Protein AF-A0A7S3JI12-F1 (afdb_monomer)

Radius of gyration: 84.42 Å; Cα contacts (8 Å, |Δi|>4): 48; chains: 1; bounding box: 158×146×235 Å

Solvent-accessible surface area (backbone atoms only — not comparable to full-atom values): 28414 Å² total; per-residue (Å²): 133,82,86,81,91,67,96,84,76,87,87,77,54,72,68,55,47,50,50,50,52,36,70,75,34,99,54,45,67,57,56,54,55,49,55,50,53,50,53,49,54,50,48,52,54,48,52,61,52,56,77,74,41,69,84,38,75,66,43,47,48,52,48,55,51,50,65,44,49,51,50,55,52,52,52,49,55,49,48,55,47,52,52,52,52,50,50,49,52,51,50,50,52,51,48,53,52,50,51,52,49,52,49,51,54,52,57,66,35,65,72,47,42,56,51,50,54,27,52,54,49,27,52,53,56,47,52,48,52,51,51,55,52,49,51,58,53,48,52,56,49,50,62,48,52,51,52,52,49,54,53,50,49,52,51,52,50,55,52,50,53,50,51,51,52,54,48,52,52,50,51,51,52,50,53,57,48,54,52,51,53,51,53,47,53,53,52,55,47,53,54,50,52,55,49,50,55,53,49,53,53,53,49,59,59,50,50,56,57,51,58,68,53,52,72,72,55,60,86,70,62,83,85,71,78,88,82,79,92,85,87,91,85,88,88,89,84,85,86,88,85,88,86,81,88,82,81,78,82,78,86,79,79,78,87,76,71,77,87,76,71,76,73,70,64,81,69,67,69,81,62,67,80,81,65,59,93,76,55,67,72,75,64,66,76,79,74,73,79,90,80,80,80,69,94,80,70,74,79,83,77,79,81,79,89,89,82,90,90,88,91,88,89,89,84,91,83,93,94,86,92,89,86,91,90,86,82,80,92,53,69,84,57,50,62,74,36,48,60,56,44,52,55,49,45,53,53,45,49,52,46,50,44,54,52,46,54,47,48,58,42,52,52,44,55,50,48,52,49,50,49,52,54,50,49,52,46,51,52,51,54,51,48,55,57,44,51,53,51,48,54,52,46,53,52,50,51,50,54,46,51,52,51,54,47,54,50,50,51,53,52,51,48,53,54,50,50,53,51,48,52,52,50,51,49,55,50,49,60,46,51,50,51,52,49,52,54,52,51,50,51,52,48,52,53,42,48,74,74,67,44,62,55,61,57,46,58,54,47,56,57,45,47,74,65,71,56,77,84,114

Secondary structure (DSSP, 8-state):
------TT-----HHHHHHHHHHHSTTHHHHHHHHHHHHHHHHHHHHHHHHT-TTSHHHHHHHHHHHHHHHHHH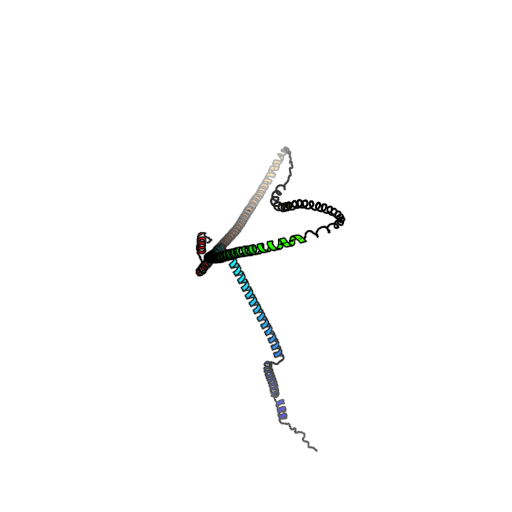HHHHHHHHHHHHHHHHHHHHHHHHHHHHHHHHHHSHHHHHHHHHHHHHHHHHHHHHHHHHHHHHHHHHHHHHHHHHHHHHHHHHHHHHHHHHHHHHHHHHHHHHHHHHHHHHHHHHHHHHHHHHHHHHHHHHHHHHHHHHTTTGGGTGGG-SS-----------------SSSSTTTTSSSSSGGGSSTTSTTSTTTGGGSSTTTSGGGTGGGSSTTSSSTTSSGGG---------------------------TTGGGHHHHHHHHHHHHHHHHHHHHHHHHHHHHHHHHHHHHHHHHHHHHHHHHHHHHHHHHHHHHHHHHHHHHHHHHHHHHHHHHHHHHHHHHHHHHHHHHHHHHHHHHHHHHHHHHHHHTT---HHHHHHHHHHHHHTTT-

pLDDT: mean 75.61, std 19.48, range [30.42, 97.19]

InterPro domains:
  IPR039986 Cilia- and flagella- associated protein 210 [PTHR28663] (5-462)
  IPR043597 Trichohyalin-plectin-homology domain [PF13868] (105-450)

Sequence (470 aa):
KADHNNKNTAVITLDELQRIKDSCSMNATKSNVNKAKEREALYQKSQQRVKNWPNTIHALRKKKDEDRIRRLEEEEIHRRKVEAEEEALQMELRNKTIEAANKAIYETQDRVKAFKSKIQMCDMLEERQQQEKLRKKKSKMEEQIEKQWEELERQQMAERDEKTRIALEKEYKKKMINAKDVTKQLDDFKMNYVKKLQEEMLEGELLKKQVEEDIEKERQKELNRILRNKQLQEEQKQANQRLLEIAEEQKRKEEEEEKRIEEFAKKKERLDKLRKDKEEQKRREKQAERQKLIDRQIEYLNNKVSNEDRILNKQVTEAEEKAARLYEEQERRKEAMKEAIERSRQQQIARRRAEKDAENQEERDFKDYWKVRNEELQEAEAFEREEERQRNRELTDFLKQQKELKAKEAEEEFRREQRAATKTQALLDQQEKHFYSYAEKAIEDLKKEGKNVTPLILELKAQARTGQHL

Mean predicted aligned error: 21.78 Å

Foldseek 3Di:
DDDDDDPPDDDADPVRVVVVCCVVDPCVVVVVVVVVVVVVVVVVVVVVVVVPDCPDPVNVVVVVVVVVVVVVVVVVVVVVVVVVVVVVVVVVVVVVVVVVVVVVVLCPPVLNVLLVVVLVVLVVVVVVVVVVVVVVVVVVVVVVVVVVVVVVVVVVVVVVVVVVVVVVVVVVVVVVVVVVVVVVVVVVVVVVVVVVVVVVVVVVVVVVVVVVPVVVVVVPDPPPDDDDDDDDDDDDDDDDDDPPDDPDPPPPPDPPPPPPPPDPPPPPPPPPVVPDPPVPVVPPVPPDPPPDPPPPPPPPPPDDDDDDDDDDDDDDDDDDDDDDDDDDPPDVVVPVCVVVVVVVVVVVVVVVVVVVVVVVVCVVVVVVVVVVVVVVVVVVVVVVVVVVVVVVVVVVVVVVVVVVVVVVVVVVVVVVVVVVVVVVLVVLVVSVVVVVVVLVVSLVVCVVVVTDCVSSVVSVVVCVVVCVSD

Organism: NCBI:txid151035

Structure (mmCIF, N/CA/C/O backbone):
data_AF-A0A7S3JI12-F1
#
_entry.id   AF-A0A7S3JI12-F1
#
loop_
_atom_site.group_PDB
_atom_site.id
_atom_site.type_symbol
_atom_site.label_atom_id
_atom_site.label_alt_id
_atom_site.label_comp_id
_atom_site.label_asym_id
_atom_site.label_entity_id
_atom_site.label_seq_id
_atom_site.pdbx_PDB_ins_code
_atom_site.Cartn_x
_atom_site.Cartn_y
_atom_site.Cartn_z
_atom_site.occupancy
_atom_site.B_iso_or_equiv
_atom_site.auth_seq_id
_atom_site.auth_comp_id
_atom_site.auth_asym_id
_atom_site.auth_atom_id
_atom_site.pdbx_PDB_model_num
ATOM 1 N N . LYS A 1 1 ? -29.742 -117.659 -70.467 1.00 36.91 1 LYS A N 1
ATOM 2 C CA . LYS A 1 1 ? -30.563 -118.229 -71.570 1.00 36.91 1 LYS A CA 1
ATOM 3 C C . LYS A 1 1 ? -29.981 -117.734 -72.894 1.00 36.91 1 LYS A C 1
ATOM 5 O O . LYS A 1 1 ? -29.190 -116.802 -72.841 1.00 36.91 1 LYS A O 1
ATOM 10 N N . ALA A 1 2 ? -30.272 -118.412 -74.002 1.00 36.47 2 ALA A N 1
ATOM 11 C CA . ALA A 1 2 ? -29.528 -118.278 -75.256 1.00 36.47 2 ALA A CA 1
ATOM 12 C C . ALA A 1 2 ? -29.736 -116.943 -76.000 1.00 36.47 2 ALA A C 1
ATOM 14 O O . ALA A 1 2 ? -30.781 -116.313 -75.860 1.00 36.47 2 ALA A O 1
ATOM 15 N N . ASP A 1 3 ? -28.706 -116.579 -76.768 1.00 41.59 3 ASP A N 1
ATOM 16 C CA . ASP A 1 3 ? -28.697 -115.980 -78.112 1.00 41.59 3 ASP A CA 1
ATOM 17 C C . ASP A 1 3 ? -29.848 -115.066 -78.570 1.00 41.59 3 ASP A C 1
ATOM 19 O O . ASP A 1 3 ? -30.998 -115.488 -78.675 1.00 41.59 3 ASP A O 1
ATOM 23 N N . HIS A 1 4 ? -29.480 -113.909 -79.137 1.00 44.50 4 HIS A N 1
ATOM 24 C CA . HIS A 1 4 ? -29.247 -113.869 -80.593 1.00 44.50 4 HIS A CA 1
ATOM 25 C C . HIS A 1 4 ? -28.242 -112.785 -81.015 1.00 44.50 4 HIS A C 1
ATOM 27 O O . HIS A 1 4 ? -28.138 -111.725 -80.399 1.00 44.50 4 HIS A O 1
ATOM 33 N N . ASN A 1 5 ? -27.490 -113.058 -82.088 1.00 48.66 5 ASN A N 1
ATOM 34 C CA . ASN A 1 5 ? -26.642 -112.061 -82.742 1.00 48.66 5 ASN A CA 1
ATOM 35 C C . ASN A 1 5 ? -27.511 -110.978 -83.394 1.00 48.66 5 ASN A C 1
ATOM 37 O O . ASN A 1 5 ? -28.358 -111.299 -84.223 1.00 48.66 5 ASN A O 1
ATOM 41 N N . ASN A 1 6 ? -27.180 -109.707 -83.164 1.00 49.00 6 ASN A N 1
ATOM 42 C CA . ASN A 1 6 ? -27.334 -108.694 -84.206 1.00 49.00 6 ASN A CA 1
ATOM 43 C C . ASN A 1 6 ? -26.165 -107.696 -84.154 1.00 49.00 6 ASN A C 1
ATOM 45 O O . ASN A 1 6 ? -26.262 -106.578 -83.646 1.00 49.00 6 ASN A O 1
ATOM 49 N N . LYS A 1 7 ? -24.998 -108.158 -84.620 1.00 52.72 7 LYS A N 1
ATOM 50 C CA . LYS A 1 7 ? -23.755 -107.377 -84.677 1.00 52.72 7 LYS A CA 1
ATOM 51 C C . LYS A 1 7 ? -23.861 -106.295 -85.758 1.00 52.72 7 LYS A C 1
ATOM 53 O O . LYS A 1 7 ? -23.379 -106.522 -86.860 1.00 52.72 7 LYS A O 1
ATOM 58 N N . ASN A 1 8 ? -24.533 -105.181 -85.439 1.00 52.53 8 ASN A N 1
ATOM 59 C CA . ASN A 1 8 ? -24.324 -103.823 -85.990 1.00 52.53 8 ASN A CA 1
ATOM 60 C C . ASN A 1 8 ? -25.333 -102.759 -85.481 1.00 52.53 8 ASN A C 1
ATOM 62 O O . ASN A 1 8 ? -25.293 -101.624 -85.948 1.00 52.53 8 ASN A O 1
ATOM 66 N N . THR A 1 9 ? -26.219 -103.061 -84.520 1.00 58.50 9 THR A N 1
ATOM 67 C CA . THR A 1 9 ? -27.186 -102.079 -83.977 1.00 58.50 9 THR A CA 1
ATOM 68 C C . THR A 1 9 ? -26.893 -101.711 -82.521 1.00 58.50 9 THR A C 1
ATOM 70 O O . THR A 1 9 ? -27.093 -102.531 -81.626 1.00 58.50 9 THR A O 1
ATOM 73 N N . ALA A 1 10 ? -26.471 -100.467 -82.274 1.00 61.62 10 ALA A N 1
ATOM 74 C CA . ALA A 1 10 ? -26.342 -99.895 -80.932 1.00 61.62 10 ALA A CA 1
ATOM 75 C C . ALA A 1 10 ? -27.589 -99.071 -80.563 1.00 61.62 10 ALA A C 1
ATOM 77 O O . ALA A 1 10 ? -28.101 -98.316 -81.388 1.00 61.62 10 ALA A O 1
ATOM 78 N N . VAL A 1 11 ? -28.055 -99.194 -79.318 1.00 66.88 11 VAL A N 1
ATOM 79 C CA . VAL A 1 11 ? -29.164 -98.403 -78.757 1.00 66.88 11 VAL A CA 1
ATOM 80 C C . VAL A 1 11 ? -28.582 -97.423 -77.740 1.00 66.88 11 VAL A C 1
ATOM 82 O O . VAL A 1 11 ? -27.821 -97.834 -76.869 1.00 66.88 11 VAL A O 1
ATOM 85 N N . ILE A 1 12 ? -28.922 -96.139 -77.860 1.00 67.94 12 ILE A N 1
ATOM 86 C CA . ILE A 1 12 ? -28.396 -95.046 -77.026 1.00 67.94 12 ILE A CA 1
ATOM 87 C C . ILE A 1 12 ? -29.572 -94.396 -76.284 1.00 67.94 12 ILE A C 1
ATOM 89 O O . ILE A 1 12 ? -30.620 -94.163 -76.889 1.00 67.94 12 ILE A O 1
ATOM 93 N N . THR A 1 13 ? -29.426 -94.115 -74.985 1.00 73.81 13 THR A N 1
ATOM 94 C CA . THR A 1 13 ? -30.485 -93.455 -74.196 1.00 73.81 13 THR A CA 1
ATOM 95 C C . THR A 1 13 ? -30.644 -91.980 -74.581 1.00 73.81 13 THR A C 1
ATOM 97 O O . THR A 1 13 ? -29.731 -91.388 -75.150 1.00 73.81 13 THR A O 1
ATOM 100 N N . LEU A 1 14 ? -31.788 -91.348 -74.276 1.00 73.75 14 LEU A N 1
ATOM 101 C CA . LEU A 1 14 ? -32.022 -89.953 -74.684 1.00 73.75 14 LEU A CA 1
ATOM 102 C C . LEU A 1 14 ? -30.975 -88.993 -74.093 1.00 73.75 14 LEU A C 1
ATOM 104 O O . LEU A 1 14 ? -30.463 -88.153 -74.822 1.00 73.75 14 LEU A O 1
ATOM 108 N N . ASP A 1 15 ? -30.613 -89.149 -72.817 1.00 71.94 15 ASP A N 1
ATOM 109 C CA . ASP A 1 15 ? -29.614 -88.302 -72.147 1.00 71.94 15 ASP A CA 1
ATOM 110 C C . ASP A 1 15 ? -28.191 -88.547 -72.668 1.00 71.94 15 ASP A C 1
ATOM 112 O O . ASP A 1 15 ? -27.414 -87.603 -72.810 1.00 71.94 15 ASP A O 1
ATOM 116 N N . GLU A 1 16 ? -27.837 -89.785 -73.022 1.00 73.00 16 GLU A N 1
ATOM 117 C CA . GLU A 1 16 ? -26.560 -90.071 -73.685 1.00 73.00 16 GLU A CA 1
ATOM 118 C C . GLU A 1 16 ? -26.539 -89.537 -75.115 1.00 73.00 16 GLU A C 1
ATOM 120 O O . GLU A 1 16 ? -25.533 -88.969 -75.528 1.00 73.00 16 GLU A O 1
ATOM 125 N N . LEU A 1 17 ? -27.649 -89.635 -75.852 1.00 70.81 17 LEU A N 1
ATOM 126 C CA . LEU A 1 17 ? -27.798 -89.029 -77.172 1.00 70.81 17 LEU A CA 1
ATOM 127 C C . LEU A 1 17 ? -27.662 -87.505 -77.070 1.00 70.81 17 LEU A C 1
ATOM 129 O O . LEU A 1 17 ? -26.932 -86.912 -77.859 1.00 70.81 17 LEU A O 1
ATOM 133 N N . GLN A 1 18 ? -28.296 -86.883 -76.072 1.00 70.31 18 GLN A N 1
ATOM 134 C CA . GLN A 1 18 ? -28.195 -85.454 -75.776 1.00 70.31 18 GLN A CA 1
ATOM 135 C C . GLN A 1 18 ? -26.748 -85.072 -75.437 1.00 70.31 18 GLN A C 1
ATOM 137 O O . GLN A 1 18 ? -26.214 -84.129 -76.010 1.00 70.31 18 GLN A O 1
ATOM 142 N N . ARG A 1 19 ? -26.072 -85.843 -74.575 1.00 70.75 19 ARG A N 1
ATOM 143 C CA . ARG A 1 19 ? -24.688 -85.603 -74.137 1.00 70.75 19 ARG A CA 1
ATOM 144 C C . ARG A 1 19 ? -23.664 -85.823 -75.251 1.00 70.75 19 ARG A C 1
ATOM 146 O O . ARG A 1 19 ? -22.722 -85.042 -75.360 1.00 70.75 19 ARG A O 1
ATOM 153 N N . ILE A 1 20 ? -23.844 -86.845 -76.088 1.00 68.12 20 ILE A N 1
ATOM 154 C CA . ILE A 1 20 ? -23.027 -87.092 -77.284 1.00 68.12 20 ILE A CA 1
ATOM 155 C C . ILE A 1 20 ? -23.240 -85.946 -78.274 1.00 68.12 20 ILE A C 1
ATOM 157 O O . ILE A 1 20 ? -22.265 -85.319 -78.689 1.00 68.12 20 ILE A O 1
ATOM 161 N N . LYS A 1 21 ? -24.498 -85.604 -78.577 1.00 65.88 21 LYS A N 1
ATOM 162 C CA . LYS A 1 21 ? -24.877 -84.498 -79.466 1.00 65.88 21 LYS A CA 1
ATOM 163 C C . LYS A 1 21 ? -24.337 -83.156 -78.977 1.00 65.88 21 LYS A C 1
ATOM 165 O O . LYS A 1 21 ? -23.815 -82.407 -79.792 1.00 65.88 21 LYS A O 1
ATOM 170 N N . ASP A 1 22 ? -24.374 -82.884 -77.675 1.00 65.62 22 ASP A N 1
ATOM 171 C CA . ASP A 1 22 ? -23.774 -81.690 -77.076 1.00 65.62 22 ASP A CA 1
ATOM 172 C C . ASP A 1 22 ? -22.243 -81.731 -77.129 1.00 65.62 22 ASP A C 1
ATOM 174 O O . ASP A 1 22 ? -21.637 -80.717 -77.454 1.00 65.62 22 ASP A O 1
ATOM 178 N N . SER A 1 23 ? -21.601 -82.881 -76.891 1.00 66.06 23 SER A N 1
ATOM 179 C CA . SER A 1 23 ? -20.134 -83.017 -76.977 1.00 66.06 23 SER A CA 1
ATOM 180 C C . SER A 1 23 ? -19.582 -82.895 -78.405 1.00 66.06 23 SER A C 1
ATOM 182 O O . SER A 1 23 ? -18.482 -82.382 -78.592 1.00 66.06 23 SER A O 1
ATOM 184 N N . CYS A 1 24 ? -20.357 -83.318 -79.409 1.00 58.56 24 CYS A N 1
ATOM 185 C CA . CYS A 1 24 ? -20.052 -83.144 -80.832 1.00 58.56 24 CYS A CA 1
ATOM 186 C C . CYS A 1 24 ? -20.516 -81.773 -81.367 1.00 58.56 24 CYS A C 1
ATOM 188 O O . CYS A 1 24 ? -20.117 -81.353 -82.452 1.00 58.56 24 CYS A O 1
ATOM 190 N N . SER A 1 25 ? -21.361 -81.065 -80.615 1.00 57.53 25 SER A N 1
ATOM 191 C CA . SER A 1 25 ? -21.830 -79.713 -80.910 1.00 57.53 25 SER A CA 1
ATOM 192 C C . SER A 1 25 ? -20.838 -78.685 -80.375 1.00 57.53 25 SER A C 1
ATOM 194 O O . SER A 1 25 ? -20.441 -78.705 -79.211 1.00 57.53 25 SER A O 1
ATOM 196 N N . MET A 1 26 ? -20.525 -77.675 -81.188 1.00 57.03 26 MET A N 1
ATOM 197 C CA . MET A 1 26 ? -19.661 -76.542 -80.811 1.00 57.03 26 MET A CA 1
ATOM 198 C C . MET A 1 26 ? -20.270 -75.618 -79.722 1.00 57.03 26 MET A C 1
ATOM 200 O O . MET A 1 26 ? -19.835 -74.480 -79.540 1.00 57.03 26 MET A O 1
ATOM 204 N N . ASN A 1 27 ? -21.292 -76.080 -78.992 1.00 55.00 27 ASN A N 1
ATOM 205 C CA . ASN A 1 27 ? -21.960 -75.366 -77.906 1.00 55.00 27 ASN A CA 1
ATOM 206 C C . ASN A 1 27 ? -21.656 -75.919 -76.496 1.00 55.00 27 ASN A C 1
ATOM 208 O O . ASN A 1 27 ? -21.910 -75.197 -75.529 1.00 55.00 27 ASN A O 1
ATOM 212 N N . ALA A 1 28 ? -21.066 -77.116 -76.330 1.00 53.72 28 ALA A N 1
ATOM 213 C CA . ALA A 1 28 ? -20.731 -77.650 -74.995 1.00 53.72 28 ALA A CA 1
ATOM 214 C C . ALA A 1 28 ? -19.828 -76.713 -74.167 1.00 53.72 28 ALA A C 1
ATOM 216 O O . ALA A 1 28 ? -20.027 -76.541 -72.960 1.00 53.72 28 ALA A O 1
ATOM 217 N N . THR A 1 29 ? -18.876 -76.041 -74.820 1.00 59.38 29 THR A N 1
ATOM 218 C CA . THR A 1 29 ? -17.990 -75.038 -74.203 1.00 59.38 29 THR A CA 1
ATOM 219 C C . THR A 1 29 ? -18.767 -73.886 -73.558 1.00 59.38 29 THR A C 1
ATOM 221 O O . THR A 1 29 ? -18.438 -73.470 -72.446 1.00 59.38 29 THR A O 1
ATOM 224 N N . LYS A 1 30 ? -19.853 -73.421 -74.191 1.00 60.03 30 LYS A N 1
ATOM 225 C CA . LYS A 1 30 ? -20.710 -72.338 -73.678 1.00 60.03 30 LYS A CA 1
ATOM 226 C C . LYS A 1 30 ? -21.430 -72.752 -72.387 1.00 60.03 30 LYS A C 1
ATOM 228 O O . LYS A 1 30 ? -21.538 -71.948 -71.464 1.00 60.03 30 LYS A O 1
ATOM 233 N N . SER A 1 31 ? -21.861 -74.013 -72.288 1.00 61.41 31 SER A N 1
ATOM 234 C CA . SER A 1 31 ? -22.553 -74.542 -71.102 1.00 61.41 31 SER A CA 1
ATOM 235 C C . SER A 1 31 ? -21.649 -74.558 -69.859 1.00 61.41 31 SER A C 1
ATOM 237 O O . SER A 1 31 ? -22.043 -74.082 -68.791 1.00 61.41 31 SER A O 1
ATOM 239 N N . ASN A 1 32 ? -20.398 -75.010 -70.002 1.00 65.62 32 ASN A N 1
ATOM 240 C CA . ASN A 1 32 ? -19.434 -75.016 -68.894 1.00 65.62 32 ASN A CA 1
ATOM 241 C C . ASN A 1 32 ? -19.022 -73.600 -68.454 1.00 65.62 32 ASN A C 1
ATOM 243 O O . ASN A 1 32 ? -18.944 -73.339 -67.253 1.00 65.62 32 ASN A O 1
ATOM 247 N N . VAL A 1 33 ? -18.830 -72.667 -69.396 1.00 70.69 33 VAL A N 1
ATOM 248 C CA . VAL A 1 33 ? -18.548 -71.254 -69.076 1.00 70.69 33 VAL A CA 1
ATOM 249 C C . VAL A 1 33 ? -19.695 -70.619 -68.280 1.00 70.69 33 VAL A C 1
ATOM 251 O O . VAL A 1 33 ? -19.445 -69.886 -67.323 1.00 70.69 33 VAL A O 1
ATOM 254 N N . ASN A 1 34 ? -20.951 -70.929 -68.613 1.00 75.69 34 ASN A N 1
ATOM 255 C CA . ASN A 1 34 ? -22.104 -70.410 -67.875 1.00 75.69 34 ASN A CA 1
ATOM 256 C C . ASN A 1 34 ? -22.173 -70.961 -66.439 1.00 75.69 34 ASN A C 1
ATOM 258 O O . ASN A 1 34 ? -22.363 -70.182 -65.507 1.00 75.69 34 ASN A O 1
ATOM 262 N N . LYS A 1 35 ? -21.916 -72.261 -66.231 1.00 76.56 35 LYS A N 1
ATOM 263 C CA . LYS A 1 35 ? -21.854 -72.869 -64.883 1.00 76.56 35 LYS A CA 1
ATOM 264 C C . LYS A 1 35 ? -20.717 -72.304 -64.019 1.00 76.56 35 LYS A C 1
ATOM 266 O O . LYS A 1 35 ? -20.866 -72.198 -62.802 1.00 76.56 35 LYS A O 1
ATOM 271 N N . ALA A 1 36 ? -19.592 -71.919 -64.628 1.00 79.69 36 ALA A N 1
ATOM 272 C CA . ALA A 1 36 ? -18.509 -71.229 -63.925 1.00 79.69 36 ALA A CA 1
ATOM 273 C C . ALA A 1 36 ? -18.940 -69.823 -63.463 1.00 79.69 36 ALA A C 1
ATOM 275 O O . ALA A 1 36 ? -18.815 -69.506 -62.280 1.00 79.69 36 ALA A O 1
ATOM 276 N N . LYS A 1 37 ? -19.534 -69.025 -64.363 1.00 82.44 37 LYS A N 1
ATOM 277 C CA . LYS A 1 37 ? -20.079 -67.689 -64.054 1.00 82.44 37 LYS A CA 1
ATOM 278 C C . LYS A 1 37 ? -21.168 -67.727 -62.980 1.00 82.44 37 LYS A C 1
ATOM 280 O O . LYS A 1 37 ? -21.200 -66.867 -62.107 1.00 82.44 37 LYS A O 1
ATOM 285 N N . GLU A 1 38 ? -22.045 -68.727 -63.012 1.00 82.25 38 GLU A N 1
ATOM 286 C CA . GLU A 1 38 ? -23.091 -68.906 -62.000 1.00 82.25 38 GLU A CA 1
ATOM 287 C C . GLU A 1 38 ? -22.499 -69.217 -60.617 1.00 82.25 38 GLU A C 1
ATOM 289 O O . GLU A 1 38 ? -22.887 -68.597 -59.626 1.00 82.25 38 GLU A O 1
ATOM 294 N N . ARG A 1 39 ? -21.498 -70.107 -60.545 1.00 83.62 39 ARG A N 1
ATOM 295 C CA . ARG A 1 39 ? -20.762 -70.389 -59.302 1.00 83.62 39 ARG A CA 1
ATOM 296 C C . ARG A 1 39 ? -20.070 -69.139 -58.757 1.00 83.62 39 ARG A C 1
ATOM 298 O O . ARG A 1 39 ? -20.113 -68.904 -57.552 1.00 83.62 39 ARG A O 1
ATOM 305 N N . GLU A 1 40 ? -19.465 -68.334 -59.626 1.00 84.31 40 GLU A N 1
ATOM 306 C CA . GLU A 1 40 ? -18.833 -67.074 -59.238 1.00 84.31 40 GLU A CA 1
ATOM 307 C C . GLU A 1 40 ? -19.864 -66.057 -58.721 1.00 84.31 40 GLU A C 1
ATOM 309 O O . GLU A 1 40 ? -19.684 -65.493 -57.644 1.00 84.31 40 GLU A O 1
ATOM 314 N N . ALA A 1 41 ? -20.997 -65.889 -59.409 1.00 86.94 41 ALA A N 1
ATOM 315 C CA . ALA A 1 41 ? -22.085 -65.017 -58.968 1.00 86.94 41 ALA A CA 1
ATOM 316 C C . ALA A 1 41 ? -22.692 -65.464 -57.623 1.00 86.94 41 ALA A C 1
ATOM 318 O O . ALA A 1 41 ? -23.028 -64.627 -56.782 1.00 86.94 41 ALA A O 1
ATOM 319 N N . LEU A 1 42 ? -22.807 -66.775 -57.379 1.00 87.44 42 LEU A N 1
ATOM 320 C CA . LEU A 1 42 ? -23.229 -67.326 -56.086 1.00 87.44 42 LEU A CA 1
ATOM 321 C C . LEU A 1 42 ? -22.177 -67.096 -54.990 1.00 87.44 42 LEU A C 1
ATOM 323 O O . LEU A 1 42 ? -22.540 -66.727 -53.873 1.00 87.44 42 LEU A O 1
ATOM 327 N N . TYR A 1 43 ? -20.886 -67.227 -55.304 1.00 88.12 43 TYR A N 1
ATOM 328 C CA . TYR A 1 43 ? -19.795 -66.895 -54.384 1.00 88.12 43 TYR A CA 1
ATOM 329 C C . TYR A 1 43 ? -19.786 -65.400 -54.024 1.00 88.12 43 TYR A C 1
ATOM 331 O O . TYR A 1 43 ? -19.716 -65.058 -52.843 1.00 88.12 43 TYR A O 1
ATOM 339 N N . GLN A 1 44 ? -19.957 -64.507 -55.004 1.00 89.12 44 GLN A N 1
ATOM 340 C CA . GLN A 1 44 ? -20.078 -63.063 -54.781 1.00 89.12 44 GLN A CA 1
ATOM 341 C C . GLN A 1 44 ? -21.303 -62.721 -53.911 1.00 89.12 44 GLN A C 1
ATOM 343 O O . GLN A 1 44 ? -21.166 -61.984 -52.934 1.00 89.12 44 GLN A O 1
ATOM 348 N N . LYS A 1 45 ? -22.476 -63.318 -54.179 1.00 88.50 45 LYS A N 1
ATOM 349 C CA . LYS A 1 45 ? -23.677 -63.186 -53.326 1.00 88.50 45 LYS A CA 1
ATOM 350 C C . LYS A 1 45 ? -23.443 -63.710 -51.903 1.00 88.50 45 LYS A C 1
ATOM 352 O O . LYS A 1 45 ? -23.910 -63.104 -50.940 1.00 88.50 45 LYS A O 1
ATOM 357 N N . SER A 1 46 ? -22.701 -64.807 -51.743 1.00 86.12 46 SER A N 1
ATOM 358 C CA . SER A 1 46 ? -22.334 -65.340 -50.425 1.00 86.12 46 SER A CA 1
ATOM 359 C C . SER A 1 46 ? -21.412 -64.378 -49.670 1.00 86.12 46 SER A C 1
ATOM 361 O O . SER A 1 46 ? -21.693 -64.037 -48.524 1.00 86.12 46 SER A O 1
ATOM 363 N N . GLN A 1 47 ? -20.365 -63.865 -50.322 1.00 86.44 47 GLN A N 1
ATOM 364 C CA . GLN A 1 47 ? -19.459 -62.858 -49.759 1.00 86.44 47 GLN A CA 1
ATOM 365 C C . GLN A 1 47 ? -20.202 -61.573 -49.352 1.00 86.44 47 GLN A C 1
ATOM 367 O O . GLN A 1 47 ? -19.974 -61.047 -48.265 1.00 86.44 47 GLN A O 1
ATOM 372 N N . GLN A 1 48 ? -21.145 -61.095 -50.171 1.00 86.44 48 GLN A N 1
ATOM 373 C CA . GLN A 1 48 ? -22.005 -59.951 -49.834 1.00 86.44 48 GLN A CA 1
ATOM 374 C C . GLN A 1 48 ? -22.850 -60.198 -48.573 1.00 86.44 48 GLN A C 1
ATOM 376 O O . GLN A 1 48 ? -22.980 -59.296 -47.750 1.00 86.44 48 GLN A O 1
ATOM 381 N N . ARG A 1 49 ? -23.379 -61.414 -48.373 1.00 85.06 49 ARG A N 1
ATOM 382 C CA . ARG A 1 49 ? -24.113 -61.769 -47.143 1.00 85.06 49 ARG A CA 1
ATOM 383 C C . ARG A 1 49 ? -23.187 -61.850 -45.926 1.00 85.06 49 ARG A C 1
ATOM 385 O O . ARG A 1 49 ? -23.526 -61.296 -44.886 1.00 85.06 49 ARG A O 1
ATOM 392 N N . VAL A 1 50 ? -22.018 -62.482 -46.063 1.00 85.56 50 VAL A N 1
ATOM 393 C CA . VAL A 1 50 ? -21.036 -62.662 -44.974 1.00 85.56 50 VAL A CA 1
ATOM 394 C C . VAL A 1 50 ? -20.453 -61.329 -44.487 1.00 85.56 50 VAL A C 1
ATOM 396 O O . VAL A 1 50 ? -20.230 -61.178 -43.288 1.00 85.56 50 VAL A O 1
ATOM 399 N N . LYS A 1 51 ? -20.283 -60.327 -45.364 1.00 83.69 51 LYS A N 1
ATOM 400 C CA . LYS A 1 51 ? -19.885 -58.959 -44.966 1.00 83.69 51 LYS A CA 1
ATOM 401 C C . LYS A 1 51 ? -20.809 -58.336 -43.913 1.00 83.69 51 LYS A C 1
ATOM 403 O O . LYS A 1 51 ? -20.338 -57.562 -43.086 1.00 83.69 51 LYS A O 1
ATOM 408 N N . ASN A 1 52 ? -22.091 -58.699 -43.920 1.00 84.81 52 ASN A N 1
ATOM 409 C CA . ASN A 1 52 ? -23.105 -58.151 -43.018 1.00 84.81 52 ASN A CA 1
ATOM 410 C C . ASN A 1 52 ? -23.339 -59.035 -41.774 1.00 84.81 52 ASN A C 1
ATOM 412 O O . ASN A 1 52 ? -24.284 -58.798 -41.025 1.00 84.81 52 ASN A O 1
ATOM 416 N N . TRP A 1 53 ? -22.522 -60.072 -41.544 1.00 86.88 53 TRP A N 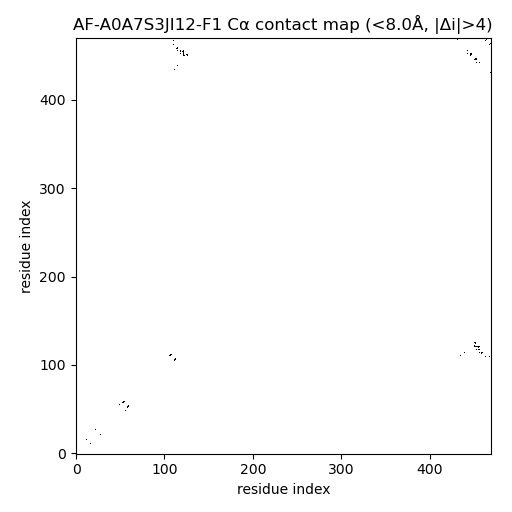1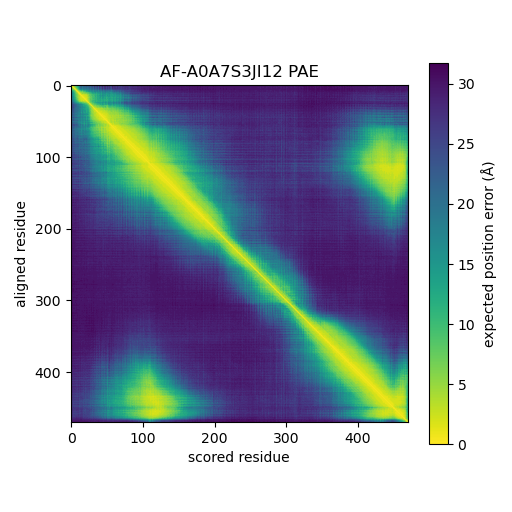
ATOM 417 C CA . TRP A 1 53 ? -22.647 -60.956 -40.380 1.00 86.88 53 TRP A CA 1
ATOM 418 C C . TRP A 1 53 ? -21.815 -60.429 -39.191 1.00 86.88 53 TRP A C 1
ATOM 420 O O . TRP A 1 53 ? -20.581 -60.516 -39.230 1.00 86.88 53 TRP A O 1
ATOM 430 N N . PRO A 1 54 ? -22.447 -59.953 -38.096 1.00 81.19 54 PRO A N 1
ATOM 431 C CA . PRO A 1 54 ? -21.735 -59.343 -36.965 1.00 81.19 54 PRO A CA 1
ATOM 432 C C . PRO A 1 54 ? -20.874 -60.341 -36.175 1.00 81.19 54 PRO A C 1
ATOM 434 O O . PRO A 1 54 ? -19.940 -59.942 -35.487 1.00 81.19 54 PRO A O 1
ATOM 437 N N . ASN A 1 55 ? -21.154 -61.641 -36.308 1.00 86.62 55 ASN A N 1
ATOM 438 C CA . ASN A 1 55 ? -20.513 -62.710 -35.540 1.00 86.62 55 ASN A CA 1
ATOM 439 C C . ASN A 1 55 ? -19.355 -63.395 -36.295 1.00 86.62 55 ASN A C 1
ATOM 441 O O . ASN A 1 55 ? -18.896 -64.459 -35.886 1.00 86.62 55 ASN A O 1
ATOM 445 N N . THR A 1 56 ? -18.871 -62.826 -37.407 1.00 87.75 56 THR A N 1
ATOM 446 C CA . THR A 1 56 ? -17.642 -63.327 -38.052 1.00 87.75 56 THR A CA 1
ATOM 447 C C . THR A 1 56 ? -16.415 -62.988 -37.205 1.00 87.75 56 THR A C 1
ATOM 449 O O . THR A 1 56 ? -16.376 -61.955 -36.541 1.00 87.75 56 THR A O 1
ATOM 452 N N . ILE A 1 57 ? -15.360 -63.810 -37.268 1.00 85.81 57 ILE A N 1
ATOM 453 C CA . ILE A 1 57 ? -14.105 -63.556 -36.529 1.00 85.81 57 ILE A CA 1
ATOM 454 C C . ILE A 1 57 ? -13.517 -62.176 -36.883 1.00 85.81 57 ILE A C 1
ATOM 456 O O . ILE A 1 57 ? -12.977 -61.496 -36.013 1.00 85.81 57 ILE A O 1
ATOM 460 N N . HIS A 1 58 ? -13.663 -61.730 -38.135 1.00 85.69 58 HIS A N 1
ATOM 461 C CA . HIS A 1 58 ? -13.236 -60.397 -38.564 1.00 85.69 58 HIS A CA 1
ATOM 462 C C . HIS A 1 58 ? -14.111 -59.277 -37.983 1.00 85.69 58 HIS A C 1
ATOM 464 O O . HIS A 1 58 ? -13.556 -58.301 -37.485 1.00 85.69 58 HIS A O 1
ATOM 470 N N . ALA A 1 59 ? -15.443 -59.417 -37.982 1.00 87.31 59 ALA A N 1
ATOM 471 C CA . ALA A 1 59 ? -16.338 -58.432 -37.370 1.00 87.31 59 ALA A CA 1
ATOM 472 C C . ALA A 1 59 ? -16.141 -58.338 -35.847 1.00 87.31 59 ALA A C 1
ATOM 474 O O . ALA A 1 59 ? -16.070 -57.237 -35.311 1.00 87.31 59 ALA A O 1
ATOM 475 N N . LEU A 1 60 ? -15.959 -59.469 -35.158 1.00 89.12 60 LEU A N 1
ATOM 476 C CA . LEU A 1 60 ? -15.704 -59.508 -33.714 1.00 89.12 60 LEU A CA 1
ATOM 477 C C . LEU A 1 60 ? -14.338 -58.912 -33.335 1.00 89.12 60 LEU A C 1
ATOM 479 O O . LEU A 1 60 ? -14.239 -58.234 -32.314 1.00 89.12 60 LEU A O 1
ATOM 483 N N . ARG A 1 61 ? -13.294 -59.114 -34.156 1.00 90.12 61 ARG A N 1
ATOM 484 C CA . ARG A 1 61 ? -12.001 -58.423 -33.987 1.00 90.12 61 ARG A CA 1
ATOM 485 C C . ARG A 1 61 ? -12.148 -56.920 -34.215 1.00 90.12 61 ARG A C 1
ATOM 487 O O . ARG A 1 61 ? -11.840 -56.161 -33.307 1.00 90.12 61 ARG A O 1
ATOM 494 N N . LYS A 1 62 ? -12.719 -56.508 -35.357 1.00 89.62 62 LYS A N 1
ATOM 495 C CA . LYS A 1 62 ? -12.966 -55.094 -35.686 1.00 89.62 62 LYS A CA 1
ATOM 496 C C . LYS A 1 62 ? -13.745 -54.391 -34.575 1.00 89.62 62 LYS A C 1
ATOM 498 O O . LYS A 1 62 ? -13.287 -53.363 -34.098 1.00 89.62 62 LYS A O 1
ATOM 503 N N . LYS A 1 63 ? -14.830 -55.000 -34.083 1.00 90.94 63 LYS A N 1
ATOM 504 C CA . LYS A 1 63 ? -15.593 -54.477 -32.946 1.00 90.94 63 LYS A CA 1
ATOM 505 C C . LYS A 1 63 ? -14.746 -54.378 -31.673 1.00 90.94 63 LYS A C 1
ATOM 507 O O . LYS A 1 63 ? -14.817 -53.366 -30.996 1.00 90.94 63 LYS A O 1
ATOM 512 N N . LYS A 1 64 ? -13.934 -55.386 -31.332 1.00 92.75 64 LYS A N 1
ATOM 513 C CA . LYS A 1 64 ? -13.060 -55.333 -30.143 1.00 92.75 64 LYS A CA 1
ATOM 514 C C . LYS A 1 64 ? -12.014 -54.215 -30.232 1.00 92.75 64 LYS A C 1
ATOM 516 O O . LYS A 1 64 ? -11.666 -53.636 -29.203 1.00 92.75 64 LYS A O 1
ATOM 521 N N . ASP A 1 65 ? -11.515 -53.932 -31.431 1.00 92.06 65 ASP A N 1
ATOM 522 C CA . ASP A 1 65 ? -10.568 -52.846 -31.673 1.00 92.06 65 ASP A CA 1
ATOM 523 C C . ASP A 1 65 ? -11.279 -51.476 -31.685 1.00 92.06 65 ASP A C 1
ATOM 525 O O . ASP A 1 65 ? -10.777 -50.539 -31.074 1.00 92.06 65 ASP A O 1
ATOM 529 N N . GLU A 1 66 ? -12.495 -51.370 -32.230 1.00 92.25 66 GLU A N 1
ATOM 530 C CA . GLU A 1 66 ? -13.370 -50.186 -32.119 1.00 92.25 66 GLU A CA 1
ATOM 531 C C . GLU A 1 66 ? -13.776 -49.894 -30.661 1.00 92.25 66 GLU A C 1
ATOM 533 O O . GLU A 1 66 ? -13.651 -48.763 -30.200 1.00 92.25 66 GLU A O 1
ATOM 538 N N . ASP A 1 67 ? -14.170 -50.915 -29.895 1.00 92.44 67 ASP A N 1
ATOM 539 C CA . ASP A 1 67 ? -14.480 -50.840 -28.458 1.00 92.44 67 ASP A CA 1
ATOM 540 C C . ASP A 1 67 ? -13.215 -50.606 -27.598 1.00 92.44 67 ASP A C 1
ATOM 542 O O . ASP A 1 67 ? -13.315 -50.378 -26.389 1.00 92.44 67 ASP A O 1
ATOM 546 N N . ARG A 1 68 ? -12.004 -50.703 -28.167 1.00 93.62 68 ARG A N 1
ATOM 547 C CA . ARG A 1 68 ? -10.745 -50.263 -27.533 1.00 93.62 68 ARG A CA 1
ATOM 548 C C . ARG A 1 68 ? -10.452 -48.808 -27.888 1.00 93.62 68 ARG A C 1
ATOM 550 O O . ARG A 1 68 ? -10.157 -48.040 -26.982 1.00 93.62 68 ARG A O 1
ATOM 557 N N . ILE A 1 69 ? -10.541 -48.449 -29.169 1.00 93.81 69 ILE A N 1
ATOM 558 C CA . ILE A 1 69 ? -10.341 -47.081 -29.661 1.00 93.81 69 ILE A CA 1
ATOM 559 C C . ILE A 1 69 ? -11.298 -46.135 -28.936 1.00 93.81 69 ILE A C 1
ATOM 561 O O . ILE A 1 69 ? -10.828 -45.194 -28.311 1.00 93.81 69 ILE A O 1
ATOM 565 N N . ARG A 1 70 ? -12.595 -46.464 -28.870 1.00 93.62 70 ARG A N 1
ATOM 566 C CA . ARG A 1 70 ? -13.593 -45.644 -28.171 1.00 93.62 70 ARG A CA 1
ATOM 567 C C . ARG A 1 70 ? -13.255 -45.407 -26.699 1.00 93.62 70 ARG A C 1
ATOM 569 O O . ARG A 1 70 ? -13.407 -44.292 -26.230 1.00 93.62 70 ARG A O 1
ATOM 576 N N . ARG A 1 71 ? -12.758 -46.416 -25.974 1.00 94.56 71 ARG A N 1
ATOM 577 C CA . ARG A 1 71 ? -12.342 -46.228 -24.571 1.00 94.56 71 ARG A CA 1
ATOM 578 C C . ARG A 1 71 ? -11.129 -45.314 -24.445 1.00 94.56 71 ARG A C 1
ATOM 580 O O . ARG A 1 71 ? -11.111 -44.472 -23.562 1.00 94.56 71 ARG A O 1
ATOM 587 N N . LEU A 1 72 ? -10.155 -45.427 -25.349 1.00 93.50 72 LEU A N 1
ATOM 588 C CA . LEU A 1 72 ? -9.008 -44.515 -25.384 1.00 93.50 72 LEU A CA 1
ATOM 589 C C . LEU A 1 72 ? -9.426 -43.084 -25.773 1.00 93.50 72 LEU A C 1
ATOM 591 O O . LEU A 1 72 ? -8.868 -42.129 -25.243 1.00 93.50 72 LEU A O 1
ATOM 595 N N . GLU A 1 73 ? -10.423 -42.928 -26.647 1.00 92.94 73 GLU A N 1
ATOM 596 C CA . GLU A 1 73 ? -11.042 -41.639 -26.987 1.00 92.94 73 GLU A CA 1
ATOM 597 C C . GLU A 1 73 ? -11.833 -41.058 -25.801 1.00 92.94 73 GLU A C 1
ATOM 599 O O . GLU A 1 73 ? -11.702 -39.875 -25.505 1.00 92.94 73 GLU A O 1
ATOM 604 N N . GLU A 1 74 ? -12.605 -41.874 -25.078 1.00 93.31 74 GLU A N 1
ATOM 605 C CA . GLU A 1 74 ? -13.342 -41.489 -23.864 1.00 93.31 74 GLU A CA 1
ATOM 606 C C . GLU A 1 74 ? -12.386 -41.088 -22.721 1.00 93.31 74 GLU A C 1
ATOM 608 O O . GLU A 1 74 ? -12.596 -40.055 -22.083 1.00 93.31 74 GLU A O 1
ATOM 613 N N . GLU A 1 75 ? -11.300 -41.840 -22.506 1.00 92.50 75 GLU A N 1
ATOM 614 C CA . GLU A 1 75 ? -10.218 -41.521 -21.559 1.00 92.50 75 GLU A CA 1
ATOM 615 C C . GLU A 1 75 ? -9.480 -40.223 -21.940 1.00 92.50 75 GLU A C 1
ATOM 617 O O . GLU A 1 75 ? -9.192 -39.395 -21.077 1.00 92.50 75 GLU A O 1
ATOM 622 N N . GLU A 1 76 ? -9.198 -40.009 -23.226 1.00 93.00 76 GLU A N 1
ATOM 623 C CA . GLU A 1 76 ? -8.550 -38.793 -23.737 1.00 93.00 76 GLU A CA 1
ATOM 624 C C . GLU A 1 76 ? -9.465 -37.561 -23.637 1.00 93.00 76 GLU A C 1
ATOM 626 O O . GLU A 1 76 ? -9.023 -36.486 -23.233 1.00 93.00 76 GLU A O 1
ATOM 631 N N . ILE A 1 77 ? -10.760 -37.712 -23.931 1.00 94.12 77 ILE A N 1
ATOM 632 C CA . ILE A 1 77 ? -11.772 -36.669 -23.711 1.00 94.12 77 ILE A CA 1
ATOM 633 C C . ILE A 1 77 ? -11.895 -36.352 -22.215 1.00 94.12 77 ILE A C 1
ATOM 635 O O . ILE A 1 77 ? -12.085 -35.190 -21.857 1.00 94.12 77 ILE A O 1
ATOM 639 N N . HIS A 1 78 ? -11.767 -37.347 -21.330 1.00 92.62 78 HIS A N 1
ATOM 640 C CA . HIS A 1 78 ? -11.742 -37.111 -19.887 1.00 92.62 78 HIS A CA 1
ATOM 641 C C . HIS A 1 78 ? -10.474 -36.365 -19.446 1.00 92.62 78 HIS A C 1
ATOM 643 O O . HIS A 1 78 ? -10.588 -35.426 -18.659 1.00 92.62 78 HIS A O 1
ATOM 649 N N . ARG A 1 79 ? -9.284 -36.721 -19.956 1.00 94.06 79 ARG A N 1
ATOM 650 C CA . ARG A 1 79 ? -8.042 -35.974 -19.670 1.00 94.06 79 ARG A CA 1
ATOM 651 C C . ARG A 1 79 ? -8.173 -34.505 -20.060 1.00 94.06 79 ARG A C 1
ATOM 653 O O . ARG A 1 79 ? -8.000 -33.646 -19.206 1.00 94.06 79 ARG A O 1
ATOM 660 N N . ARG A 1 80 ? -8.603 -34.220 -21.292 1.00 93.62 80 ARG A N 1
ATOM 661 C CA . ARG A 1 80 ? -8.753 -32.843 -21.799 1.00 93.62 80 ARG A CA 1
ATOM 662 C C . ARG A 1 80 ? -9.786 -32.011 -21.037 1.00 93.62 80 ARG A C 1
ATOM 664 O O . ARG A 1 80 ? -9.657 -30.793 -20.981 1.00 93.62 80 ARG A O 1
ATOM 671 N N . LYS A 1 81 ? -10.810 -32.642 -20.449 1.00 96.00 81 LYS A N 1
ATOM 672 C CA . LYS A 1 81 ? -11.745 -31.960 -19.537 1.00 96.00 81 LYS A CA 1
ATOM 673 C C . LYS A 1 81 ? -11.063 -31.569 -18.231 1.00 96.00 81 LYS A C 1
ATOM 675 O O . LYS A 1 81 ? -11.167 -30.415 -17.844 1.00 96.00 81 LYS A O 1
ATOM 680 N N . VAL A 1 82 ? -10.331 -32.494 -17.607 1.00 95.75 82 VAL A N 1
ATOM 681 C CA . VAL A 1 82 ? -9.570 -32.213 -16.377 1.00 95.75 82 VAL A CA 1
ATOM 682 C C . VAL A 1 82 ? -8.513 -31.137 -16.629 1.00 95.75 82 VAL A C 1
ATOM 684 O O . VAL A 1 82 ? -8.438 -30.186 -15.866 1.00 95.75 82 VAL A O 1
ATOM 687 N N . GLU A 1 83 ? -7.771 -31.215 -17.737 1.00 95.50 83 GLU A N 1
ATOM 688 C CA . GLU A 1 83 ? -6.797 -30.190 -18.142 1.00 95.50 83 GLU A CA 1
ATOM 689 C C . GLU A 1 83 ? -7.452 -28.808 -18.315 1.00 95.50 83 GLU A C 1
ATOM 691 O O . GLU A 1 83 ? -6.931 -27.820 -17.804 1.00 95.50 83 GLU A O 1
ATOM 696 N N . ALA A 1 84 ? -8.621 -28.725 -18.963 1.00 95.62 84 ALA A N 1
ATOM 697 C CA . ALA A 1 84 ? -9.354 -27.467 -19.133 1.00 95.62 84 ALA A CA 1
ATOM 698 C C . ALA A 1 84 ? -9.976 -26.937 -17.823 1.00 95.62 84 ALA A C 1
ATOM 700 O O . ALA A 1 84 ? -10.045 -25.724 -17.618 1.00 95.62 84 ALA A O 1
ATOM 701 N N . GLU A 1 85 ? -10.423 -27.820 -16.926 1.00 95.50 85 GLU A N 1
ATOM 702 C CA . GLU A 1 85 ? -10.923 -27.462 -15.592 1.00 95.50 85 GLU A CA 1
ATOM 703 C C . GLU A 1 85 ? -9.779 -26.971 -14.684 1.00 95.50 85 GLU A C 1
ATOM 705 O O . GLU A 1 85 ? -9.925 -25.955 -14.001 1.00 95.50 85 GLU A O 1
ATOM 710 N N . GLU A 1 86 ? -8.609 -27.616 -14.731 1.00 94.69 86 GLU A N 1
ATOM 711 C CA . GLU A 1 86 ? -7.396 -27.166 -14.043 1.00 94.69 86 GLU A CA 1
ATOM 712 C C . GLU A 1 86 ? -6.866 -25.843 -14.614 1.00 94.69 86 GLU A C 1
ATOM 714 O O . GLU A 1 86 ? -6.522 -24.952 -13.837 1.00 94.69 86 GLU A O 1
ATOM 719 N N . GLU A 1 87 ? -6.843 -25.660 -15.940 1.00 95.94 87 GLU A N 1
ATOM 720 C CA . GLU A 1 87 ? -6.452 -24.390 -16.567 1.00 95.94 87 GLU A CA 1
ATOM 721 C C . GLU A 1 87 ? -7.416 -23.261 -16.169 1.00 95.94 87 GLU A C 1
ATOM 723 O O . GLU A 1 87 ? -6.976 -22.169 -15.802 1.00 95.94 87 GLU A O 1
ATOM 728 N N . ALA A 1 88 ? -8.728 -23.524 -16.148 1.00 96.31 88 ALA A N 1
ATOM 729 C CA . ALA A 1 88 ? -9.730 -22.564 -15.691 1.00 96.31 88 ALA A CA 1
ATOM 730 C C . ALA A 1 88 ? -9.530 -22.171 -14.216 1.00 96.31 88 ALA A C 1
ATOM 732 O O . ALA A 1 88 ? -9.557 -20.981 -13.895 1.00 96.31 88 ALA A O 1
ATOM 733 N N . LEU A 1 89 ? -9.266 -23.135 -13.326 1.00 96.44 89 LEU A N 1
ATOM 734 C CA . LEU A 1 89 ? -8.973 -22.876 -11.910 1.00 96.44 89 LEU A CA 1
ATOM 735 C C . LEU A 1 89 ? -7.648 -22.119 -11.716 1.00 96.44 89 LEU A C 1
ATOM 737 O O . LEU A 1 89 ? -7.574 -21.209 -10.888 1.00 96.44 89 LEU A O 1
ATOM 741 N N . GLN A 1 90 ? -6.611 -22.435 -12.498 1.00 95.31 90 GLN A N 1
ATOM 742 C CA . GLN A 1 90 ? -5.336 -21.710 -12.479 1.00 95.31 90 GLN A CA 1
ATOM 743 C C . GLN A 1 90 ? -5.490 -20.273 -12.997 1.00 95.31 90 GLN A C 1
ATOM 745 O O . GLN A 1 90 ? -4.947 -19.344 -12.393 1.00 95.31 90 GLN A O 1
ATOM 750 N N . MET A 1 91 ? -6.267 -20.059 -14.064 1.00 96.00 91 MET A N 1
ATOM 751 C CA . MET A 1 91 ? -6.616 -18.723 -14.554 1.00 96.00 91 MET A CA 1
ATOM 752 C C . MET A 1 91 ? -7.431 -17.936 -13.523 1.00 96.00 91 MET A C 1
ATOM 754 O O . MET A 1 91 ? -7.136 -16.767 -13.287 1.00 96.00 91 MET A O 1
ATOM 758 N N . GLU A 1 92 ? -8.409 -18.559 -12.864 1.00 96.69 92 GLU A N 1
ATOM 759 C CA . GLU A 1 92 ? -9.212 -17.909 -11.825 1.00 96.69 92 GLU A CA 1
ATOM 760 C C . GLU A 1 92 ? -8.354 -17.521 -10.605 1.00 96.69 92 GLU A C 1
ATOM 762 O O . GLU A 1 92 ? -8.441 -16.393 -10.119 1.00 96.69 92 GLU A O 1
ATOM 767 N N . LEU A 1 93 ? -7.456 -18.403 -10.150 1.00 96.88 93 LEU A N 1
ATOM 768 C CA . LEU A 1 93 ? -6.499 -18.117 -9.075 1.00 96.88 93 LEU A CA 1
ATOM 769 C C . LEU A 1 93 ? -5.509 -17.003 -9.460 1.00 96.88 93 LEU A C 1
ATOM 771 O O . LEU A 1 93 ? -5.217 -16.112 -8.656 1.00 96.88 93 LEU A O 1
ATOM 775 N N . ARG A 1 94 ? -5.016 -17.011 -10.703 1.00 96.62 94 ARG A N 1
ATOM 776 C CA . ARG A 1 94 ? -4.166 -15.947 -11.255 1.00 96.62 94 ARG A CA 1
ATOM 777 C C . ARG A 1 94 ? -4.906 -14.608 -11.312 1.00 96.62 94 ARG A C 1
ATOM 779 O O . ARG A 1 94 ? -4.340 -13.590 -10.927 1.00 96.62 94 ARG A O 1
ATOM 786 N N . ASN A 1 95 ? -6.173 -14.599 -11.715 1.00 96.69 95 ASN A N 1
ATOM 787 C CA . ASN A 1 95 ? -6.989 -13.386 -11.721 1.00 96.69 95 ASN A CA 1
ATOM 788 C C . ASN A 1 95 ? -7.227 -12.878 -10.291 1.00 96.69 95 ASN A C 1
ATOM 790 O O . ASN A 1 95 ? -6.941 -11.718 -10.016 1.00 96.69 95 ASN A O 1
ATOM 794 N N . LYS A 1 96 ? -7.596 -13.754 -9.345 1.00 96.38 96 LYS A N 1
ATOM 795 C CA . LYS A 1 96 ? -7.752 -13.414 -7.916 1.00 96.38 96 LYS A CA 1
ATOM 796 C C . LYS A 1 96 ? -6.476 -12.835 -7.294 1.00 96.38 96 LYS A C 1
ATOM 798 O O . LYS A 1 96 ? -6.550 -11.881 -6.522 1.00 96.38 96 LYS A O 1
ATOM 803 N N . THR A 1 97 ? -5.299 -13.373 -7.622 1.00 95.62 97 THR A N 1
ATOM 804 C CA . THR A 1 97 ? -4.019 -12.831 -7.122 1.00 95.62 97 THR A CA 1
ATOM 805 C C . THR A 1 97 ? -3.658 -11.490 -7.764 1.00 95.62 97 THR A C 1
ATOM 807 O O . THR A 1 97 ? -3.190 -10.598 -7.057 1.00 95.62 97 THR A O 1
ATOM 810 N N . ILE A 1 98 ? -3.938 -11.298 -9.058 1.00 94.94 98 ILE A N 1
ATOM 811 C CA . ILE A 1 98 ? -3.777 -10.005 -9.743 1.00 94.94 98 ILE A CA 1
ATOM 812 C C . ILE A 1 98 ? -4.750 -8.957 -9.176 1.00 94.94 98 ILE A C 1
ATOM 814 O O . ILE A 1 98 ? -4.341 -7.833 -8.900 1.00 94.94 98 ILE A O 1
ATOM 818 N N . GLU A 1 99 ? -6.011 -9.311 -8.932 1.00 94.25 99 GLU A N 1
ATOM 819 C CA . GLU A 1 99 ? -7.012 -8.436 -8.307 1.00 94.25 99 GLU A CA 1
ATOM 820 C C . GLU A 1 99 ? -6.621 -8.047 -6.877 1.00 94.25 99 GLU A C 1
ATOM 822 O O . GLU A 1 99 ? -6.684 -6.869 -6.520 1.00 94.25 99 GLU A O 1
ATOM 827 N N . ALA A 1 100 ? -6.152 -9.005 -6.070 1.00 94.75 100 ALA A N 1
ATOM 828 C CA . ALA A 1 100 ? -5.647 -8.741 -4.725 1.00 94.75 100 ALA A CA 1
ATOM 829 C C . ALA A 1 100 ? -4.416 -7.815 -4.738 1.00 94.75 100 ALA A C 1
ATOM 831 O O . ALA A 1 100 ? -4.342 -6.890 -3.927 1.00 94.75 100 ALA A O 1
ATOM 832 N N . ALA A 1 101 ? -3.485 -8.012 -5.678 1.00 94.94 101 ALA A N 1
ATOM 833 C CA . ALA A 1 101 ? -2.322 -7.144 -5.857 1.00 94.94 101 ALA A CA 1
ATOM 834 C C . ALA A 1 101 ? -2.722 -5.731 -6.319 1.00 94.94 101 ALA A C 1
ATOM 836 O O . ALA A 1 101 ? -2.289 -4.749 -5.720 1.00 94.94 101 ALA A O 1
ATOM 837 N N . ASN A 1 102 ? -3.604 -5.612 -7.315 1.00 90.50 102 ASN A N 1
ATOM 838 C CA . ASN A 1 102 ? -4.127 -4.329 -7.796 1.00 90.50 102 ASN A CA 1
ATOM 839 C C . ASN A 1 102 ? -4.868 -3.571 -6.685 1.00 90.50 102 ASN A C 1
ATOM 841 O O . ASN A 1 102 ? -4.665 -2.368 -6.517 1.00 90.50 102 ASN A O 1
ATOM 845 N N . LYS A 1 103 ? -5.671 -4.276 -5.876 1.00 90.12 103 LYS A N 1
ATOM 846 C CA . LYS A 1 103 ? -6.312 -3.709 -4.687 1.00 90.12 103 LYS A CA 1
ATOM 847 C C . LYS A 1 103 ? -5.273 -3.232 -3.671 1.00 90.12 103 LYS A C 1
ATOM 849 O O . LYS A 1 103 ? -5.386 -2.108 -3.199 1.00 90.12 103 LYS A O 1
ATOM 854 N N . ALA A 1 104 ? -4.252 -4.029 -3.356 1.00 90.44 104 ALA A N 1
ATOM 855 C CA . ALA A 1 104 ? -3.191 -3.624 -2.431 1.00 90.44 104 ALA A CA 1
ATOM 856 C C . ALA A 1 104 ? -2.412 -2.391 -2.934 1.00 90.44 104 ALA A C 1
ATOM 858 O O . ALA A 1 104 ? -2.130 -1.478 -2.159 1.00 90.44 104 ALA A O 1
ATOM 859 N N . ILE A 1 105 ? -2.124 -2.310 -4.236 1.00 89.12 105 ILE A N 1
ATOM 860 C CA . ILE A 1 105 ? -1.487 -1.141 -4.862 1.00 89.12 105 ILE A CA 1
ATOM 861 C C . ILE A 1 105 ? -2.389 0.094 -4.728 1.00 89.12 105 ILE A C 1
ATOM 863 O O . ILE A 1 105 ? -1.940 1.125 -4.235 1.00 89.12 105 ILE A O 1
ATOM 867 N N . TYR A 1 106 ? -3.675 -0.013 -5.071 1.00 88.31 106 TYR A N 1
ATOM 868 C CA . TYR A 1 106 ? -4.636 1.083 -4.910 1.00 88.31 106 TYR A CA 1
ATOM 869 C C . TYR A 1 106 ? -4.759 1.535 -3.444 1.00 88.31 106 TYR A C 1
ATOM 871 O O . TYR A 1 106 ? -4.695 2.724 -3.143 1.00 88.31 106 TYR A O 1
ATOM 879 N N . GLU A 1 107 ? -4.848 0.596 -2.502 1.00 87.38 107 GLU A N 1
ATOM 880 C CA . GLU A 1 107 ? -4.933 0.904 -1.071 1.00 87.38 107 GLU A CA 1
ATOM 881 C C . GLU A 1 107 ? -3.635 1.471 -0.474 1.00 87.38 107 GLU A C 1
ATOM 883 O O . GLU A 1 107 ? -3.687 2.149 0.555 1.00 87.38 107 GLU A O 1
ATOM 888 N N . THR A 1 108 ? -2.482 1.258 -1.117 1.00 89.56 108 THR A N 1
ATOM 889 C CA . THR A 1 108 ? -1.217 1.902 -0.731 1.00 89.56 108 THR A CA 1
ATOM 890 C C . THR A 1 108 ? -1.026 3.297 -1.335 1.00 89.56 108 THR A C 1
ATOM 892 O O . THR A 1 108 ? -0.093 3.983 -0.919 1.00 89.56 108 THR A O 1
ATOM 895 N N . GLN A 1 109 ? -1.906 3.795 -2.212 1.00 89.88 109 GLN A N 1
ATOM 896 C CA . GLN A 1 109 ? -1.854 5.193 -2.666 1.00 89.88 109 GLN A CA 1
ATOM 897 C C . GLN A 1 109 ? -2.163 6.151 -1.504 1.00 89.88 109 GLN A C 1
ATOM 899 O O . GLN A 1 109 ? -3.194 6.020 -0.847 1.00 89.88 109 GLN A O 1
ATOM 904 N N . ASP A 1 110 ? -1.306 7.143 -1.238 1.00 88.81 110 ASP A N 1
ATOM 905 C CA . ASP A 1 110 ? -1.446 8.006 -0.047 1.00 88.81 110 ASP A CA 1
ATOM 906 C C . ASP A 1 110 ? -2.761 8.797 -0.010 1.00 88.81 110 ASP A C 1
ATOM 908 O O . ASP A 1 110 ? -3.349 8.979 1.055 1.00 88.81 110 ASP A O 1
ATOM 912 N N . ARG A 1 111 ? -3.289 9.167 -1.179 1.00 87.88 111 ARG A N 1
ATOM 913 C CA . ARG A 1 111 ? -4.615 9.777 -1.347 1.00 87.88 111 ARG A CA 1
ATOM 914 C C . ARG A 1 111 ? -5.755 8.856 -0.880 1.00 87.88 111 ARG A C 1
ATOM 916 O O . ARG A 1 111 ? -6.688 9.305 -0.210 1.00 87.88 111 ARG A O 1
ATOM 923 N N . VAL A 1 112 ? -5.644 7.552 -1.162 1.00 91.25 112 VAL A N 1
ATOM 924 C CA . VAL A 1 112 ? -6.564 6.506 -0.680 1.00 91.25 112 VAL A CA 1
ATOM 925 C C . VAL A 1 112 ? -6.369 6.261 0.816 1.00 91.25 112 VAL A C 1
ATOM 927 O O . VAL A 1 112 ? -7.364 6.187 1.535 1.00 91.25 112 VAL A O 1
ATOM 930 N N . LYS A 1 113 ? -5.124 6.215 1.318 1.00 92.31 113 LYS A N 1
ATOM 931 C CA . LYS A 1 113 ? -4.838 6.117 2.764 1.00 92.31 113 LYS A CA 1
ATOM 932 C C . LYS A 1 113 ? -5.477 7.272 3.547 1.00 92.31 113 LYS A C 1
ATOM 934 O O . LYS A 1 113 ? -6.161 7.036 4.543 1.00 92.31 113 LYS A O 1
ATOM 939 N N . ALA A 1 114 ? -5.290 8.510 3.083 1.00 92.12 114 ALA A N 1
ATOM 940 C CA . ALA A 1 114 ? -5.829 9.711 3.716 1.00 92.12 114 ALA A CA 1
ATOM 941 C C . ALA A 1 114 ? -7.366 9.700 3.739 1.00 92.12 114 ALA A C 1
ATOM 943 O O . ALA A 1 114 ? -7.971 9.910 4.793 1.00 92.12 114 ALA A O 1
ATOM 944 N N . PHE A 1 115 ? -8.003 9.344 2.618 1.00 93.25 115 PHE A N 1
ATOM 945 C CA . PHE A 1 115 ? -9.457 9.194 2.545 1.00 93.25 115 PHE A CA 1
ATOM 946 C C . PHE A 1 115 ? -9.975 8.064 3.458 1.00 93.25 115 PHE A C 1
ATOM 948 O O . PHE A 1 115 ? -10.907 8.284 4.232 1.00 93.25 115 PHE A O 1
ATOM 955 N N . LYS A 1 116 ? -9.328 6.886 3.470 1.00 92.25 116 LYS A N 1
ATOM 956 C CA . LYS A 1 116 ? -9.654 5.776 4.390 1.00 92.25 116 LYS A CA 1
ATOM 957 C C . LYS A 1 116 ? -9.538 6.174 5.866 1.00 92.25 116 LYS A C 1
ATOM 959 O O . LYS A 1 116 ? -10.403 5.806 6.657 1.00 92.25 116 LYS A O 1
ATOM 964 N N . SER A 1 117 ? -8.536 6.974 6.236 1.00 93.44 117 SER A N 1
ATOM 965 C CA . SER A 1 117 ? -8.408 7.515 7.597 1.00 93.44 117 SER A CA 1
ATOM 966 C C . SER A 1 117 ? -9.606 8.396 7.986 1.00 93.44 117 SER A C 1
ATOM 968 O O . SER A 1 117 ? -10.045 8.375 9.137 1.00 93.44 117 SER A O 1
ATOM 970 N N . LYS A 1 118 ? -10.213 9.118 7.032 1.00 94.25 118 LYS A N 1
ATOM 971 C CA . LYS A 1 118 ? -11.462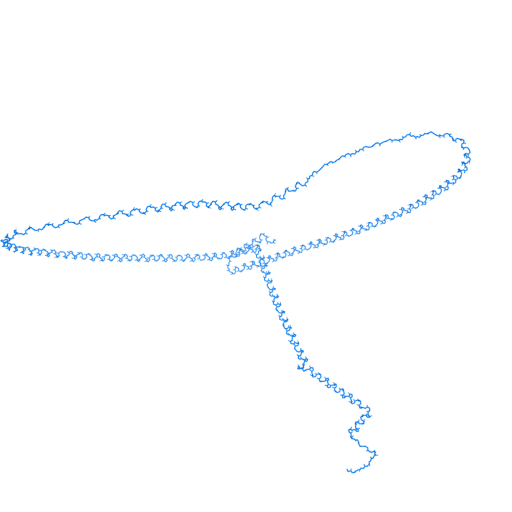 9.855 7.285 1.00 94.25 118 LYS A CA 1
ATOM 972 C C . LYS A 1 118 ? -12.702 8.969 7.336 1.00 94.25 118 LYS A C 1
ATOM 974 O O . LYS A 1 118 ? -13.628 9.339 8.049 1.00 94.25 118 LYS A O 1
ATOM 979 N N . ILE A 1 119 ? -12.733 7.824 6.646 1.00 93.06 119 ILE A N 1
ATOM 980 C CA . ILE A 1 119 ? -13.818 6.834 6.805 1.00 93.06 119 ILE A CA 1
ATOM 981 C C . ILE A 1 119 ? -13.825 6.355 8.261 1.00 93.06 119 ILE A C 1
ATOM 983 O O . ILE A 1 119 ? -14.814 6.550 8.960 1.00 93.06 119 ILE A O 1
ATOM 987 N N . GLN A 1 120 ? -12.668 5.908 8.760 1.00 93.50 120 GLN A N 1
ATOM 988 C CA . GLN A 1 120 ? -12.485 5.526 10.166 1.00 93.50 120 GLN A CA 1
ATOM 989 C C . GLN A 1 120 ? -12.843 6.666 11.136 1.00 93.50 120 GLN A C 1
ATOM 991 O O . GLN A 1 120 ? -13.408 6.428 12.200 1.00 93.50 120 GLN A O 1
ATOM 996 N N . MET A 1 121 ? -12.567 7.926 10.774 1.00 93.88 121 MET A N 1
ATOM 997 C CA . MET A 1 121 ? -13.001 9.087 11.560 1.00 93.88 121 MET A CA 1
ATOM 998 C C . MET A 1 121 ? -14.529 9.261 11.586 1.00 93.88 121 MET A C 1
ATOM 1000 O O . MET A 1 121 ? -15.059 9.698 12.606 1.00 93.88 121 MET A O 1
ATOM 1004 N N . CYS A 1 122 ? -15.248 8.922 10.512 1.00 92.81 122 CYS A N 1
ATOM 1005 C CA . CYS A 1 122 ? -16.714 8.935 10.496 1.00 92.81 122 CYS A CA 1
ATOM 1006 C C . CYS A 1 122 ? -17.286 7.852 11.423 1.00 92.81 122 CYS A C 1
ATOM 1008 O O . CYS A 1 122 ? -18.201 8.147 12.191 1.00 92.81 122 CYS A O 1
ATOM 1010 N N . ASP A 1 123 ? -16.703 6.650 11.407 1.00 92.00 123 ASP A N 1
ATOM 1011 C CA . ASP A 1 123 ? -17.096 5.541 12.286 1.00 92.00 123 ASP A CA 1
ATOM 1012 C C . ASP A 1 123 ? -16.831 5.877 13.768 1.00 92.00 123 ASP A C 1
ATOM 1014 O O . ASP A 1 123 ? -17.748 5.823 14.586 1.00 92.00 123 ASP A O 1
ATOM 1018 N N . MET A 1 124 ? -15.627 6.358 14.113 1.00 93.94 124 MET A N 1
ATOM 1019 C CA . MET A 1 124 ? -15.290 6.799 15.481 1.00 93.94 124 MET A CA 1
ATOM 1020 C C . MET A 1 124 ? -16.197 7.934 15.993 1.00 93.94 124 MET A C 1
ATOM 1022 O O . MET A 1 124 ? -16.489 8.016 17.190 1.00 93.94 124 MET A O 1
ATOM 1026 N N . LEU A 1 125 ? -16.652 8.832 15.110 1.00 92.94 125 LEU A N 1
ATOM 1027 C CA . LEU A 1 125 ? -17.617 9.875 15.472 1.00 92.94 125 LEU A CA 1
ATOM 1028 C C . LEU A 1 125 ? -19.007 9.296 15.768 1.00 92.94 125 LEU A C 1
ATOM 1030 O O . LEU A 1 125 ? -19.707 9.837 16.627 1.00 92.94 125 LEU A O 1
ATOM 1034 N N . GLU A 1 126 ? -19.408 8.213 15.101 1.00 91.75 126 GLU A N 1
ATOM 1035 C CA . GLU A 1 126 ? -20.660 7.517 15.396 1.00 91.75 126 GLU A CA 1
ATOM 1036 C C . GLU A 1 126 ? -20.563 6.718 16.704 1.00 91.75 126 GLU A C 1
ATOM 1038 O O . GLU A 1 126 ? -21.405 6.899 17.587 1.00 91.75 126 GLU A O 1
ATOM 1043 N N . GLU A 1 127 ? -19.495 5.932 16.893 1.00 93.06 127 GLU A N 1
ATOM 1044 C CA . GLU A 1 127 ? -19.214 5.216 18.146 1.00 93.06 127 GLU A CA 1
ATOM 1045 C C . GLU A 1 127 ? -19.236 6.165 19.346 1.00 93.06 127 GLU A C 1
ATOM 1047 O O . GLU A 1 127 ? -19.881 5.884 20.358 1.00 93.06 127 GLU A O 1
ATOM 1052 N N . ARG A 1 128 ? -18.613 7.343 19.224 1.00 94.62 128 ARG A N 1
ATOM 1053 C CA . ARG A 1 128 ? -18.663 8.378 20.260 1.00 94.62 128 ARG A CA 1
ATOM 1054 C C . ARG A 1 128 ? -20.096 8.836 20.556 1.00 94.62 128 ARG A C 1
ATOM 1056 O O . ARG A 1 128 ? -20.453 8.981 21.724 1.00 94.62 128 ARG A O 1
ATOM 1063 N N . GLN A 1 129 ? -20.942 9.040 19.544 1.00 93.06 129 GLN A N 1
ATOM 1064 C CA . GLN A 1 129 ? -22.356 9.361 19.781 1.00 93.06 129 GLN A CA 1
ATOM 1065 C C . GLN A 1 129 ? -23.098 8.211 20.474 1.00 93.06 129 GLN A C 1
ATOM 1067 O O . GLN A 1 129 ? -23.969 8.466 21.309 1.00 93.06 129 GLN A O 1
ATOM 1072 N N . GLN A 1 130 ? -22.776 6.952 20.161 1.00 93.62 130 GLN A N 1
ATOM 1073 C CA . GLN A 1 130 ? -23.324 5.791 20.866 1.00 93.62 130 GLN A CA 1
ATOM 1074 C C . GLN A 1 130 ? -22.863 5.759 22.336 1.00 93.62 130 GLN A C 1
ATOM 1076 O O . GLN A 1 130 ? -23.695 5.610 23.232 1.00 93.62 130 GLN A O 1
ATOM 1081 N N . GLN A 1 131 ? -21.579 6.011 22.609 1.00 95.44 131 GLN A N 1
ATOM 1082 C CA . GLN A 1 131 ? -21.024 6.126 23.964 1.00 95.44 131 GLN A CA 1
ATOM 1083 C C . GLN A 1 131 ? -21.669 7.272 24.763 1.00 95.44 131 GLN A C 1
ATOM 1085 O O . GLN A 1 131 ? -22.031 7.086 25.924 1.00 95.44 131 GLN A O 1
ATOM 1090 N N . GLU A 1 132 ? -21.897 8.442 24.155 1.00 96.00 132 GLU A N 1
ATOM 1091 C CA . GLU A 1 132 ? -22.591 9.562 24.807 1.00 96.00 132 GLU A CA 1
ATOM 1092 C C . GLU A 1 132 ? -24.070 9.234 25.107 1.00 96.00 132 GLU A C 1
ATOM 1094 O O . GLU A 1 132 ? -24.578 9.600 26.173 1.00 96.00 132 GLU A O 1
ATOM 1099 N N . LYS A 1 133 ? -24.758 8.484 24.229 1.00 96.00 133 LYS A N 1
ATOM 1100 C CA . LYS A 1 133 ? -26.109 7.940 24.491 1.00 96.00 133 LYS A CA 1
ATOM 1101 C C . LYS A 1 133 ? -26.089 6.930 25.651 1.00 96.00 133 LYS A C 1
ATOM 1103 O O . LYS A 1 133 ? -26.966 6.987 26.513 1.00 96.00 133 LYS A O 1
ATOM 1108 N N . LEU A 1 134 ? -25.093 6.041 25.712 1.00 96.94 134 LEU A N 1
ATOM 1109 C CA . LEU A 1 134 ? -24.921 5.066 26.798 1.00 96.94 134 LEU A CA 1
ATOM 1110 C C . LEU A 1 134 ? -24.606 5.741 28.139 1.00 96.94 134 LEU A C 1
ATOM 1112 O O . LEU A 1 134 ? -25.250 5.423 29.136 1.00 96.94 134 LEU A O 1
ATOM 1116 N N . ARG A 1 135 ? -23.707 6.733 28.172 1.00 97.19 135 ARG A N 1
ATOM 1117 C CA . ARG A 1 135 ? -23.389 7.507 29.385 1.00 97.19 135 ARG A CA 1
ATOM 1118 C C . ARG A 1 135 ? -24.625 8.213 29.952 1.00 97.19 135 ARG A C 1
ATOM 1120 O O . ARG A 1 135 ? -24.839 8.172 31.159 1.00 97.19 135 ARG A O 1
ATOM 1127 N N . LYS A 1 136 ? -25.470 8.797 29.092 1.00 96.44 136 LYS A N 1
ATOM 1128 C CA . LYS A 1 136 ? -26.752 9.412 29.495 1.00 96.44 136 LYS A CA 1
ATOM 1129 C C . LYS A 1 136 ? -27.771 8.391 30.018 1.00 96.44 136 LYS A C 1
ATOM 1131 O O . LYS A 1 136 ? -28.553 8.725 30.900 1.00 96.44 136 LYS A O 1
ATOM 1136 N N . LYS A 1 137 ? -27.774 7.152 29.506 1.00 95.94 137 LYS A N 1
ATOM 1137 C CA . LYS A 1 137 ? -28.574 6.055 30.085 1.00 95.94 137 LYS A CA 1
ATOM 1138 C C . LYS A 1 137 ? -28.030 5.622 31.451 1.00 95.94 137 LYS A C 1
ATOM 1140 O O . LYS A 1 137 ? -28.826 5.421 32.361 1.00 95.94 137 LYS A O 1
ATOM 1145 N N . LYS A 1 138 ? -26.702 5.518 31.600 1.00 96.06 138 LYS A N 1
ATOM 1146 C CA . LYS A 1 138 ? -26.056 5.131 32.862 1.00 96.06 138 LYS A CA 1
ATOM 1147 C C . LYS A 1 138 ? -26.339 6.144 33.973 1.00 96.06 138 LYS A C 1
ATOM 1149 O O . LYS A 1 138 ? -26.843 5.722 35.004 1.00 96.06 138 LYS A O 1
ATOM 1154 N N . SER A 1 139 ? -26.158 7.450 33.736 1.00 96.62 139 SER A N 1
ATOM 1155 C CA . SER A 1 139 ? -26.416 8.445 34.795 1.00 96.62 139 SER A CA 1
ATOM 1156 C C . SER A 1 139 ? -27.878 8.463 35.240 1.00 96.62 139 SER A C 1
ATOM 1158 O O . SER A 1 139 ? -28.138 8.547 36.430 1.00 96.62 139 SER A O 1
ATOM 1160 N N . LYS A 1 140 ? -28.839 8.257 34.328 1.00 96.06 140 LYS A N 1
ATOM 1161 C CA . LYS A 1 140 ? -30.257 8.098 34.700 1.00 96.06 140 LYS A CA 1
ATOM 1162 C C . LYS A 1 140 ? -30.546 6.847 35.532 1.00 96.06 140 LYS A C 1
ATOM 1164 O O . LYS A 1 140 ? -31.480 6.860 36.324 1.00 96.06 140 LYS A O 1
ATOM 1169 N N . MET A 1 141 ? -29.783 5.772 35.341 1.00 94.69 141 MET A N 1
ATOM 1170 C CA . MET A 1 141 ? -29.878 4.561 36.160 1.00 94.69 141 MET A CA 1
ATOM 1171 C C . MET A 1 141 ? -29.213 4.772 37.529 1.00 94.69 141 MET A C 1
ATOM 1173 O O . MET A 1 141 ? -29.752 4.338 38.539 1.00 94.69 141 MET A O 1
ATOM 1177 N N . GLU A 1 142 ? -28.097 5.499 37.578 1.00 94.88 142 GLU A N 1
ATOM 1178 C CA . GLU A 1 142 ? -27.429 5.913 38.819 1.00 94.88 142 GLU A CA 1
ATOM 1179 C C . GLU A 1 142 ? -28.353 6.826 39.655 1.00 94.88 142 GLU A C 1
ATOM 1181 O O . GLU A 1 142 ? -28.615 6.516 40.812 1.00 94.88 142 GLU A O 1
ATOM 1186 N N . GLU A 1 143 ? -28.991 7.830 39.038 1.00 95.81 143 GLU A N 1
ATOM 1187 C CA . GLU A 1 143 ? -30.040 8.683 39.635 1.00 95.81 143 GLU A CA 1
ATOM 1188 C C . GLU A 1 143 ? -31.287 7.917 40.126 1.00 95.81 143 GLU A C 1
ATOM 1190 O O . GLU A 1 143 ? -32.072 8.461 40.908 1.00 95.81 143 GLU A O 1
ATOM 1195 N N . GLN A 1 144 ? -31.552 6.715 39.602 1.00 95.12 144 GLN A N 1
ATOM 1196 C CA . GLN A 1 144 ? -32.659 5.852 40.037 1.00 95.12 144 GLN A CA 1
ATOM 1197 C C . GLN A 1 144 ? -32.243 4.970 41.215 1.00 95.12 144 GLN A C 1
ATOM 1199 O O . GLN A 1 144 ? -33.017 4.814 42.156 1.00 95.12 144 GLN A O 1
ATOM 1204 N N . ILE A 1 145 ? -31.018 4.440 41.184 1.00 94.56 145 ILE A N 1
ATOM 1205 C CA . ILE A 1 145 ? -30.425 3.662 42.276 1.00 94.56 145 ILE A CA 1
ATOM 1206 C C . ILE A 1 145 ? -30.247 4.543 43.520 1.00 94.56 145 ILE A C 1
ATOM 1208 O O . ILE A 1 145 ? -30.599 4.119 44.615 1.00 94.56 145 ILE A O 1
ATOM 1212 N N . GLU A 1 146 ? -29.771 5.779 43.363 1.00 95.38 146 GLU A N 1
ATOM 1213 C CA . GLU A 1 146 ? -29.609 6.744 44.461 1.00 95.38 146 GLU A CA 1
ATOM 1214 C C . GLU A 1 146 ? -30.938 6.994 45.196 1.00 95.38 146 GLU A C 1
ATOM 1216 O O . GLU A 1 146 ? -31.015 6.810 46.408 1.00 95.38 146 GLU A O 1
ATOM 1221 N N . LYS A 1 147 ? -32.027 7.246 44.457 1.00 95.12 147 LYS A N 1
ATOM 1222 C CA . LYS A 1 147 ? -33.380 7.412 45.025 1.00 95.12 147 LYS A CA 1
ATOM 1223 C C . LYS A 1 147 ? -33.909 6.153 45.720 1.00 95.12 147 LYS A C 1
ATOM 1225 O O . LYS A 1 147 ? -34.631 6.258 46.708 1.00 95.12 147 LYS A O 1
ATOM 1230 N N . GLN A 1 148 ? -33.550 4.962 45.235 1.00 93.75 148 GLN A N 1
ATOM 1231 C CA . GLN A 1 148 ? -33.889 3.699 45.905 1.00 93.75 148 GLN A CA 1
ATOM 1232 C C . GLN A 1 148 ? -33.134 3.533 47.234 1.00 93.75 148 GLN A C 1
ATOM 1234 O O . GLN A 1 148 ? -33.702 2.999 48.187 1.00 93.75 148 GLN A O 1
ATOM 1239 N N . TRP A 1 149 ? -31.892 4.022 47.334 1.00 93.75 149 TRP A N 1
ATOM 1240 C CA . TRP A 1 149 ? -31.156 4.070 48.602 1.00 93.75 149 TRP A CA 1
ATOM 1241 C C . TRP A 1 149 ? -31.729 5.113 49.568 1.00 93.75 149 TRP A C 1
ATOM 1243 O O . TRP A 1 149 ? -31.931 4.776 50.733 1.00 93.75 149 TRP A O 1
ATOM 1253 N N . GLU A 1 150 ? -32.065 6.320 49.098 1.00 93.69 150 GLU A N 1
ATOM 1254 C CA . GLU A 1 150 ? -32.747 7.348 49.907 1.00 93.69 150 GLU A CA 1
ATOM 1255 C C . GLU A 1 150 ? -34.068 6.822 50.495 1.00 93.69 150 GLU A C 1
ATOM 1257 O O . GLU A 1 150 ? -34.349 6.994 51.683 1.00 93.69 150 GLU A O 1
ATOM 1262 N N . GLU A 1 151 ? -34.887 6.146 49.680 1.00 92.88 151 GLU A N 1
ATOM 1263 C CA . GLU A 1 151 ? -36.158 5.576 50.129 1.00 92.88 151 GLU A CA 1
ATOM 1264 C C . GLU A 1 151 ? -35.956 4.422 51.126 1.00 92.88 151 GLU A C 1
ATOM 1266 O O . GLU A 1 151 ? -36.651 4.365 52.145 1.00 92.88 151 GLU A O 1
ATOM 1271 N N . LEU A 1 152 ? -34.967 3.548 50.901 1.00 94.31 152 LEU A N 1
ATOM 1272 C CA . LEU A 1 152 ? -34.616 2.471 51.830 1.00 94.31 152 LEU A CA 1
ATOM 1273 C C . LEU A 1 152 ? -34.091 3.006 53.174 1.00 94.31 152 LEU A C 1
ATOM 1275 O O . LEU A 1 152 ? -34.477 2.498 54.229 1.00 94.31 152 LEU A O 1
ATOM 1279 N N . GLU A 1 153 ? -33.240 4.034 53.167 1.00 89.69 153 GLU A N 1
ATOM 1280 C CA . GLU A 1 153 ? -32.758 4.676 54.394 1.00 89.69 153 GLU A CA 1
ATOM 1281 C C . GLU A 1 153 ? -33.914 5.332 55.158 1.00 89.69 153 GLU A C 1
ATOM 1283 O O . GLU A 1 153 ? -34.054 5.132 56.368 1.00 89.69 153 GLU A O 1
ATOM 1288 N N . ARG A 1 154 ? -34.814 6.025 54.451 1.00 92.69 154 ARG A N 1
ATOM 1289 C CA . ARG A 1 154 ? -36.020 6.626 55.036 1.00 92.69 154 ARG A CA 1
ATOM 1290 C C . ARG A 1 154 ? -36.933 5.585 55.690 1.00 92.69 154 ARG A C 1
ATOM 1292 O O . ARG A 1 154 ? -37.450 5.833 56.780 1.00 92.69 154 ARG A O 1
ATOM 1299 N N . GLN A 1 155 ? -37.096 4.414 55.068 1.00 92.25 155 GLN A N 1
ATOM 1300 C CA . GLN A 1 155 ? -37.826 3.284 55.653 1.00 92.25 155 GLN A CA 1
ATOM 1301 C C . GLN A 1 155 ? -37.126 2.744 56.911 1.00 92.25 155 GLN A C 1
ATOM 1303 O O . GLN A 1 155 ? -37.785 2.546 57.931 1.00 92.25 155 GLN A O 1
ATOM 1308 N N . GLN A 1 156 ? -35.798 2.569 56.892 1.00 91.69 156 GLN A N 1
ATOM 1309 C CA . GLN A 1 156 ? -35.044 2.136 58.078 1.00 91.69 156 GLN A CA 1
ATOM 1310 C C . GLN A 1 156 ? -35.115 3.144 59.232 1.00 91.69 156 GLN A C 1
ATOM 1312 O O . GLN A 1 156 ? -35.158 2.736 60.392 1.00 91.69 156 GLN A O 1
ATOM 1317 N N . MET A 1 157 ? -35.117 4.448 58.947 1.00 87.75 157 MET A N 1
ATOM 1318 C CA . MET A 1 157 ? -35.269 5.483 59.973 1.00 87.75 157 MET A CA 1
ATOM 1319 C C . MET A 1 157 ? -36.654 5.417 60.623 1.00 87.75 157 MET A C 1
ATOM 1321 O O . MET A 1 157 ? -36.735 5.297 61.842 1.00 87.75 157 MET A O 1
ATOM 1325 N N . ALA A 1 158 ? -37.727 5.342 59.828 1.00 92.00 158 ALA A N 1
ATOM 1326 C CA . ALA A 1 158 ? -39.080 5.151 60.356 1.00 92.00 158 ALA A CA 1
ATOM 1327 C C . ALA A 1 158 ? -39.219 3.852 61.182 1.00 92.00 158 ALA A C 1
ATOM 1329 O O . ALA A 1 158 ? -39.891 3.833 62.213 1.00 92.00 158 ALA A O 1
ATOM 1330 N N . GLU A 1 159 ? -38.545 2.769 60.779 1.00 92.19 159 GLU A N 1
ATOM 1331 C CA . GLU A 1 159 ? -38.533 1.513 61.536 1.00 92.19 159 GLU A CA 1
ATOM 1332 C C . GLU A 1 159 ? -37.749 1.624 62.863 1.00 92.19 159 GLU A C 1
ATOM 1334 O O . GLU A 1 159 ? -38.142 1.021 63.866 1.00 92.19 159 GLU A O 1
ATOM 1339 N N . ARG A 1 160 ?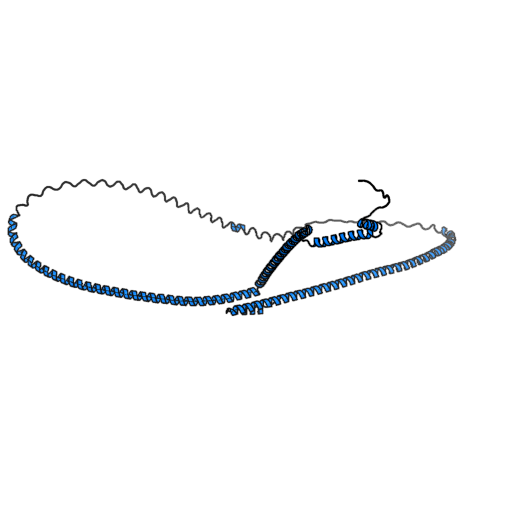 -36.662 2.412 62.914 1.00 88.19 160 ARG A N 1
ATOM 1340 C CA . ARG A 1 160 ? -35.931 2.730 64.159 1.00 88.19 160 ARG A CA 1
ATOM 1341 C C . ARG A 1 160 ? -36.772 3.594 65.101 1.00 88.19 160 ARG A C 1
ATOM 1343 O O . ARG A 1 160 ? -36.818 3.306 66.300 1.00 88.19 160 ARG A O 1
ATOM 1350 N N . ASP A 1 161 ? -37.470 4.594 64.574 1.00 90.25 161 ASP A N 1
ATOM 1351 C CA . ASP A 1 161 ? -38.359 5.461 65.353 1.00 90.25 161 ASP A CA 1
ATOM 1352 C C . ASP A 1 161 ? -39.526 4.656 65.952 1.00 90.25 161 ASP A C 1
ATOM 1354 O O . ASP A 1 161 ? -39.815 4.759 67.145 1.00 90.25 161 ASP A O 1
ATOM 1358 N N . GLU A 1 162 ? -40.129 3.742 65.185 1.00 89.25 162 GLU A N 1
ATOM 1359 C CA . GLU A 1 162 ? -41.162 2.842 65.709 1.00 89.25 162 GLU A CA 1
ATOM 1360 C C . GLU A 1 162 ? -40.605 1.865 66.763 1.00 89.25 162 GLU A C 1
ATOM 1362 O O . GLU A 1 162 ? -41.204 1.675 67.824 1.00 89.25 162 GLU A O 1
ATOM 1367 N N . LYS A 1 163 ? -39.421 1.279 66.533 1.00 91.12 163 LYS A N 1
ATOM 1368 C CA . LYS A 1 163 ? -38.764 0.387 67.509 1.00 91.12 163 LYS A CA 1
ATOM 1369 C C . LYS A 1 163 ? -38.452 1.103 68.825 1.00 91.12 163 LYS A C 1
ATOM 1371 O O . LYS A 1 163 ? -38.673 0.523 69.892 1.00 91.12 163 LYS A O 1
ATOM 1376 N N . THR A 1 164 ? -37.976 2.348 68.779 1.00 88.44 164 THR A N 1
ATOM 1377 C CA . THR A 1 164 ? -37.717 3.148 69.990 1.00 88.44 164 THR A CA 1
ATOM 1378 C C . THR A 1 164 ? -39.012 3.568 70.685 1.00 88.44 164 THR A C 1
ATOM 1380 O O . THR A 1 164 ? -39.088 3.457 71.911 1.00 88.44 164 THR A O 1
ATOM 1383 N N . ARG A 1 165 ? -40.070 3.919 69.939 1.00 88.88 165 ARG A N 1
ATOM 1384 C CA . ARG A 1 165 ? -41.420 4.168 70.480 1.00 88.88 165 ARG A CA 1
ATOM 1385 C C . ARG A 1 165 ? -41.966 2.955 71.241 1.00 88.88 165 ARG A C 1
ATOM 1387 O O . ARG A 1 165 ? -42.379 3.087 72.392 1.00 88.88 165 ARG A O 1
ATOM 1394 N N . ILE A 1 166 ? -41.901 1.763 70.642 1.00 90.50 166 ILE A N 1
ATOM 1395 C CA . ILE A 1 166 ? -42.329 0.499 71.266 1.00 90.50 166 ILE A CA 1
ATOM 1396 C C . ILE A 1 166 ? -41.475 0.165 72.500 1.00 90.50 166 ILE A C 1
ATOM 1398 O O . ILE A 1 166 ? -42.000 -0.329 73.501 1.00 90.50 166 ILE A O 1
ATOM 1402 N N . ALA A 1 167 ? -40.164 0.421 72.463 1.00 90.88 167 ALA A N 1
ATOM 1403 C CA . ALA A 1 167 ? -39.285 0.212 73.615 1.00 90.88 167 ALA A CA 1
ATOM 1404 C C . ALA A 1 167 ? -39.632 1.156 74.781 1.00 90.88 167 ALA A C 1
ATOM 1406 O O . ALA A 1 167 ? -39.753 0.701 75.919 1.00 90.88 167 ALA A O 1
ATOM 1407 N N . LEU A 1 168 ? -39.867 2.441 74.497 1.00 90.25 168 LEU A N 1
ATOM 1408 C CA . LEU A 1 168 ? -40.264 3.440 75.490 1.00 90.25 168 LEU A CA 1
ATOM 1409 C C . LEU A 1 168 ? -41.627 3.109 76.119 1.00 90.25 168 LEU A C 1
ATOM 1411 O O . LEU A 1 168 ? -41.781 3.202 77.336 1.00 90.25 168 LEU A O 1
ATOM 1415 N N . GLU A 1 169 ? -42.596 2.659 75.318 1.00 88.56 169 GLU A N 1
ATOM 1416 C CA . GLU A 1 169 ? -43.912 2.241 75.811 1.00 88.56 169 GLU A CA 1
ATOM 1417 C C . GLU A 1 169 ? -43.821 0.988 76.708 1.00 88.56 169 GLU A C 1
ATOM 1419 O O . GLU A 1 169 ? -44.466 0.917 77.758 1.00 88.56 169 GLU A O 1
ATOM 1424 N N . LYS A 1 170 ? -42.960 0.020 76.355 1.00 90.12 170 LYS A N 1
ATOM 1425 C CA . LYS A 1 170 ? -42.660 -1.151 77.199 1.00 90.12 170 LYS A CA 1
ATOM 1426 C C . LYS A 1 170 ? -41.996 -0.752 78.518 1.00 90.12 170 LYS A C 1
ATOM 1428 O O . LYS A 1 170 ? -42.396 -1.261 79.563 1.00 90.12 170 LYS A O 1
ATOM 1433 N N . GLU A 1 171 ? -41.033 0.168 78.501 1.00 88.12 171 GLU A N 1
ATOM 1434 C CA . GLU A 1 171 ? -40.406 0.694 79.722 1.00 88.12 171 GLU A CA 1
ATOM 1435 C C . GLU A 1 171 ? -41.396 1.465 80.604 1.00 88.12 171 GLU A C 1
ATOM 1437 O O . GLU A 1 171 ? -41.400 1.293 81.823 1.00 88.12 171 GLU A O 1
ATOM 1442 N N . TYR A 1 172 ? -42.293 2.257 80.012 1.00 88.75 172 TYR A N 1
ATOM 1443 C CA . TYR A 1 172 ? -43.367 2.922 80.751 1.00 88.75 172 TYR A CA 1
ATOM 1444 C C . TYR A 1 172 ? -44.307 1.906 81.422 1.00 88.75 172 TYR A C 1
ATOM 1446 O O . TYR A 1 172 ? -44.591 2.018 82.617 1.00 88.75 172 TYR A O 1
ATOM 1454 N N . LYS A 1 173 ? -44.713 0.851 80.698 1.00 90.69 173 LYS A N 1
ATOM 1455 C CA . LYS A 1 173 ? -45.527 -0.252 81.239 1.00 90.69 173 LYS A CA 1
ATOM 1456 C C . LYS A 1 173 ? -44.815 -0.997 82.378 1.00 90.69 173 LYS A C 1
ATOM 1458 O O . LYS A 1 173 ? -45.435 -1.219 83.415 1.00 90.69 173 LYS A O 1
ATOM 1463 N N . LYS A 1 174 ? -43.515 -1.307 82.252 1.00 89.75 174 LYS A N 1
ATOM 1464 C CA . LYS A 1 174 ? -42.709 -1.885 83.350 1.00 89.75 174 LYS A CA 1
ATOM 1465 C C . LYS A 1 174 ? -42.684 -0.981 84.583 1.00 89.75 174 LYS A C 1
ATOM 1467 O O . LYS A 1 174 ? -42.937 -1.455 85.685 1.00 89.75 174 LYS A O 1
ATOM 1472 N N . LYS A 1 175 ? -42.410 0.318 84.407 1.00 89.69 175 LYS A N 1
ATOM 1473 C CA . LYS A 1 175 ? -42.369 1.297 85.508 1.00 89.69 175 LYS A CA 1
ATOM 1474 C C . LYS A 1 175 ? -43.723 1.415 86.211 1.00 89.69 175 LYS A C 1
ATOM 1476 O O . LYS A 1 175 ? -43.759 1.473 87.436 1.00 89.69 175 LYS A O 1
ATOM 1481 N N . MET A 1 176 ? -44.825 1.369 85.460 1.00 90.06 176 MET A N 1
ATOM 1482 C CA . MET A 1 176 ? -46.186 1.339 86.008 1.00 90.06 176 MET A CA 1
ATOM 1483 C C . MET A 1 176 ? -46.510 0.061 86.794 1.00 90.06 176 MET A C 1
ATOM 1485 O O . MET A 1 176 ? -47.231 0.142 87.786 1.00 90.06 176 MET A O 1
ATOM 1489 N N . ILE A 1 177 ? -45.993 -1.101 86.381 1.00 90.88 177 ILE A N 1
ATOM 1490 C CA . ILE A 1 177 ? -46.134 -2.364 87.128 1.00 90.88 177 ILE A CA 1
ATOM 1491 C C . ILE A 1 177 ? -45.303 -2.299 88.415 1.00 90.88 177 ILE A C 1
ATOM 1493 O O . ILE A 1 177 ? -45.864 -2.392 89.502 1.00 90.88 177 ILE A O 1
ATOM 1497 N N . ASN A 1 178 ? -44.009 -1.985 88.308 1.00 90.56 178 ASN A N 1
ATOM 1498 C CA . ASN A 1 178 ? -43.106 -1.877 89.456 1.00 90.56 178 ASN A CA 1
ATOM 1499 C C . ASN A 1 178 ? -43.592 -0.855 90.503 1.00 90.56 178 ASN A C 1
ATOM 1501 O O . ASN A 1 178 ? -43.465 -1.093 91.698 1.00 90.56 178 ASN A O 1
ATOM 1505 N N . ALA A 1 179 ? -44.191 0.264 90.081 1.00 90.00 179 ALA A N 1
ATOM 1506 C CA . ALA A 1 179 ? -44.803 1.223 91.002 1.00 90.00 179 ALA A CA 1
ATOM 1507 C C . ALA A 1 179 ? -45.959 0.607 91.814 1.00 90.00 179 ALA A C 1
ATOM 1509 O O . ALA A 1 179 ? -46.040 0.840 93.019 1.00 90.00 179 ALA A O 1
ATOM 1510 N N . LYS A 1 180 ? -46.817 -0.211 91.183 1.00 91.00 180 LYS A N 1
ATOM 1511 C CA . LYS A 1 180 ? -47.904 -0.933 91.868 1.00 91.00 180 LYS A CA 1
ATOM 1512 C C . LYS A 1 180 ? -47.363 -1.989 92.830 1.00 91.00 180 LYS A C 1
ATOM 1514 O O . LYS A 1 180 ? -47.843 -2.078 93.960 1.00 91.00 180 LYS A O 1
ATOM 1519 N N . ASP A 1 181 ? -46.349 -2.739 92.409 1.00 89.81 181 ASP A N 1
ATOM 1520 C CA . ASP A 1 181 ? -45.722 -3.770 93.240 1.00 89.81 181 ASP A CA 1
ATOM 1521 C C . ASP A 1 181 ? -45.039 -3.157 94.473 1.00 89.81 181 ASP A C 1
ATOM 1523 O O . ASP A 1 181 ? -45.225 -3.654 95.581 1.00 89.81 181 ASP A O 1
ATOM 1527 N N . VAL A 1 182 ? -44.351 -2.018 94.320 1.00 87.94 182 VAL A N 1
ATOM 1528 C CA . VAL A 1 182 ? -43.775 -1.255 95.443 1.00 87.94 182 VAL A CA 1
ATOM 1529 C C . VAL A 1 182 ? -44.861 -0.715 96.380 1.00 87.94 182 VAL A C 1
ATOM 1531 O O . VAL A 1 182 ? -44.710 -0.829 97.596 1.00 87.94 182 VAL A O 1
ATOM 1534 N N . THR A 1 183 ? -45.982 -0.181 95.869 1.00 88.62 183 THR A N 1
ATOM 1535 C CA . THR A 1 183 ? -47.094 0.226 96.754 1.00 88.62 183 THR A CA 1
ATOM 1536 C C . THR A 1 183 ? -47.687 -0.957 97.514 1.00 88.62 183 THR A C 1
ATOM 1538 O O . THR A 1 183 ? -47.957 -0.834 98.705 1.00 88.62 183 THR A O 1
ATOM 1541 N N . LYS A 1 184 ? -47.803 -2.128 96.876 1.00 91.06 184 LYS A N 1
ATOM 1542 C CA . LYS A 1 184 ? -48.286 -3.341 97.539 1.00 91.06 184 LYS A CA 1
ATOM 1543 C C . LYS A 1 184 ? -47.315 -3.816 98.625 1.00 91.06 184 LYS A C 1
ATOM 1545 O O . LYS A 1 184 ? -47.748 -4.073 99.739 1.00 91.06 184 LYS A O 1
ATOM 1550 N N . GLN A 1 185 ? -46.011 -3.857 98.340 1.00 85.62 185 GLN A N 1
ATOM 1551 C CA . GLN A 1 185 ? -44.977 -4.197 99.327 1.00 85.62 185 GLN A CA 1
ATOM 1552 C C . GLN A 1 185 ? -44.987 -3.247 100.534 1.00 85.62 185 GLN A C 1
ATOM 1554 O O . GLN A 1 185 ? -44.785 -3.691 101.662 1.00 85.62 185 GLN A O 1
ATOM 1559 N N . LEU A 1 186 ? -45.251 -1.954 100.316 1.00 88.12 186 LEU A N 1
ATOM 1560 C CA . LEU A 1 186 ? -45.395 -0.970 101.390 1.00 88.12 186 LEU A CA 1
ATOM 1561 C C . LEU A 1 186 ? -46.604 -1.280 102.292 1.00 88.12 186 LEU A C 1
ATOM 1563 O O . LEU A 1 186 ? -46.506 -1.154 103.512 1.00 88.12 186 LEU A O 1
ATOM 1567 N N . ASP A 1 187 ? -47.733 -1.688 101.714 1.00 86.62 187 ASP A N 1
ATOM 1568 C CA . ASP A 1 187 ? -48.946 -2.031 102.466 1.00 86.62 187 ASP A CA 1
ATOM 1569 C C . ASP A 1 187 ? -48.838 -3.400 103.163 1.00 86.62 187 ASP A C 1
ATOM 1571 O O . ASP A 1 187 ? -49.209 -3.518 104.334 1.00 86.62 187 ASP A O 1
ATOM 1575 N N . ASP A 1 188 ? -48.221 -4.393 102.516 1.00 87.12 188 ASP A N 1
ATOM 1576 C CA . ASP A 1 188 ? -47.853 -5.678 103.126 1.00 87.12 188 ASP A CA 1
ATOM 1577 C C . ASP A 1 188 ? -46.881 -5.464 104.313 1.00 87.12 188 ASP A C 1
ATOM 1579 O O . ASP A 1 188 ? -47.033 -6.085 105.370 1.00 87.12 188 ASP A O 1
ATOM 1583 N N . PHE A 1 189 ? -45.922 -4.533 104.198 1.00 85.75 189 PHE A N 1
ATOM 1584 C CA . PHE A 1 189 ? -45.019 -4.153 105.293 1.00 85.75 189 PHE A CA 1
ATOM 1585 C C . PHE A 1 189 ? -45.764 -3.499 106.467 1.00 85.75 189 PHE A C 1
ATOM 1587 O O . PHE A 1 189 ? -45.552 -3.904 107.611 1.00 85.75 189 PHE A O 1
ATOM 1594 N N . LYS A 1 190 ? -46.675 -2.544 106.213 1.00 84.69 190 LYS A N 1
ATOM 1595 C CA . LYS A 1 190 ? -47.529 -1.948 107.265 1.00 84.69 190 LYS A CA 1
ATOM 1596 C C . LYS A 1 190 ? -48.333 -3.023 107.999 1.00 84.69 190 LYS A C 1
ATOM 1598 O O . LYS A 1 190 ? -48.364 -3.029 109.227 1.00 84.69 190 LYS A O 1
ATOM 1603 N N . MET A 1 191 ? -48.951 -3.944 107.256 1.00 84.31 191 MET A N 1
ATOM 1604 C CA . MET A 1 191 ? -49.751 -5.036 107.818 1.00 84.31 191 MET A CA 1
ATOM 1605 C C . MET A 1 191 ? -48.906 -5.953 108.716 1.00 84.31 191 MET A C 1
ATOM 1607 O O . MET A 1 191 ? -49.331 -6.310 109.814 1.00 84.31 191 MET A O 1
ATOM 1611 N N . ASN A 1 192 ? -47.690 -6.300 108.290 1.00 83.25 192 ASN A N 1
ATOM 1612 C CA . ASN A 1 192 ? -46.781 -7.126 109.087 1.00 83.25 192 ASN A CA 1
ATOM 1613 C C . ASN A 1 192 ? -46.211 -6.380 110.308 1.00 83.25 192 ASN A C 1
ATOM 1615 O O . ASN A 1 192 ? -46.036 -6.993 111.357 1.00 83.25 192 ASN A O 1
ATOM 1619 N N . TYR A 1 193 ? -45.989 -5.065 110.221 1.00 83.62 193 TYR A N 1
ATOM 1620 C CA . TYR A 1 193 ? -45.591 -4.249 111.374 1.00 83.62 193 TYR A CA 1
ATOM 1621 C C . TYR A 1 193 ? -46.696 -4.186 112.445 1.00 83.62 193 TYR A C 1
ATOM 1623 O O . TYR A 1 193 ? -46.409 -4.334 113.630 1.00 83.62 193 TYR A O 1
ATOM 1631 N N . VAL A 1 194 ? -47.967 -4.056 112.036 1.00 83.06 194 VAL A N 1
ATOM 1632 C CA . VAL A 1 194 ? -49.118 -4.121 112.958 1.00 83.06 194 VAL A CA 1
ATOM 1633 C C . VAL A 1 194 ? -49.218 -5.491 113.637 1.00 83.06 194 VAL A C 1
ATOM 1635 O O . VAL A 1 194 ? -49.405 -5.540 114.851 1.00 83.06 194 VAL A O 1
ATOM 1638 N N . LYS A 1 195 ? -49.033 -6.595 112.896 1.00 84.25 195 LYS A N 1
ATOM 1639 C CA . LYS A 1 195 ? -48.990 -7.948 113.485 1.00 84.25 195 LYS A CA 1
ATOM 1640 C C . LYS A 1 195 ? -47.874 -8.092 114.517 1.00 84.25 195 LYS A C 1
ATOM 1642 O O . LYS A 1 195 ? -48.143 -8.556 115.617 1.00 84.25 195 LYS A O 1
ATOM 1647 N N . LYS A 1 196 ? -46.657 -7.629 114.206 1.00 81.12 196 LYS A N 1
ATOM 1648 C CA . LYS A 1 196 ? -45.524 -7.702 115.140 1.00 81.12 196 LYS A CA 1
ATOM 1649 C C . LYS A 1 196 ? -45.807 -6.956 116.449 1.00 81.12 196 LYS A C 1
ATOM 1651 O O . LYS A 1 196 ? -45.472 -7.458 117.512 1.00 81.12 196 LYS A O 1
ATOM 1656 N N . LEU A 1 197 ? -46.490 -5.809 116.388 1.00 81.12 197 LEU A N 1
ATOM 1657 C CA . LEU A 1 197 ? -46.934 -5.085 117.586 1.00 81.12 197 LEU A CA 1
ATOM 1658 C C . LEU A 1 197 ? -47.944 -5.890 118.429 1.00 81.12 197 LEU A C 1
ATOM 1660 O O . LEU A 1 197 ? -47.918 -5.825 119.655 1.00 81.12 197 LEU A O 1
ATOM 1664 N N . GLN A 1 198 ? -48.833 -6.654 117.786 1.00 76.50 198 GLN A N 1
ATOM 1665 C CA . GLN A 1 198 ? -49.797 -7.533 118.465 1.00 76.50 198 GLN A CA 1
ATOM 1666 C C . GLN A 1 198 ? -49.112 -8.767 119.081 1.00 76.50 198 GLN A C 1
ATOM 1668 O O . GLN A 1 198 ? -49.476 -9.188 120.178 1.00 76.50 198 GLN A O 1
ATOM 1673 N N . GLU A 1 199 ? -48.101 -9.313 118.403 1.00 76.06 199 GLU A N 1
ATOM 1674 C CA . GLU A 1 199 ? -47.257 -10.407 118.896 1.00 76.06 199 GLU A CA 1
ATOM 1675 C C . GLU A 1 199 ? -46.425 -9.962 120.113 1.00 76.06 199 GLU A C 1
ATOM 1677 O O . GLU A 1 199 ? -46.445 -10.640 121.136 1.00 76.06 199 GLU A O 1
ATOM 1682 N N . GLU A 1 200 ? -45.797 -8.780 120.067 1.00 73.44 200 GLU A N 1
ATOM 1683 C CA . GLU A 1 200 ? -45.052 -8.189 121.195 1.00 73.44 200 GLU A CA 1
ATOM 1684 C C . GLU A 1 200 ? -45.939 -7.936 122.431 1.00 73.44 200 GLU A C 1
ATOM 1686 O O . GLU A 1 200 ? -45.493 -8.124 123.566 1.00 73.44 200 GLU A O 1
ATOM 1691 N N . MET A 1 201 ? -47.211 -7.560 122.240 1.00 72.75 201 MET A N 1
ATOM 1692 C CA . MET A 1 201 ? -48.174 -7.445 123.346 1.00 72.75 201 MET A CA 1
ATOM 1693 C C . MET A 1 201 ? -48.480 -8.805 123.993 1.00 72.75 201 MET A C 1
ATOM 1695 O O . MET A 1 201 ? -48.447 -8.915 125.219 1.00 72.75 201 MET A O 1
ATOM 1699 N N . LEU A 1 202 ? -48.742 -9.839 123.186 1.00 73.88 202 LEU A N 1
ATOM 1700 C CA . LEU A 1 202 ? -48.993 -11.208 123.659 1.00 73.88 202 LEU A CA 1
ATOM 1701 C C . LEU A 1 202 ? -47.772 -11.812 124.369 1.00 73.88 202 LEU A C 1
ATOM 1703 O O . LEU A 1 202 ? -47.910 -12.454 125.411 1.00 73.88 202 LEU A O 1
ATOM 1707 N N . GLU A 1 203 ? -46.573 -11.580 123.838 1.00 71.00 203 GLU A N 1
ATOM 1708 C CA . GLU A 1 203 ? -45.318 -12.042 124.433 1.00 71.00 203 GLU A CA 1
ATOM 1709 C C . GLU A 1 203 ? -45.054 -11.356 125.786 1.00 71.00 203 GLU A C 1
ATOM 1711 O O . GLU A 1 203 ? -44.642 -12.013 126.743 1.00 71.00 203 GLU A O 1
ATOM 1716 N N . GLY A 1 204 ? -45.409 -10.072 125.927 1.00 71.69 204 GLY A N 1
ATOM 1717 C CA . GLY A 1 204 ? -45.366 -9.342 127.200 1.00 71.69 204 GLY A CA 1
ATOM 1718 C C . GLY A 1 204 ? -46.338 -9.856 128.277 1.00 71.69 204 GLY A C 1
ATOM 1719 O O . GLY A 1 204 ? -46.039 -9.756 129.471 1.00 71.69 204 GLY A O 1
ATOM 1720 N N . GLU A 1 205 ? -47.479 -10.438 127.894 1.00 70.19 205 GLU A N 1
ATOM 1721 C CA . GLU A 1 205 ? -48.380 -11.136 128.827 1.00 70.19 205 GLU A CA 1
ATOM 1722 C C . GLU A 1 205 ? -47.835 -12.515 129.231 1.00 70.19 205 GLU A C 1
ATOM 1724 O O . GLU A 1 205 ? -47.940 -12.912 130.396 1.00 70.19 205 GLU A O 1
ATOM 1729 N N . LEU A 1 206 ? -47.204 -13.225 128.292 1.00 68.56 206 LEU A N 1
ATOM 1730 C CA . LEU A 1 206 ? -46.553 -14.518 128.520 1.00 68.56 206 LEU A CA 1
ATOM 1731 C C . LEU A 1 206 ? -45.339 -14.400 129.454 1.00 68.56 206 LEU A C 1
ATOM 1733 O O . LEU A 1 206 ? -45.204 -15.188 130.393 1.00 68.56 206 LEU A O 1
ATOM 1737 N N . LEU A 1 207 ? -44.498 -13.380 129.257 1.00 66.56 207 LEU A N 1
ATOM 1738 C CA . LEU A 1 207 ? -43.280 -13.169 130.043 1.00 66.56 207 LEU A CA 1
ATOM 1739 C C . LEU A 1 207 ? -43.572 -12.959 131.539 1.00 66.56 207 LEU A C 1
ATOM 1741 O O . LEU A 1 207 ? -42.796 -13.402 132.383 1.00 66.56 207 LEU A O 1
ATOM 1745 N N . LYS A 1 208 ? -44.715 -12.347 131.887 1.00 62.62 208 LYS A N 1
ATOM 1746 C CA . LYS A 1 208 ? -45.142 -12.196 133.291 1.00 62.62 208 LYS A CA 1
ATOM 1747 C C . LYS A 1 208 ? -45.346 -13.544 133.984 1.00 62.62 208 LYS A C 1
ATOM 1749 O O . LYS A 1 208 ? -44.855 -13.715 135.093 1.00 62.62 208 LYS A O 1
ATOM 1754 N N . LYS A 1 209 ? -45.992 -14.508 133.317 1.00 67.06 209 LYS A N 1
ATOM 1755 C CA . LYS A 1 209 ? -46.166 -15.874 133.848 1.00 67.06 209 LYS A CA 1
ATOM 1756 C C . LYS A 1 209 ? -44.837 -16.622 133.955 1.00 67.06 209 LYS A C 1
ATOM 1758 O O . LYS A 1 209 ? -44.621 -17.358 134.910 1.00 67.06 209 LYS A O 1
ATOM 1763 N N . GLN A 1 210 ? -43.935 -16.415 132.993 1.00 55.06 210 GLN A N 1
ATOM 1764 C CA . GLN A 1 210 ? -42.616 -17.056 132.979 1.00 55.06 210 GLN A CA 1
ATOM 1765 C C . GLN A 1 210 ? -41.786 -16.686 134.225 1.00 55.06 210 GLN A C 1
ATOM 1767 O O . GLN A 1 210 ? -41.178 -17.554 134.850 1.00 55.06 210 GLN A O 1
ATOM 1772 N N . VAL A 1 211 ? -41.819 -15.408 134.627 1.00 66.06 211 VAL A N 1
ATOM 1773 C CA . VAL A 1 211 ? -41.118 -14.900 135.822 1.00 66.06 211 VAL A CA 1
ATOM 1774 C C . VAL A 1 211 ? -41.669 -15.499 137.124 1.00 66.06 211 VAL A C 1
ATOM 1776 O O . VAL A 1 211 ? -40.899 -15.723 138.056 1.00 66.06 211 VAL A O 1
ATOM 1779 N N . GLU A 1 212 ? -42.968 -15.802 137.191 1.00 55.84 212 GLU A N 1
ATOM 1780 C CA . GLU A 1 212 ? -43.585 -16.444 138.362 1.00 55.84 212 GLU A CA 1
ATOM 1781 C C . GLU A 1 212 ? -43.142 -17.912 138.532 1.00 55.84 212 GLU A C 1
ATOM 1783 O O . GLU A 1 212 ? -43.005 -18.372 139.664 1.00 55.84 212 GLU A O 1
ATOM 1788 N N . GLU A 1 213 ? -42.851 -18.642 137.446 1.00 59.91 213 GLU A N 1
ATOM 1789 C CA . GLU A 1 213 ? -42.350 -20.024 137.539 1.00 59.91 213 GLU A CA 1
ATOM 1790 C C . GLU A 1 213 ? -40.860 -20.134 137.901 1.00 59.91 213 GLU A C 1
ATOM 1792 O O . GLU A 1 213 ? -40.461 -21.054 138.622 1.00 59.91 213 GLU A O 1
ATOM 1797 N N . ASP A 1 214 ? -40.003 -19.277 137.338 1.00 56.47 214 ASP A N 1
ATOM 1798 C CA . ASP A 1 214 ? -38.553 -19.517 137.370 1.00 56.47 214 ASP A CA 1
ATOM 1799 C C . ASP A 1 214 ? -37.914 -19.209 138.742 1.00 56.47 214 ASP A C 1
ATOM 1801 O O . ASP A 1 214 ? -36.902 -19.826 139.091 1.00 56.47 214 ASP A O 1
ATOM 1805 N N . ILE A 1 215 ? -38.574 -18.396 139.582 1.00 59.59 215 ILE A N 1
ATOM 1806 C CA . ILE A 1 215 ? -38.234 -18.189 141.008 1.00 59.59 215 ILE A CA 1
ATOM 1807 C C . ILE A 1 215 ? -38.198 -19.519 141.786 1.00 59.59 215 ILE A C 1
ATOM 1809 O O . ILE A 1 215 ? -37.389 -19.694 142.702 1.00 59.59 215 ILE A O 1
ATOM 1813 N N . GLU A 1 216 ? -39.039 -20.484 141.412 1.00 54.78 216 GLU A N 1
ATOM 1814 C CA . GLU A 1 216 ? -39.147 -21.763 142.116 1.00 54.78 216 GLU A CA 1
ATOM 1815 C C . GLU A 1 216 ? -38.068 -22.775 141.666 1.00 54.78 216 GLU A C 1
ATOM 1817 O O . GLU A 1 216 ? -37.767 -23.732 142.384 1.00 54.78 216 GLU A O 1
ATOM 1822 N N . LYS A 1 217 ? -37.431 -22.550 140.503 1.00 58.97 217 LYS A N 1
ATOM 1823 C CA . LYS A 1 217 ? -36.481 -23.487 139.868 1.00 58.97 217 LYS A CA 1
ATOM 1824 C C . LYS A 1 217 ? -35.015 -23.251 140.246 1.00 58.97 217 LYS A C 1
ATOM 1826 O O . LYS A 1 217 ? -34.230 -24.202 140.213 1.00 58.97 217 LYS A O 1
ATOM 1831 N N . GLU A 1 218 ? -34.609 -22.030 140.613 1.00 53.75 218 GLU A N 1
ATOM 1832 C CA . GLU A 1 218 ? -33.197 -21.751 140.950 1.00 53.75 218 GLU A CA 1
ATOM 1833 C C . GLU A 1 218 ? -32.704 -22.532 142.177 1.00 53.75 218 GLU A C 1
ATOM 1835 O O . GLU A 1 218 ? -31.562 -22.999 142.184 1.00 53.75 218 GLU A O 1
ATOM 1840 N N . ARG A 1 219 ? -33.583 -22.794 143.160 1.00 50.28 219 ARG A N 1
ATOM 1841 C CA . ARG A 1 219 ? -33.262 -23.502 144.420 1.00 50.28 219 ARG A CA 1
ATOM 1842 C C . ARG A 1 219 ? -32.662 -24.912 144.248 1.00 50.28 219 ARG A C 1
ATOM 1844 O O . ARG A 1 219 ? -32.240 -25.504 145.236 1.00 50.28 219 ARG A O 1
ATOM 1851 N N . GLN A 1 220 ? -32.644 -25.475 143.036 1.00 51.56 220 GLN A N 1
ATOM 1852 C CA . GLN A 1 220 ? -32.239 -26.862 142.766 1.00 51.56 220 GLN A CA 1
ATOM 1853 C C . GLN A 1 220 ? -30.922 -27.026 141.979 1.00 51.56 220 GLN A C 1
ATOM 1855 O O . GLN A 1 220 ? -30.385 -28.134 141.939 1.00 51.56 220 GLN A O 1
ATOM 1860 N N . LYS A 1 221 ? -30.383 -25.981 141.328 1.00 56.66 221 LYS A N 1
ATOM 1861 C CA . LYS A 1 221 ? -29.272 -26.148 140.357 1.00 56.66 221 LYS A CA 1
ATOM 1862 C C . LYS A 1 221 ? -27.857 -26.055 140.937 1.00 56.66 221 LYS A C 1
ATOM 1864 O O . LYS A 1 221 ? -26.940 -26.626 140.344 1.00 56.66 221 LYS A O 1
ATOM 1869 N N . GLU A 1 222 ? -27.681 -25.404 142.085 1.00 58.47 222 GLU A N 1
ATOM 1870 C CA . GLU A 1 222 ? -26.368 -25.085 142.676 1.00 58.47 222 GLU A CA 1
ATOM 1871 C C . GLU A 1 222 ? -25.473 -26.321 142.921 1.00 58.47 222 GLU A C 1
ATOM 1873 O O . GLU A 1 222 ? -24.248 -26.264 142.817 1.00 58.47 222 GLU A O 1
ATOM 1878 N N . LEU A 1 223 ? -26.087 -27.476 143.199 1.00 50.84 223 LEU A N 1
ATOM 1879 C CA . LEU A 1 223 ? -25.428 -28.652 143.780 1.00 50.84 223 LEU A CA 1
ATOM 1880 C C . LEU A 1 223 ? -24.445 -29.409 142.855 1.00 50.84 223 LEU A C 1
ATOM 1882 O O . LEU A 1 223 ? -23.619 -30.175 143.343 1.00 50.84 223 LEU A O 1
ATOM 1886 N N . ASN A 1 224 ? -24.545 -29.261 141.527 1.00 56.84 224 ASN A N 1
ATOM 1887 C CA . ASN A 1 224 ? -24.047 -30.281 140.580 1.00 56.84 224 ASN A CA 1
ATOM 1888 C C . ASN A 1 224 ? -22.729 -29.966 139.833 1.00 56.84 224 ASN A C 1
ATOM 1890 O O . ASN A 1 224 ? -22.213 -30.822 139.112 1.00 56.84 224 ASN A O 1
ATOM 1894 N N . ARG A 1 225 ? -22.178 -28.748 139.917 1.00 55.56 225 ARG A N 1
ATOM 1895 C CA . ARG A 1 225 ? -21.249 -28.238 138.876 1.00 55.56 225 ARG A CA 1
ATOM 1896 C C . ARG A 1 225 ? -19.773 -28.682 138.981 1.00 55.56 225 ARG A C 1
ATOM 1898 O O . ARG A 1 225 ? -19.025 -28.531 138.019 1.00 55.56 225 ARG A O 1
ATOM 1905 N N . ILE A 1 226 ? -19.327 -29.212 140.118 1.00 58.84 226 ILE A N 1
ATOM 1906 C CA . ILE A 1 226 ? -17.911 -29.134 140.551 1.00 58.84 226 ILE A CA 1
ATOM 1907 C C . ILE A 1 226 ? -16.939 -30.160 139.892 1.00 58.84 226 ILE A C 1
ATOM 1909 O O . ILE A 1 226 ? -15.725 -30.028 140.024 1.00 58.84 226 ILE A O 1
ATOM 1913 N N . LEU A 1 227 ? -17.412 -31.168 139.141 1.00 45.75 227 LEU A N 1
ATOM 1914 C CA . LEU A 1 227 ? -16.676 -32.448 139.014 1.00 45.75 227 LEU A CA 1
ATOM 1915 C C . LEU A 1 227 ? -15.776 -32.726 137.771 1.00 45.75 227 LEU A C 1
ATOM 1917 O O . LEU A 1 227 ? -15.053 -33.717 137.795 1.00 45.75 227 LEU A O 1
ATOM 1921 N N . ARG A 1 228 ? -15.833 -31.977 136.653 1.00 47.38 228 ARG A N 1
ATOM 1922 C CA . ARG A 1 228 ? -15.536 -32.564 135.304 1.00 47.38 228 ARG A CA 1
ATOM 1923 C C . ARG A 1 228 ? -14.201 -32.270 134.570 1.00 47.38 228 ARG A C 1
ATOM 1925 O O . ARG A 1 228 ? -13.974 -32.858 133.518 1.00 47.38 228 ARG A O 1
ATOM 1932 N N . ASN A 1 229 ? -13.331 -31.367 135.020 1.00 54.12 229 ASN A N 1
ATOM 1933 C CA . ASN A 1 229 ? -12.626 -30.479 134.065 1.00 54.12 229 ASN A CA 1
ATOM 1934 C C . ASN A 1 229 ? -11.108 -30.729 133.767 1.00 54.12 229 ASN A C 1
ATOM 1936 O O . ASN A 1 229 ? -10.354 -29.759 133.774 1.00 54.12 229 ASN A O 1
ATOM 1940 N N . LYS A 1 230 ? -10.603 -31.972 133.570 1.00 43.06 230 LYS A N 1
ATOM 1941 C CA . LYS A 1 230 ? -9.155 -32.262 133.834 1.00 43.06 230 LYS A CA 1
ATOM 1942 C C . LYS A 1 230 ? -8.293 -33.160 132.888 1.00 43.06 230 LYS A C 1
ATOM 1944 O O . LYS A 1 230 ? -7.305 -33.689 133.387 1.00 43.06 230 LYS A O 1
ATOM 1949 N N . GLN A 1 231 ? -8.601 -33.391 131.596 1.00 34.66 231 GLN A N 1
ATOM 1950 C CA . GLN A 1 231 ? -8.020 -34.553 130.850 1.00 34.66 231 GLN A CA 1
ATOM 1951 C C . GLN A 1 231 ? -7.415 -34.383 129.417 1.00 34.66 231 GLN A C 1
ATOM 1953 O O . GLN A 1 231 ? -7.103 -35.403 128.812 1.00 34.66 231 GLN A O 1
ATOM 1958 N N . LEU A 1 232 ? -7.246 -33.189 128.819 1.00 42.88 232 LEU A N 1
ATOM 1959 C CA . LEU A 1 232 ? -7.274 -33.067 127.334 1.00 42.88 232 LEU A CA 1
ATOM 1960 C C . LEU A 1 232 ? -6.135 -32.246 126.642 1.00 42.88 232 LEU A C 1
ATOM 1962 O O . LEU A 1 232 ? -6.453 -31.186 126.103 1.00 42.88 232 LEU A O 1
ATOM 1966 N N . GLN A 1 233 ? -4.843 -32.655 126.623 1.00 39.00 233 GLN A N 1
ATOM 1967 C CA . GLN A 1 233 ? -3.769 -31.741 126.120 1.00 39.00 233 GLN A CA 1
ATOM 1968 C C . GLN A 1 233 ? -2.517 -32.234 125.321 1.00 39.00 233 GLN A C 1
ATOM 1970 O O . GLN A 1 233 ? -1.750 -31.369 124.901 1.00 39.00 233 GLN A O 1
ATOM 1975 N N . GLU A 1 234 ? -2.264 -33.524 125.043 1.00 30.42 234 GLU A N 1
ATOM 1976 C CA . GLU A 1 234 ? -0.868 -33.991 124.781 1.00 30.42 234 GLU A CA 1
ATOM 1977 C C . GLU A 1 234 ? -0.323 -34.098 123.314 1.00 30.42 234 GLU A C 1
ATOM 1979 O O . GLU A 1 234 ? 0.891 -34.107 123.118 1.00 30.42 234 GLU A O 1
ATOM 1984 N N . GLU A 1 235 ? -1.138 -34.237 122.256 1.00 33.50 235 GLU A N 1
ATOM 1985 C CA . GLU A 1 235 ? -0.756 -35.098 121.093 1.00 33.50 235 GLU A CA 1
ATOM 1986 C C . GLU A 1 235 ? 0.017 -34.498 119.867 1.00 33.50 235 GLU A C 1
ATOM 1988 O O . GLU A 1 235 ? 0.345 -35.228 118.932 1.00 33.50 235 GLU A O 1
ATOM 1993 N N . GLN A 1 236 ? 0.312 -33.194 119.768 1.00 50.59 236 GLN A N 1
ATOM 1994 C CA . GLN A 1 236 ? 0.210 -32.499 118.453 1.00 50.59 236 GLN A CA 1
ATOM 1995 C C . GLN A 1 236 ? 1.472 -32.208 117.561 1.00 50.59 236 GLN A C 1
ATOM 1997 O O . GLN A 1 236 ? 1.383 -31.335 116.697 1.00 50.59 236 GLN A O 1
ATOM 2002 N N . LYS A 1 237 ? 2.665 -32.828 117.715 1.00 44.94 237 LYS A N 1
ATOM 2003 C CA . LYS A 1 237 ? 3.953 -32.110 117.410 1.00 44.94 237 LYS A CA 1
ATOM 2004 C C . LYS A 1 237 ? 4.907 -32.493 116.225 1.00 44.94 237 LYS A C 1
ATOM 2006 O O . LYS A 1 237 ? 5.943 -31.842 116.122 1.00 44.94 237 LYS A O 1
ATOM 2011 N N . GLN A 1 238 ? 4.685 -33.486 115.344 1.00 36.72 238 GLN A N 1
ATOM 2012 C CA . GLN A 1 238 ? 5.824 -34.136 114.608 1.00 36.72 238 GLN A CA 1
ATOM 2013 C C . GLN A 1 238 ? 6.064 -33.923 113.071 1.00 36.72 238 GLN A C 1
ATOM 2015 O O . GLN A 1 238 ? 7.047 -34.455 112.562 1.00 36.72 238 GLN A O 1
ATOM 2020 N N . ALA A 1 239 ? 5.257 -33.194 112.282 1.00 38.16 239 ALA A N 1
ATOM 2021 C CA . ALA A 1 239 ? 5.122 -33.509 110.832 1.00 38.16 239 ALA A CA 1
ATOM 2022 C C . ALA A 1 239 ? 6.018 -32.827 109.737 1.00 38.16 239 ALA A C 1
ATOM 2024 O O . ALA A 1 239 ? 6.011 -33.295 108.599 1.00 38.16 239 ALA A O 1
ATOM 2025 N N . ASN A 1 240 ? 6.762 -31.737 109.980 1.00 49.66 240 ASN A N 1
ATOM 2026 C CA . ASN A 1 240 ? 6.955 -30.686 108.938 1.00 49.66 240 ASN A CA 1
ATOM 2027 C C . ASN A 1 240 ? 8.238 -30.641 108.038 1.00 49.66 240 ASN A C 1
ATOM 2029 O O . ASN A 1 240 ? 8.437 -29.634 107.363 1.00 49.66 240 ASN A O 1
ATOM 2033 N N . GLN A 1 241 ? 9.139 -31.635 107.985 1.00 42.91 241 GLN A N 1
ATOM 2034 C CA . GLN A 1 241 ? 10.551 -31.382 107.570 1.00 42.91 241 GLN A CA 1
ATOM 2035 C C . GLN A 1 241 ? 11.055 -31.743 106.135 1.00 42.91 241 GLN A C 1
ATOM 2037 O O . GLN A 1 241 ? 12.237 -31.540 105.878 1.00 42.91 241 GLN A O 1
ATOM 2042 N N . ARG A 1 242 ? 10.263 -32.276 105.185 1.00 40.38 242 ARG A N 1
ATOM 2043 C CA . ARG A 1 242 ? 10.811 -33.043 104.018 1.00 40.38 242 ARG A CA 1
ATOM 2044 C C . ARG A 1 242 ? 10.740 -32.433 102.589 1.00 40.38 242 ARG A C 1
ATOM 2046 O O . ARG A 1 242 ? 10.683 -33.201 101.634 1.00 40.38 242 ARG A O 1
ATOM 2053 N N . LEU A 1 243 ? 10.693 -31.110 102.387 1.00 49.38 243 LEU A N 1
ATOM 2054 C CA . LEU A 1 243 ? 10.189 -30.530 101.112 1.00 49.38 243 LEU A CA 1
ATOM 2055 C C . LEU A 1 243 ? 11.139 -29.686 100.219 1.00 49.38 243 LEU A C 1
ATOM 2057 O O . LEU A 1 243 ? 10.646 -29.078 99.273 1.00 49.38 243 LEU A O 1
ATOM 2061 N N . LEU A 1 244 ? 12.455 -29.607 100.470 1.00 49.59 244 LEU A N 1
ATOM 2062 C CA . LEU A 1 244 ? 13.277 -28.494 99.933 1.00 49.59 244 LEU A CA 1
ATOM 2063 C C . LEU A 1 244 ? 14.220 -28.770 98.731 1.00 49.59 244 LEU A C 1
ATOM 2065 O O . LEU A 1 244 ? 14.685 -27.816 98.119 1.00 49.59 244 LEU A O 1
ATOM 2069 N N . GLU A 1 245 ? 14.544 -30.019 98.383 1.00 50.59 245 GLU A N 1
ATOM 2070 C CA . GLU A 1 245 ? 15.818 -30.331 97.682 1.00 50.59 245 GLU A CA 1
ATOM 2071 C C . GLU A 1 245 ? 15.793 -30.356 96.130 1.00 50.59 245 GLU A C 1
ATOM 2073 O O . GLU A 1 245 ? 16.818 -30.609 95.507 1.00 50.59 245 GLU A O 1
ATOM 2078 N N . ILE A 1 246 ? 14.653 -30.115 95.470 1.00 51.09 246 ILE A N 1
ATOM 2079 C CA . ILE A 1 246 ? 14.440 -30.511 94.052 1.00 51.09 246 ILE A CA 1
ATOM 2080 C C . ILE A 1 246 ? 14.702 -29.384 93.012 1.00 51.09 246 ILE A C 1
ATOM 2082 O O . ILE A 1 246 ? 14.646 -29.616 91.806 1.00 51.09 246 ILE A O 1
ATOM 2086 N N . ALA A 1 247 ? 14.987 -28.147 93.432 1.00 46.72 247 ALA A N 1
ATOM 2087 C CA . ALA A 1 247 ? 14.748 -26.962 92.590 1.00 46.72 247 ALA A CA 1
ATOM 2088 C C . ALA A 1 247 ? 15.876 -26.490 91.634 1.00 46.72 247 ALA A C 1
ATOM 2090 O O . ALA A 1 247 ? 15.594 -25.678 90.753 1.00 46.72 247 ALA A O 1
ATOM 2091 N N . GLU A 1 248 ? 17.136 -26.916 91.785 1.00 53.53 248 GLU A N 1
ATOM 2092 C CA . GLU A 1 248 ? 18.276 -26.163 91.205 1.00 53.53 248 GLU A CA 1
ATOM 2093 C C . GLU A 1 248 ? 18.783 -26.620 89.816 1.00 53.53 248 GLU A C 1
ATOM 2095 O O . GLU A 1 248 ? 19.482 -25.865 89.139 1.00 53.53 248 GLU A O 1
ATOM 2100 N N . GLU A 1 249 ? 18.457 -27.829 89.350 1.00 48.62 249 GLU A N 1
ATOM 2101 C CA . GLU A 1 249 ? 19.262 -28.496 88.304 1.00 48.62 249 GLU A CA 1
ATOM 2102 C C . GLU A 1 249 ? 19.033 -28.006 86.851 1.00 48.62 249 GLU A C 1
ATOM 2104 O O . GLU A 1 249 ? 19.907 -28.154 85.994 1.00 48.62 249 GLU A O 1
ATOM 2109 N N . GLN A 1 250 ? 17.882 -27.405 86.528 1.00 41.00 250 GLN A N 1
ATOM 2110 C CA . GLN A 1 250 ? 17.478 -27.210 85.120 1.00 41.00 250 GLN A CA 1
ATOM 2111 C C . GLN A 1 250 ? 18.133 -26.016 84.393 1.00 41.00 250 GLN A C 1
ATOM 2113 O O . GLN A 1 250 ? 18.185 -26.000 83.164 1.00 41.00 250 GLN A O 1
ATOM 2118 N N . LYS A 1 251 ? 18.670 -25.019 85.106 1.00 50.81 251 LYS A N 1
ATOM 2119 C CA . LYS A 1 251 ? 18.928 -23.670 84.551 1.00 50.81 251 LYS A CA 1
ATOM 2120 C C . LYS A 1 251 ? 20.247 -23.484 83.767 1.00 50.81 251 LYS A C 1
ATOM 2122 O O . LYS A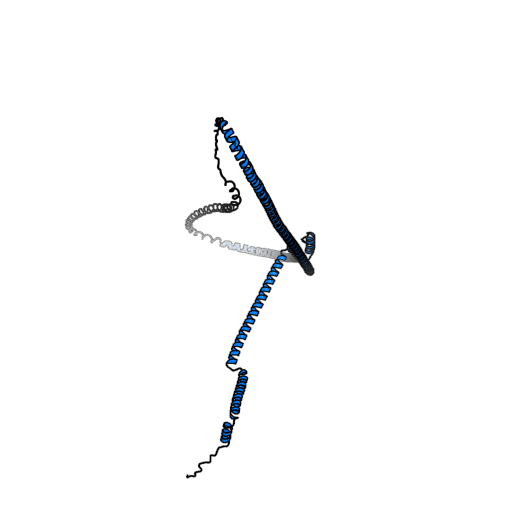 1 251 ? 20.753 -22.369 83.686 1.00 50.81 251 LYS A O 1
ATOM 2127 N N . ARG A 1 252 ? 20.860 -24.552 83.238 1.00 54.31 252 ARG A N 1
ATOM 2128 C CA . ARG A 1 252 ? 22.246 -24.528 82.696 1.00 54.31 252 ARG A CA 1
ATOM 2129 C C . ARG A 1 252 ? 22.432 -24.967 81.235 1.00 54.31 252 ARG A C 1
ATOM 2131 O O . ARG A 1 252 ? 23.575 -25.148 80.827 1.00 54.31 252 ARG A O 1
ATOM 2138 N N . LYS A 1 253 ? 21.360 -25.174 80.457 1.00 50.44 253 LYS A N 1
ATOM 2139 C CA . LYS A 1 253 ? 21.445 -25.812 79.121 1.00 50.44 253 LYS A CA 1
ATOM 2140 C C . LYS A 1 253 ? 20.992 -24.974 77.915 1.00 50.44 253 LYS A C 1
ATOM 2142 O O . LYS A 1 253 ? 21.113 -25.463 76.801 1.00 50.44 253 LYS A O 1
ATOM 2147 N N . GLU A 1 254 ? 20.507 -23.747 78.103 1.00 44.66 254 GLU A N 1
ATOM 2148 C CA . GLU A 1 254 ? 19.859 -22.979 77.017 1.00 44.66 254 GLU A CA 1
ATOM 2149 C C . GLU A 1 254 ? 20.726 -21.848 76.415 1.00 44.66 254 GLU A C 1
ATOM 2151 O O . GLU A 1 254 ? 20.407 -21.340 75.346 1.00 44.66 254 GLU A O 1
ATOM 2156 N N . GLU A 1 255 ? 21.848 -21.457 77.037 1.00 53.44 255 GLU A N 1
ATOM 2157 C CA . GLU A 1 255 ? 22.572 -20.217 76.671 1.00 53.44 255 GLU A CA 1
ATOM 2158 C C . GLU A 1 255 ? 23.680 -20.356 75.593 1.00 53.44 255 GLU A C 1
ATOM 2160 O O . GLU A 1 255 ? 24.288 -19.346 75.216 1.00 53.44 255 GLU A O 1
ATOM 2165 N N . GLU A 1 256 ? 23.970 -21.565 75.085 1.00 54.91 256 GLU A N 1
ATOM 2166 C CA . GLU A 1 256 ? 25.125 -21.810 74.190 1.00 54.91 256 GLU A CA 1
ATOM 2167 C C . GLU A 1 256 ? 24.813 -21.898 72.677 1.00 54.91 256 GLU A C 1
ATOM 2169 O O . GLU A 1 256 ? 25.719 -21.656 71.875 1.00 54.91 256 GLU A O 1
ATOM 2174 N N . GLU A 1 257 ? 23.580 -22.194 72.238 1.00 50.16 257 GLU A N 1
ATOM 2175 C CA . GLU A 1 257 ? 23.322 -22.485 70.808 1.00 50.16 257 GLU A CA 1
ATOM 2176 C C . GLU A 1 257 ? 23.062 -21.252 69.913 1.00 50.16 257 GLU A C 1
ATOM 2178 O O . GLU A 1 257 ? 23.471 -21.247 68.748 1.00 50.16 257 GLU A O 1
ATOM 2183 N N . GLU A 1 258 ? 22.453 -20.170 70.414 1.00 48.78 258 GLU A N 1
ATOM 2184 C CA . GLU A 1 258 ? 21.991 -19.060 69.548 1.00 48.78 258 GLU A CA 1
ATOM 2185 C C . GLU A 1 258 ? 23.117 -18.236 68.883 1.00 48.78 258 GLU A C 1
ATOM 2187 O O . GLU A 1 258 ? 22.911 -17.598 67.849 1.00 48.78 258 GLU A O 1
ATOM 2192 N N . LYS A 1 259 ? 24.342 -18.249 69.425 1.00 56.53 259 LYS A N 1
ATOM 2193 C CA . LYS A 1 259 ? 25.413 -17.303 69.035 1.00 56.53 259 LYS A CA 1
ATOM 2194 C C . LYS A 1 259 ? 26.254 -17.718 67.815 1.00 56.53 259 LYS A C 1
ATOM 2196 O O . LYS A 1 259 ? 27.281 -17.096 67.553 1.00 56.53 259 LYS A O 1
ATOM 2201 N N . ARG A 1 260 ? 25.852 -18.744 67.049 1.00 53.00 260 ARG A N 1
ATOM 2202 C CA . ARG A 1 260 ? 26.623 -19.257 65.886 1.00 53.00 260 ARG A CA 1
ATOM 2203 C C . ARG A 1 260 ? 26.008 -19.042 64.496 1.00 53.00 260 ARG A C 1
ATOM 2205 O O . ARG A 1 260 ? 26.693 -19.312 63.511 1.00 53.00 260 ARG A O 1
ATOM 2212 N N . ILE A 1 261 ? 24.766 -18.563 64.383 1.00 52.59 261 ILE A N 1
ATOM 2213 C CA . ILE A 1 261 ? 24.013 -18.566 63.102 1.00 52.59 261 ILE A CA 1
ATOM 2214 C C . ILE A 1 261 ? 23.935 -17.170 62.427 1.00 52.59 261 ILE A C 1
ATOM 2216 O O . ILE A 1 261 ? 23.961 -17.076 61.201 1.00 52.59 261 ILE A O 1
ATOM 2220 N N . GLU A 1 262 ? 24.001 -16.101 63.228 1.00 52.78 262 GLU A N 1
ATOM 2221 C CA . GLU A 1 262 ? 24.364 -14.698 62.925 1.00 52.78 262 GLU A CA 1
ATOM 2222 C C . GLU A 1 262 ? 25.185 -14.336 61.662 1.00 52.78 262 GLU A C 1
ATOM 2224 O O . GLU A 1 262 ? 24.755 -13.682 60.706 1.00 52.78 262 GLU A O 1
ATOM 2229 N N . GLU A 1 263 ? 26.483 -14.646 61.742 1.00 55.44 263 GLU A N 1
ATOM 2230 C CA . GLU A 1 263 ? 27.518 -13.834 61.085 1.00 55.44 263 GLU A CA 1
ATOM 2231 C C . GLU A 1 263 ? 27.871 -14.266 59.654 1.00 55.44 263 GLU A C 1
ATOM 2233 O O . GLU A 1 263 ? 28.461 -13.490 58.895 1.00 55.44 263 GLU A O 1
ATOM 2238 N N . PHE A 1 264 ? 27.504 -15.484 59.243 1.00 49.41 264 PHE A N 1
ATOM 2239 C CA . PHE A 1 264 ? 27.904 -16.026 57.938 1.00 49.41 264 PHE A CA 1
ATOM 2240 C C . PHE A 1 264 ? 27.027 -15.570 56.761 1.00 49.41 264 PHE A C 1
ATOM 2242 O O . PHE A 1 264 ? 27.490 -15.585 55.618 1.00 49.41 264 PHE A O 1
ATOM 2249 N N . ALA A 1 265 ? 25.793 -15.113 57.003 1.00 56.50 265 ALA A N 1
ATOM 2250 C CA . ALA A 1 265 ? 24.870 -14.730 55.930 1.00 56.50 265 ALA A CA 1
ATOM 2251 C C . ALA A 1 265 ? 25.263 -13.406 55.239 1.00 56.50 265 ALA A C 1
ATOM 2253 O O . ALA A 1 265 ? 25.348 -13.322 54.011 1.00 56.50 265 ALA A O 1
ATOM 2254 N N . LYS A 1 266 ? 25.557 -12.361 56.023 1.00 58.22 266 LYS A N 1
ATOM 2255 C CA . LYS A 1 266 ? 25.659 -10.967 55.537 1.00 58.22 266 LYS A CA 1
ATOM 2256 C C . LYS A 1 266 ? 26.963 -10.636 54.783 1.00 58.22 266 LYS A C 1
ATOM 2258 O O . LYS A 1 266 ? 27.076 -9.553 54.209 1.00 58.22 266 LYS A O 1
ATOM 2263 N N . LYS A 1 267 ? 27.936 -11.558 54.724 1.00 51.00 267 LYS A N 1
ATOM 2264 C CA . LYS A 1 267 ? 29.209 -11.389 53.983 1.00 51.00 267 LYS A CA 1
ATOM 2265 C C . LYS A 1 267 ? 29.189 -11.908 52.538 1.00 51.00 267 LYS A C 1
ATOM 2267 O O . LYS A 1 267 ? 30.073 -11.535 51.771 1.00 51.00 267 LYS A O 1
ATOM 2272 N N . LYS A 1 268 ? 28.210 -12.734 52.145 1.00 47.41 268 LYS A N 1
ATOM 2273 C CA . LYS A 1 268 ? 28.222 -13.429 50.840 1.00 47.41 268 LYS A CA 1
ATOM 2274 C C . LYS A 1 268 ? 27.632 -12.616 49.676 1.00 47.41 268 LYS A C 1
ATOM 2276 O O . LYS A 1 268 ? 28.003 -12.846 48.534 1.00 47.41 268 LYS A O 1
ATOM 2281 N N . GLU A 1 269 ? 26.762 -11.639 49.941 1.00 50.59 269 GLU A N 1
ATOM 2282 C CA . GLU A 1 269 ? 25.980 -10.969 48.880 1.00 50.59 269 GLU A CA 1
ATOM 2283 C C . GLU A 1 269 ? 26.617 -9.687 48.295 1.00 50.59 269 GLU A C 1
ATOM 2285 O O . GLU A 1 269 ? 26.218 -9.219 47.229 1.00 50.59 269 GLU A O 1
ATOM 2290 N N . ARG A 1 270 ? 27.635 -9.107 48.951 1.00 54.00 270 ARG A N 1
ATOM 2291 C CA . ARG A 1 270 ? 28.282 -7.852 48.501 1.00 54.00 270 ARG A CA 1
ATOM 2292 C C . ARG A 1 270 ? 29.368 -8.023 47.425 1.00 54.00 270 ARG A C 1
ATOM 2294 O O . ARG A 1 270 ? 29.919 -7.018 46.986 1.00 54.00 270 ARG A O 1
ATOM 2301 N N . LEU A 1 271 ? 29.672 -9.250 46.990 1.00 51.41 271 LEU A N 1
ATOM 2302 C CA . LEU A 1 271 ? 30.749 -9.527 46.023 1.00 51.41 271 LEU A CA 1
ATOM 2303 C C . LEU A 1 271 ? 30.269 -9.797 44.583 1.00 51.41 271 LEU A C 1
ATOM 2305 O O . LEU A 1 271 ? 30.942 -9.376 43.643 1.00 51.41 271 LEU A O 1
ATOM 2309 N N . ASP A 1 272 ? 29.104 -10.421 44.379 1.00 53.91 272 ASP A N 1
ATOM 2310 C CA . ASP A 1 272 ? 28.683 -10.862 43.034 1.00 53.91 272 ASP A CA 1
ATOM 2311 C C . ASP A 1 272 ? 27.964 -9.792 42.189 1.00 53.91 272 ASP A C 1
ATOM 2313 O O . ASP A 1 272 ? 27.974 -9.868 40.958 1.00 53.91 272 ASP A O 1
ATOM 2317 N N . LYS A 1 273 ? 27.421 -8.727 42.800 1.00 54.88 273 LYS A N 1
ATOM 2318 C CA . LYS A 1 273 ? 26.843 -7.584 42.053 1.00 54.88 273 LYS A CA 1
ATOM 2319 C C . LYS A 1 273 ? 27.889 -6.663 41.404 1.00 54.88 273 LYS A C 1
ATOM 2321 O O . LYS A 1 273 ? 27.523 -5.778 40.644 1.00 54.88 273 LYS A O 1
ATOM 2326 N N . LEU A 1 274 ? 29.186 -6.892 41.632 1.00 53.78 274 LEU A N 1
ATOM 2327 C CA . LEU A 1 274 ? 30.283 -6.123 41.022 1.00 53.78 274 LEU A CA 1
ATOM 2328 C C . LEU A 1 274 ? 30.899 -6.782 39.769 1.00 53.78 274 LEU A C 1
ATOM 2330 O O . LEU A 1 274 ? 31.915 -6.300 39.267 1.00 53.78 274 LEU A O 1
ATOM 2334 N N . ARG A 1 275 ? 30.303 -7.874 39.257 1.00 50.47 275 ARG A N 1
ATOM 2335 C CA . ARG A 1 275 ? 30.866 -8.676 38.151 1.00 50.47 275 ARG A CA 1
ATOM 2336 C C . ARG A 1 275 ? 30.057 -8.760 36.852 1.00 50.47 275 ARG A C 1
ATOM 2338 O O . ARG A 1 275 ? 30.630 -9.208 35.869 1.00 50.47 275 ARG A O 1
ATOM 2345 N N . LYS A 1 276 ? 28.787 -8.338 36.798 1.00 53.66 276 LYS A N 1
ATOM 2346 C CA . LYS A 1 276 ? 27.980 -8.425 35.556 1.00 53.66 276 LYS A CA 1
ATOM 2347 C C . LYS A 1 276 ? 27.951 -7.126 34.749 1.00 53.66 276 LYS A C 1
ATOM 2349 O O . LYS A 1 276 ? 28.323 -7.126 33.577 1.00 53.66 276 LYS A O 1
ATOM 2354 N N . ASP A 1 277 ? 27.665 -5.998 35.389 1.00 51.50 277 ASP A N 1
ATOM 2355 C CA . ASP A 1 277 ? 27.340 -4.739 34.693 1.00 51.50 277 ASP A CA 1
ATOM 2356 C C . ASP A 1 277 ? 28.571 -3.978 34.139 1.00 51.50 277 ASP A C 1
ATOM 2358 O O . ASP A 1 277 ? 28.509 -2.782 33.860 1.00 51.50 277 ASP A O 1
ATOM 2362 N N . LYS A 1 278 ? 29.723 -4.651 33.986 1.00 54.28 278 LYS A N 1
ATOM 2363 C CA . LYS A 1 278 ? 30.985 -4.052 33.503 1.00 54.28 278 LYS A CA 1
ATOM 2364 C C . LYS A 1 278 ? 31.700 -4.836 32.395 1.00 54.28 278 LYS A C 1
ATOM 2366 O O . LYS A 1 278 ? 32.771 -4.417 31.946 1.00 54.28 278 LYS A O 1
ATOM 2371 N N . GLU A 1 279 ? 31.112 -5.938 31.924 1.00 49.94 279 GLU A N 1
ATOM 2372 C CA . GLU A 1 279 ? 31.624 -6.704 30.775 1.00 49.94 279 GLU A CA 1
ATOM 2373 C C . GLU A 1 279 ? 30.804 -6.491 29.494 1.00 49.94 279 GLU A C 1
ATOM 2375 O O . GLU A 1 279 ? 31.365 -6.527 28.399 1.00 49.94 279 GLU A O 1
ATOM 2380 N N . GLU A 1 280 ? 29.507 -6.189 29.598 1.00 54.00 280 GLU A N 1
ATOM 2381 C CA . GLU A 1 280 ? 28.620 -6.119 28.428 1.00 54.00 280 GLU A CA 1
ATOM 2382 C C . GLU A 1 280 ? 28.848 -4.860 27.563 1.00 54.00 280 GLU A C 1
ATOM 2384 O O . GLU A 1 280 ? 28.892 -4.953 26.333 1.00 54.00 280 GLU A O 1
ATOM 2389 N N . GLN A 1 281 ? 29.155 -3.705 28.175 1.00 54.81 281 GLN A N 1
ATOM 2390 C CA . GLN A 1 281 ? 29.599 -2.503 27.441 1.00 54.81 281 GLN A CA 1
ATOM 2391 C C . GLN A 1 281 ? 30.903 -2.735 26.654 1.00 54.81 281 GLN A C 1
ATOM 2393 O O . GLN A 1 281 ? 31.038 -2.264 25.525 1.00 54.81 281 GLN A O 1
ATOM 2398 N N . LYS A 1 282 ? 31.843 -3.537 27.180 1.00 52.59 282 LYS A N 1
ATOM 2399 C CA . LYS A 1 282 ? 33.153 -3.795 26.542 1.00 52.59 282 LYS A CA 1
ATOM 2400 C C . LYS A 1 282 ? 33.078 -4.586 25.227 1.00 52.59 282 LYS A C 1
ATOM 2402 O O . LYS A 1 282 ? 34.121 -4.803 24.601 1.00 52.59 282 LYS A O 1
ATOM 2407 N N . ARG A 1 283 ? 31.887 -5.034 24.813 1.00 51.72 283 ARG A N 1
ATOM 2408 C CA . ARG A 1 283 ? 31.690 -5.918 23.656 1.00 51.72 283 ARG A CA 1
ATOM 2409 C C . ARG A 1 283 ? 31.029 -5.253 22.444 1.00 51.72 283 ARG A C 1
ATOM 2411 O O . ARG A 1 283 ? 31.182 -5.784 21.351 1.00 51.72 283 ARG A O 1
ATOM 2418 N N . ARG A 1 284 ? 30.336 -4.114 22.599 1.00 55.44 284 ARG A N 1
ATOM 2419 C CA . ARG A 1 284 ? 29.522 -3.512 21.516 1.00 55.44 284 ARG A CA 1
ATOM 2420 C C . ARG A 1 284 ? 30.223 -2.411 20.713 1.00 55.44 284 ARG A C 1
ATOM 2422 O O . ARG A 1 284 ? 30.068 -2.362 19.499 1.00 55.44 284 ARG A O 1
ATOM 2429 N N . GLU A 1 285 ? 31.056 -1.592 21.349 1.00 53.59 285 GLU A N 1
ATOM 2430 C CA . GLU A 1 285 ? 31.806 -0.510 20.677 1.00 53.59 285 GLU A CA 1
ATOM 2431 C C . GLU A 1 285 ? 33.010 -1.029 19.864 1.00 53.59 285 GLU A C 1
ATOM 2433 O O . GLU A 1 285 ? 33.517 -0.362 18.966 1.00 53.59 285 GLU A O 1
ATOM 2438 N N . LYS A 1 286 ? 33.461 -2.261 20.131 1.00 55.12 286 LYS A N 1
ATOM 2439 C CA . LYS A 1 286 ? 34.697 -2.836 19.573 1.00 55.12 286 LYS A CA 1
ATOM 2440 C C . LYS A 1 286 ? 34.650 -3.254 18.094 1.00 55.12 286 LYS A C 1
ATOM 2442 O O . LYS A 1 286 ? 35.652 -3.786 17.614 1.00 55.12 286 LYS A O 1
ATOM 2447 N N . GLN A 1 287 ? 33.533 -3.066 17.383 1.00 52.69 287 GLN A N 1
ATOM 2448 C CA . GLN A 1 287 ? 33.301 -3.761 16.105 1.00 52.69 287 GLN A CA 1
ATOM 2449 C C . GLN A 1 287 ? 32.650 -2.934 14.972 1.00 52.69 287 GLN A C 1
ATOM 2451 O O . GLN A 1 287 ? 32.486 -3.475 13.884 1.00 52.69 287 GLN A O 1
ATOM 2456 N N . ALA A 1 288 ? 32.303 -1.653 15.177 1.00 57.25 288 ALA A N 1
ATOM 2457 C CA . ALA A 1 288 ? 31.503 -0.881 14.206 1.00 57.25 288 ALA A CA 1
ATOM 2458 C C . ALA A 1 288 ? 32.292 0.119 13.327 1.00 57.25 288 ALA A C 1
ATOM 2460 O O . ALA A 1 288 ? 32.150 0.097 12.108 1.00 57.25 288 ALA A O 1
ATOM 2461 N N . GLU A 1 289 ? 33.138 0.982 13.904 1.00 46.16 289 GLU A N 1
ATOM 2462 C CA . GLU A 1 289 ? 33.774 2.099 13.163 1.00 46.16 289 GLU A CA 1
ATOM 2463 C C . GLU A 1 289 ? 35.241 1.868 12.766 1.00 46.16 289 GLU A C 1
ATOM 2465 O O . GLU A 1 289 ? 35.930 2.767 12.289 1.00 46.16 289 GLU A O 1
ATOM 2470 N N . ARG A 1 290 ? 35.733 0.630 12.877 1.00 54.06 290 ARG A N 1
ATOM 2471 C CA . ARG A 1 290 ? 37.130 0.290 12.551 1.00 54.06 290 ARG A CA 1
ATOM 2472 C C . ARG A 1 290 ? 37.445 0.177 11.049 1.00 54.06 290 ARG A C 1
ATOM 2474 O O . ARG A 1 290 ? 38.574 -0.156 10.715 1.00 54.06 290 ARG A O 1
ATOM 2481 N N . GLN A 1 291 ? 36.471 0.433 10.166 1.00 50.75 291 GLN A N 1
ATOM 2482 C CA . GLN A 1 291 ? 36.525 0.050 8.744 1.00 50.75 291 GLN A CA 1
ATOM 2483 C C . GLN A 1 291 ? 35.971 1.114 7.767 1.00 50.75 291 GLN A C 1
ATOM 2485 O O . GLN A 1 291 ? 35.436 0.767 6.719 1.00 50.75 291 GLN A O 1
ATOM 2490 N N . LYS A 1 292 ? 36.040 2.414 8.103 1.00 54.88 292 LYS A N 1
ATOM 2491 C CA . LYS A 1 292 ? 35.626 3.511 7.188 1.00 54.88 292 LYS A CA 1
ATOM 2492 C C . LYS A 1 292 ? 36.585 4.707 7.086 1.00 54.88 292 LYS A C 1
ATOM 2494 O O . LYS A 1 292 ? 36.265 5.680 6.412 1.00 54.88 292 LYS A O 1
ATOM 2499 N N . LEU A 1 293 ? 37.763 4.633 7.713 1.00 52.38 293 LEU A N 1
ATOM 2500 C CA . LEU A 1 293 ? 38.775 5.705 7.685 1.00 52.38 293 LEU A CA 1
ATOM 2501 C C . LEU A 1 293 ? 40.165 5.245 7.197 1.00 52.38 293 LEU A C 1
ATOM 2503 O O . LEU A 1 293 ? 41.102 6.032 7.200 1.00 52.38 293 LEU A O 1
ATOM 2507 N N . ILE A 1 294 ? 40.313 3.976 6.804 1.00 55.75 294 ILE A N 1
ATOM 2508 C CA . ILE A 1 294 ? 41.617 3.364 6.482 1.00 55.75 294 ILE A CA 1
ATOM 2509 C C . ILE A 1 294 ? 41.914 3.419 4.971 1.00 55.75 294 ILE A C 1
ATOM 2511 O O . ILE A 1 294 ? 43.055 3.628 4.561 1.00 55.75 294 ILE A O 1
ATOM 2515 N N . ASP A 1 295 ? 40.882 3.339 4.132 1.00 46.56 295 ASP A N 1
ATOM 2516 C CA . ASP A 1 295 ? 41.007 3.098 2.687 1.00 46.56 295 ASP A CA 1
ATOM 2517 C C . ASP A 1 295 ? 41.251 4.377 1.852 1.00 46.56 295 ASP A C 1
ATOM 2519 O O . ASP A 1 295 ? 40.820 4.473 0.705 1.00 46.56 295 ASP A O 1
ATOM 2523 N N . ARG A 1 296 ? 41.900 5.405 2.429 1.00 51.03 296 ARG A N 1
ATOM 2524 C CA . ARG A 1 296 ? 42.096 6.718 1.769 1.00 51.03 296 ARG A CA 1
ATOM 2525 C C . ARG A 1 296 ? 43.473 7.377 1.917 1.00 51.03 296 ARG A C 1
ATOM 2527 O O . ARG A 1 296 ? 43.637 8.515 1.491 1.00 51.03 296 ARG A O 1
ATOM 2534 N N . GLN A 1 297 ? 44.461 6.685 2.492 1.00 49.50 297 GLN A N 1
ATOM 2535 C CA . GLN A 1 297 ? 45.841 7.197 2.637 1.00 49.50 297 GLN A CA 1
ATOM 2536 C C . GLN A 1 297 ? 46.938 6.225 2.158 1.00 49.50 297 GLN A C 1
ATOM 2538 O O . GLN A 1 297 ? 48.123 6.506 2.312 1.00 49.50 297 GLN A O 1
ATOM 2543 N N . ILE A 1 298 ? 46.562 5.113 1.517 1.00 51.97 298 ILE A N 1
ATOM 2544 C CA . ILE A 1 298 ? 47.503 4.124 0.954 1.00 51.97 298 ILE A CA 1
ATOM 2545 C C . ILE A 1 298 ? 48.104 4.598 -0.391 1.00 51.97 298 ILE A C 1
ATOM 2547 O O . ILE A 1 298 ? 49.195 4.186 -0.772 1.00 51.97 298 ILE A O 1
ATOM 2551 N N . GLU A 1 299 ? 47.429 5.510 -1.093 1.00 50.91 299 GLU A N 1
ATOM 2552 C CA . GLU A 1 299 ? 47.714 5.856 -2.495 1.00 50.91 299 GLU A CA 1
ATOM 2553 C C . GLU A 1 299 ? 48.884 6.848 -2.695 1.00 50.91 299 GLU A C 1
ATOM 2555 O O . GLU A 1 299 ? 49.461 6.918 -3.776 1.00 50.91 299 GLU A O 1
ATOM 2560 N N . TYR A 1 300 ? 49.294 7.584 -1.652 1.00 46.38 300 TYR A N 1
ATOM 2561 C CA . TYR A 1 300 ? 50.303 8.657 -1.758 1.00 46.38 300 TYR A CA 1
ATOM 2562 C C . TYR A 1 300 ? 51.770 8.190 -1.605 1.00 46.38 300 TYR A C 1
ATOM 2564 O O . TYR A 1 300 ? 52.695 8.959 -1.847 1.00 46.38 300 TYR A O 1
ATOM 2572 N N . LEU A 1 301 ? 52.017 6.938 -1.202 1.00 47.25 301 LEU A N 1
ATOM 2573 C CA . LEU A 1 301 ? 53.361 6.443 -0.841 1.00 47.25 301 LEU A CA 1
ATOM 2574 C C . LEU A 1 301 ? 54.060 5.611 -1.935 1.00 47.25 301 LEU A C 1
ATOM 2576 O O . LEU A 1 301 ? 55.070 4.964 -1.663 1.00 47.25 301 LEU A O 1
ATOM 2580 N N . ASN A 1 302 ? 53.537 5.612 -3.165 1.00 52.56 302 ASN A N 1
ATOM 2581 C CA . ASN A 1 302 ? 53.821 4.556 -4.143 1.00 52.56 302 ASN A CA 1
ATOM 2582 C C . ASN A 1 302 ? 54.759 4.940 -5.312 1.00 52.56 302 ASN A C 1
ATOM 2584 O O . ASN A 1 302 ? 54.748 4.263 -6.335 1.00 52.56 302 ASN A O 1
ATOM 2588 N N . ASN A 1 303 ? 55.565 6.008 -5.202 1.00 43.81 303 ASN A N 1
ATOM 2589 C CA . ASN A 1 303 ? 56.599 6.331 -6.202 1.00 43.81 303 ASN A CA 1
ATOM 2590 C C . ASN A 1 303 ? 57.876 6.944 -5.596 1.00 43.81 303 ASN A C 1
ATOM 2592 O O . ASN A 1 303 ? 57.821 7.820 -4.734 1.00 43.81 303 ASN A O 1
ATOM 2596 N N . LYS A 1 304 ? 59.038 6.479 -6.076 1.00 41.50 304 LYS A N 1
ATOM 2597 C CA . LYS A 1 304 ? 60.395 6.824 -5.613 1.00 41.50 304 LYS A CA 1
ATOM 2598 C C . LYS A 1 304 ? 61.318 7.131 -6.807 1.00 41.50 304 LYS A C 1
ATOM 2600 O O . LYS A 1 304 ? 61.320 6.367 -7.759 1.00 41.50 304 LYS A O 1
ATOM 2605 N N . VAL A 1 305 ? 62.160 8.162 -6.655 1.00 35.03 305 VAL A N 1
ATOM 2606 C CA . VAL A 1 305 ? 63.620 8.201 -6.951 1.00 35.03 305 VAL A CA 1
ATOM 2607 C C . VAL A 1 305 ? 64.153 7.580 -8.264 1.00 35.03 305 VAL A C 1
ATOM 2609 O O . VAL A 1 305 ? 64.154 6.361 -8.389 1.00 35.03 305 VAL A O 1
ATOM 2612 N N . SER A 1 306 ? 64.829 8.385 -9.109 1.00 33.28 306 SER A N 1
ATOM 2613 C CA . SER A 1 306 ? 66.275 8.217 -9.436 1.00 33.28 306 SER A CA 1
ATOM 2614 C C . SER A 1 306 ? 66.871 9.417 -10.219 1.00 33.28 306 SER A C 1
ATOM 2616 O O . SER A 1 306 ? 66.135 10.341 -10.558 1.00 33.28 306 SER A O 1
ATOM 2618 N N . 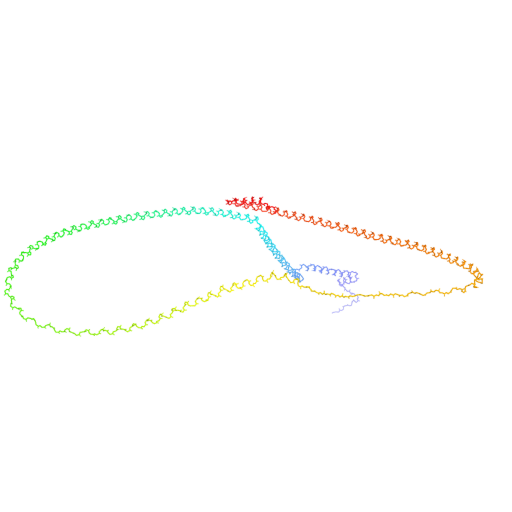ASN A 1 307 ? 68.191 9.404 -10.475 1.00 39.50 307 ASN A N 1
ATOM 2619 C CA . ASN A 1 307 ? 69.041 10.525 -10.937 1.00 39.50 307 ASN A CA 1
ATOM 2620 C C . ASN A 1 307 ? 69.868 10.227 -12.224 1.00 39.50 307 ASN A C 1
ATOM 2622 O O . ASN A 1 307 ? 70.126 9.066 -12.511 1.00 39.50 307 ASN A O 1
ATOM 2626 N N . GLU A 1 308 ? 70.311 11.311 -12.897 1.00 45.22 308 GLU A N 1
ATOM 2627 C CA . GLU A 1 308 ? 71.604 11.571 -13.613 1.00 45.22 308 GLU A CA 1
ATOM 2628 C C . GLU A 1 308 ? 72.236 10.567 -14.623 1.00 45.22 308 GLU A C 1
ATOM 2630 O O . GLU A 1 308 ? 72.343 9.387 -14.328 1.00 45.22 308 GLU A O 1
ATOM 2635 N N . ASP A 1 309 ? 72.810 11.066 -15.748 1.00 34.66 309 ASP A N 1
ATOM 2636 C CA . ASP A 1 309 ? 74.284 11.053 -16.006 1.00 34.66 309 ASP A CA 1
ATOM 2637 C C . ASP A 1 309 ? 74.757 11.926 -17.226 1.00 34.66 309 ASP A C 1
ATOM 2639 O O . ASP A 1 309 ? 73.961 12.662 -17.813 1.00 34.66 309 ASP A O 1
ATOM 2643 N N . ARG A 1 310 ? 76.072 11.928 -17.550 1.00 44.47 310 ARG A N 1
ATOM 2644 C CA . ARG A 1 310 ? 76.860 13.045 -18.157 1.00 44.47 310 ARG A CA 1
ATOM 2645 C C . ARG A 1 310 ? 77.585 12.792 -19.521 1.00 44.47 310 ARG A C 1
ATOM 2647 O O . ARG A 1 310 ? 77.859 11.658 -19.886 1.00 44.47 310 ARG A O 1
ATOM 2654 N N . ILE A 1 311 ? 78.091 13.898 -20.123 1.00 40.38 311 ILE A N 1
ATOM 2655 C CA . ILE A 1 311 ? 79.269 14.067 -21.050 1.00 40.38 311 ILE A CA 1
ATOM 2656 C C . ILE A 1 311 ? 79.115 13.855 -22.589 1.00 40.38 311 ILE A C 1
ATOM 2658 O O . ILE A 1 311 ? 78.578 12.862 -23.056 1.00 40.38 311 ILE A O 1
ATOM 2662 N N . LEU A 1 312 ? 79.714 14.778 -23.379 1.00 39.19 312 LEU A N 1
ATOM 2663 C CA . LEU A 1 312 ? 80.011 14.701 -24.835 1.00 39.19 312 LEU A CA 1
ATOM 2664 C C . LEU A 1 312 ? 81.231 15.611 -25.189 1.00 39.19 312 LEU A C 1
ATOM 2666 O O . LEU A 1 312 ? 81.472 16.560 -24.441 1.00 39.19 312 LEU A O 1
ATOM 2670 N N . ASN A 1 313 ? 82.032 15.362 -26.255 1.00 44.38 313 ASN A N 1
ATOM 2671 C CA . ASN A 1 313 ? 83.308 16.102 -26.471 1.00 44.38 313 ASN A CA 1
ATOM 2672 C C . ASN A 1 313 ? 83.873 16.229 -27.929 1.00 44.38 313 ASN A C 1
ATOM 2674 O O . ASN A 1 313 ? 83.532 15.452 -28.811 1.00 44.38 313 ASN A O 1
ATOM 2678 N N . LYS A 1 314 ? 84.767 17.224 -28.117 1.00 46.62 314 LYS A N 1
ATOM 2679 C CA . LYS A 1 314 ? 85.383 17.862 -29.327 1.00 46.62 314 LYS A CA 1
ATOM 2680 C C . LYS A 1 314 ? 86.109 17.042 -30.433 1.00 46.62 314 LYS A C 1
ATOM 2682 O O . LYS A 1 314 ? 86.847 16.110 -30.134 1.00 46.62 314 LYS A O 1
ATOM 2687 N N . GLN A 1 315 ? 86.125 17.628 -31.649 1.00 35.62 315 GLN A N 1
ATOM 2688 C CA . GLN A 1 315 ? 87.225 17.686 -32.663 1.00 35.62 315 GLN A CA 1
ATOM 2689 C C . GLN A 1 315 ? 87.255 19.116 -33.300 1.00 35.62 315 GLN A C 1
ATOM 2691 O O . GLN A 1 315 ? 86.301 19.853 -33.052 1.00 35.62 315 GLN A O 1
ATOM 2696 N N . VAL A 1 316 ? 88.266 19.689 -33.994 1.00 41.19 316 VAL A N 1
ATOM 2697 C CA . VAL A 1 316 ? 89.567 19.279 -34.621 1.00 41.19 316 VAL A CA 1
ATOM 2698 C C . VAL A 1 316 ? 89.507 18.926 -36.138 1.00 41.19 316 VAL A C 1
ATOM 2700 O O . VAL A 1 316 ? 88.489 18.429 -36.598 1.00 41.19 316 VAL A O 1
ATOM 2703 N N . THR A 1 317 ? 90.575 19.179 -36.926 1.00 46.88 317 THR A N 1
ATOM 2704 C CA . THR A 1 317 ? 90.778 20.333 -37.861 1.00 46.88 317 THR A CA 1
ATOM 2705 C C . THR A 1 317 ? 91.963 20.102 -38.852 1.00 46.88 317 THR A C 1
ATOM 2707 O O . THR A 1 317 ? 92.659 19.107 -38.696 1.00 46.88 317 THR A O 1
ATOM 2710 N N . GLU A 1 318 ? 92.225 21.055 -39.781 1.00 39.91 318 GLU A N 1
ATOM 2711 C CA . GLU A 1 318 ? 93.445 21.239 -40.638 1.00 39.91 318 GLU A CA 1
ATOM 2712 C C . GLU A 1 318 ? 93.662 20.310 -41.874 1.00 39.91 318 GLU A C 1
ATOM 2714 O O . GLU A 1 318 ? 93.276 19.147 -41.819 1.00 39.91 318 GLU A O 1
ATOM 2719 N N . ALA A 1 319 ? 94.313 20.836 -42.955 1.00 34.94 319 ALA A N 1
ATOM 2720 C CA . ALA A 1 319 ? 95.286 20.168 -43.886 1.00 34.94 319 ALA A CA 1
ATOM 2721 C C . ALA A 1 319 ? 95.253 20.475 -45.434 1.00 34.94 319 ALA A C 1
ATOM 2723 O O . ALA A 1 319 ? 95.215 19.534 -46.227 1.00 34.94 319 ALA A O 1
ATOM 2724 N N . GLU A 1 320 ? 95.390 21.726 -45.929 1.00 39.16 320 GLU A N 1
ATOM 2725 C CA . GLU A 1 320 ? 95.493 22.023 -47.395 1.00 39.16 320 GLU A CA 1
ATOM 2726 C C . GLU A 1 320 ? 96.479 23.170 -47.762 1.00 39.16 320 GLU A C 1
ATOM 2728 O O . GLU A 1 320 ? 96.250 24.282 -47.302 1.00 39.16 320 GLU A O 1
ATOM 2733 N N . GLU A 1 321 ? 97.528 22.965 -48.608 1.00 38.66 321 GLU A N 1
ATOM 2734 C CA . GLU A 1 321 ? 98.365 24.096 -49.135 1.00 38.66 321 GLU A CA 1
ATOM 2735 C C . GLU A 1 321 ? 99.396 23.857 -50.308 1.00 38.66 321 GLU A C 1
ATOM 2737 O O . GLU A 1 321 ? 100.430 24.527 -50.349 1.00 38.66 321 GLU A O 1
ATOM 2742 N N . LYS A 1 322 ? 99.240 22.926 -51.283 1.00 35.25 322 LYS A N 1
ATOM 2743 C CA . LYS A 1 322 ? 100.329 22.635 -52.285 1.00 35.25 322 LYS A CA 1
ATOM 2744 C C . LYS A 1 322 ? 99.941 22.423 -53.772 1.00 35.25 322 LYS A C 1
ATOM 2746 O O . LYS A 1 322 ? 99.617 21.303 -54.153 1.00 35.25 322 LYS A O 1
ATOM 2751 N N . ALA A 1 323 ? 100.158 23.427 -54.643 1.00 32.16 323 ALA A N 1
ATOM 2752 C CA . ALA A 1 323 ? 100.326 23.297 -56.118 1.00 32.16 323 ALA A CA 1
ATOM 2753 C C . ALA A 1 323 ? 100.882 24.602 -56.762 1.00 32.16 323 ALA A C 1
ATOM 2755 O O . ALA A 1 323 ? 100.510 25.670 -56.288 1.00 32.16 323 ALA A O 1
ATOM 2756 N N . ALA A 1 324 ? 101.738 24.566 -57.818 1.00 37.66 324 ALA A N 1
ATOM 2757 C CA . ALA A 1 324 ? 102.195 25.812 -58.502 1.00 37.66 324 ALA A CA 1
ATOM 2758 C C . ALA A 1 324 ? 102.853 25.757 -59.923 1.00 37.66 324 ALA A C 1
ATOM 2760 O O . ALA A 1 324 ? 102.356 26.415 -60.832 1.00 37.66 324 ALA A O 1
ATOM 2761 N N . ARG A 1 325 ? 104.037 25.136 -60.128 1.00 35.25 325 ARG A N 1
ATOM 2762 C CA . ARG A 1 325 ? 105.028 25.588 -61.161 1.00 35.25 325 ARG A CA 1
ATOM 2763 C C . ARG A 1 325 ? 105.308 24.593 -62.317 1.00 35.25 325 ARG A C 1
ATOM 2765 O O . ARG A 1 325 ? 105.996 23.612 -62.046 1.00 35.25 325 ARG A O 1
ATOM 2772 N N . LEU A 1 326 ? 104.888 24.832 -63.582 1.00 33.56 326 LEU A N 1
ATOM 2773 C CA . LEU A 1 326 ? 105.234 23.911 -64.711 1.00 33.56 326 LEU A CA 1
ATOM 2774 C C . LEU A 1 326 ? 105.005 24.372 -66.196 1.00 33.56 326 LEU A C 1
ATOM 2776 O O . L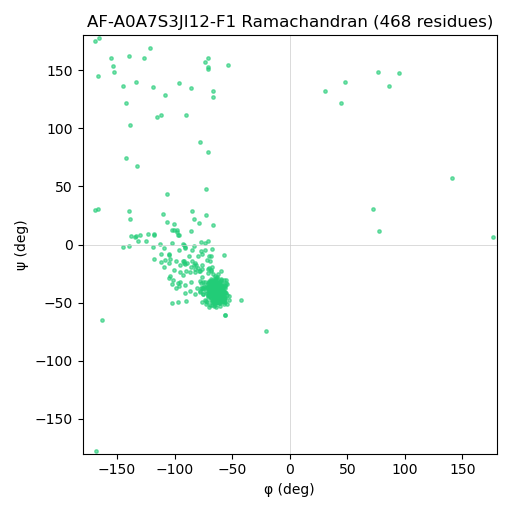EU A 1 326 ? 104.693 23.537 -67.039 1.00 33.56 326 LEU A O 1
ATOM 2780 N N . TYR A 1 327 ? 105.092 25.658 -66.576 1.00 39.19 327 TYR A N 1
ATOM 2781 C CA . TYR A 1 327 ? 104.365 26.126 -67.787 1.00 39.19 327 TYR A CA 1
ATOM 2782 C C . TYR A 1 327 ? 105.044 26.097 -69.189 1.00 39.19 327 TYR A C 1
ATOM 2784 O O . TYR A 1 327 ? 104.332 25.905 -70.169 1.00 39.19 327 TYR A O 1
ATOM 2792 N N . GLU A 1 328 ? 106.352 26.327 -69.366 1.00 47.69 328 GLU A N 1
ATOM 2793 C CA . GLU A 1 328 ? 106.842 27.014 -70.596 1.00 47.69 328 GLU A CA 1
ATOM 2794 C C . GLU A 1 328 ? 107.275 26.183 -71.835 1.00 47.69 328 GLU A C 1
ATOM 2796 O O . GLU A 1 328 ? 107.621 26.771 -72.858 1.00 47.69 328 GLU A O 1
ATOM 2801 N N . GLU A 1 329 ? 107.215 24.846 -71.842 1.00 55.00 329 GLU A N 1
ATOM 2802 C CA . GLU A 1 329 ? 107.726 23.998 -72.955 1.00 55.00 329 GLU A CA 1
ATOM 2803 C C . GLU A 1 329 ? 106.865 24.019 -74.257 1.00 55.00 329 GLU A C 1
ATOM 2805 O O . GLU A 1 329 ? 106.812 23.057 -75.025 1.00 55.00 329 GLU A O 1
ATOM 2810 N N . GLN A 1 330 ? 106.108 25.093 -74.506 1.00 56.06 330 GLN A N 1
ATOM 2811 C CA . GLN A 1 330 ? 104.933 25.060 -75.389 1.00 56.06 330 GLN A CA 1
ATOM 2812 C C . GLN A 1 330 ? 105.143 25.622 -76.805 1.00 56.06 330 GLN A C 1
ATOM 2814 O O . GLN A 1 330 ? 104.483 25.163 -77.738 1.00 56.06 330 GLN A O 1
ATOM 2819 N N . GLU A 1 331 ? 106.026 26.606 -77.007 1.00 56.72 331 GLU A N 1
ATOM 2820 C CA . GLU A 1 331 ? 106.003 27.429 -78.231 1.00 56.72 331 GLU A CA 1
ATOM 2821 C C . GLU A 1 331 ? 106.318 26.660 -79.523 1.00 56.72 331 GLU A C 1
ATOM 2823 O O . GLU A 1 331 ? 105.574 26.762 -80.497 1.00 56.72 331 GLU A O 1
ATOM 2828 N N . ARG A 1 332 ? 107.375 25.836 -79.562 1.00 54.09 332 ARG A N 1
ATOM 2829 C CA . ARG A 1 332 ? 107.777 25.151 -80.810 1.00 54.09 332 ARG A CA 1
ATOM 2830 C C . ARG A 1 332 ? 106.839 24.030 -81.259 1.00 54.09 332 ARG A C 1
ATOM 2832 O O . ARG A 1 332 ? 106.902 23.643 -82.423 1.00 54.09 332 ARG A O 1
ATOM 2839 N N . ARG A 1 333 ? 105.918 23.565 -80.406 1.00 58.66 333 ARG A N 1
ATOM 2840 C CA . ARG A 1 333 ? 104.806 22.713 -80.863 1.00 58.66 333 ARG A CA 1
ATOM 2841 C C . ARG A 1 333 ? 103.893 23.463 -81.842 1.00 58.66 333 ARG A C 1
ATOM 2843 O O . ARG A 1 333 ? 103.356 22.828 -82.744 1.00 58.66 333 ARG A O 1
ATOM 2850 N N . LYS A 1 334 ? 103.734 24.789 -81.691 1.00 58.66 334 LYS A N 1
ATOM 2851 C CA . LYS A 1 334 ? 102.589 25.564 -82.206 1.00 58.66 334 LYS A CA 1
ATOM 2852 C C . LYS A 1 334 ? 102.428 25.646 -83.723 1.00 58.66 334 LYS A C 1
ATOM 2854 O O . LYS A 1 334 ? 101.295 25.810 -84.154 1.00 58.66 334 LYS A O 1
ATOM 2859 N N . GLU A 1 335 ? 103.472 25.540 -84.545 1.00 55.84 335 GLU A N 1
ATOM 2860 C CA . GLU A 1 335 ? 103.327 25.801 -85.996 1.00 55.84 335 GLU A CA 1
ATOM 2861 C C . GLU A 1 335 ? 103.166 24.538 -86.848 1.00 55.84 335 GLU A C 1
ATOM 2863 O O . GLU A 1 335 ? 102.297 24.509 -87.715 1.00 55.84 335 GLU A O 1
ATOM 2868 N N . ALA A 1 336 ? 103.858 23.446 -86.509 1.00 60.75 336 ALA A N 1
ATOM 2869 C CA . ALA A 1 336 ? 103.445 22.115 -86.965 1.00 60.75 336 ALA A CA 1
ATOM 2870 C C . ALA A 1 336 ? 102.064 21.741 -86.384 1.00 60.75 336 ALA A C 1
ATOM 2872 O O . ALA A 1 336 ? 101.272 21.074 -87.049 1.00 60.75 336 ALA A O 1
ATOM 2873 N N . MET A 1 337 ? 101.733 22.253 -85.187 1.00 60.69 337 MET A N 1
ATOM 2874 C CA . MET A 1 337 ? 100.345 22.348 -84.737 1.00 60.69 337 MET A CA 1
ATOM 2875 C C . MET A 1 337 ? 99.498 23.139 -85.734 1.00 60.69 337 MET A C 1
ATOM 2877 O O . MET A 1 337 ? 98.575 22.535 -86.229 1.00 60.69 337 MET A O 1
ATOM 2881 N N . LYS A 1 338 ? 99.748 24.418 -86.063 1.00 67.25 338 LYS A N 1
ATOM 2882 C CA . LYS A 1 338 ? 98.831 25.268 -86.869 1.00 67.25 338 LYS A CA 1
ATOM 2883 C C . LYS A 1 338 ? 98.195 24.577 -88.084 1.00 67.25 338 LYS A C 1
ATOM 2885 O O . LYS A 1 338 ? 96.985 24.680 -88.224 1.00 67.25 338 LYS A O 1
ATOM 2890 N N . GLU A 1 339 ? 98.935 23.858 -88.932 1.00 59.41 339 GLU A N 1
ATOM 2891 C CA . GLU A 1 339 ? 98.318 23.172 -90.087 1.00 59.41 339 GLU A CA 1
ATOM 2892 C C . GLU A 1 339 ? 97.597 21.864 -89.730 1.00 59.41 339 GLU A C 1
ATOM 2894 O O . GLU A 1 339 ? 96.514 21.587 -90.257 1.00 59.41 339 GLU A O 1
ATOM 2899 N N . ALA A 1 340 ? 98.169 21.061 -88.826 1.00 68.00 340 ALA A N 1
ATOM 2900 C CA . ALA A 1 340 ? 97.510 19.862 -88.312 1.00 68.00 340 ALA A CA 1
ATOM 2901 C C . ALA A 1 340 ? 96.233 20.232 -87.538 1.00 68.00 340 ALA A C 1
ATOM 2903 O O . ALA A 1 340 ? 95.208 19.575 -87.693 1.00 68.00 340 ALA A O 1
ATOM 2904 N N . ILE A 1 341 ? 96.289 21.333 -86.783 1.00 66.94 341 ILE A N 1
ATOM 2905 C CA . ILE A 1 341 ? 95.180 22.067 -86.191 1.00 66.94 341 ILE A CA 1
ATOM 2906 C C . ILE A 1 341 ? 94.233 22.451 -87.303 1.00 66.94 341 ILE A C 1
ATOM 2908 O O . ILE A 1 341 ? 93.133 21.967 -87.230 1.00 66.94 341 ILE A O 1
ATOM 2912 N N . GLU A 1 342 ? 94.572 23.227 -88.332 1.00 73.75 342 GLU A N 1
ATOM 2913 C CA . GLU A 1 342 ? 93.534 23.763 -89.227 1.00 73.75 342 GLU A CA 1
ATOM 2914 C C . GLU A 1 342 ? 92.756 22.669 -89.989 1.00 73.75 342 GLU A C 1
ATOM 2916 O O . GLU A 1 342 ? 91.534 22.767 -90.122 1.00 73.75 342 GLU A O 1
ATOM 2921 N N . ARG A 1 343 ? 93.402 21.555 -90.374 1.00 71.94 343 ARG A N 1
ATOM 2922 C CA . ARG A 1 343 ? 92.688 20.377 -90.919 1.00 71.94 343 ARG A CA 1
ATOM 2923 C C . ARG A 1 343 ? 91.888 19.635 -89.846 1.00 71.94 343 ARG A C 1
ATOM 2925 O O . ARG A 1 343 ? 90.715 19.333 -90.062 1.00 71.94 343 ARG A O 1
ATOM 2932 N N . SER A 1 344 ? 92.483 19.406 -88.673 1.00 71.31 344 SER A N 1
ATOM 2933 C CA . SER A 1 344 ? 91.782 18.868 -87.499 1.00 71.31 344 SER A CA 1
ATOM 2934 C C . SER A 1 344 ? 90.628 19.772 -87.068 1.00 71.31 344 SER A C 1
ATOM 2936 O O . SER A 1 344 ? 89.622 19.272 -86.612 1.00 71.31 344 SER A O 1
ATOM 2938 N N . ARG A 1 345 ? 90.705 21.085 -87.286 1.00 76.94 345 ARG A N 1
ATOM 2939 C CA . ARG A 1 345 ? 89.754 22.136 -86.917 1.00 76.94 345 ARG A CA 1
ATOM 2940 C C . ARG A 1 345 ? 88.617 22.173 -87.913 1.00 76.94 345 ARG A C 1
ATOM 2942 O O . ARG A 1 345 ? 87.486 22.304 -87.483 1.00 76.94 345 ARG A O 1
ATOM 2949 N N . GLN A 1 346 ? 88.861 21.961 -89.205 1.00 75.12 346 GLN A N 1
ATOM 2950 C CA . GLN A 1 346 ? 87.783 21.711 -90.165 1.00 75.12 346 GLN A CA 1
ATOM 2951 C C . GLN A 1 346 ? 87.063 20.389 -89.859 1.00 75.12 346 GLN A C 1
ATOM 2953 O O . GLN A 1 346 ? 85.837 20.379 -89.781 1.00 75.12 346 GLN A O 1
ATOM 2958 N N . GLN A 1 347 ? 87.794 19.305 -89.577 1.00 78.56 347 GLN A N 1
ATOM 2959 C CA . GLN A 1 347 ? 87.192 18.030 -89.161 1.00 78.56 347 GLN A CA 1
ATOM 2960 C C . GLN A 1 347 ? 86.500 18.112 -87.792 1.00 78.56 347 GLN A C 1
ATOM 2962 O O . GLN A 1 347 ? 85.465 17.490 -87.606 1.00 78.56 347 GLN A O 1
ATOM 2967 N N . GLN A 1 348 ? 87.005 18.912 -86.854 1.00 70.69 348 GLN A N 1
ATOM 2968 C CA . GLN A 1 348 ? 86.455 19.139 -85.516 1.00 70.69 348 GLN A CA 1
ATOM 2969 C C . GLN A 1 348 ? 85.337 20.181 -85.533 1.00 70.69 348 GLN A C 1
ATOM 2971 O O . GLN A 1 348 ? 84.488 20.132 -84.662 1.00 70.69 348 GLN A O 1
ATOM 2976 N N . ILE A 1 349 ? 85.266 21.085 -86.514 1.00 78.56 349 ILE A N 1
ATOM 2977 C CA . ILE A 1 349 ? 84.094 21.935 -86.770 1.00 78.56 349 ILE A CA 1
ATOM 2978 C C . ILE A 1 349 ? 83.003 21.102 -87.437 1.00 78.56 349 ILE A C 1
ATOM 2980 O O . ILE A 1 349 ? 81.854 21.213 -87.035 1.00 78.56 349 ILE A O 1
ATOM 2984 N N . ALA A 1 350 ? 83.334 20.239 -88.402 1.00 80.12 350 ALA A N 1
ATOM 2985 C CA . ALA A 1 350 ? 82.374 19.306 -88.990 1.00 80.12 350 ALA A CA 1
ATOM 2986 C C . ALA A 1 350 ? 81.857 18.308 -87.942 1.00 80.12 350 ALA A C 1
ATOM 2988 O O . ALA A 1 350 ? 80.652 18.132 -87.809 1.00 80.12 350 ALA A O 1
ATOM 2989 N N . ARG A 1 351 ? 82.757 17.733 -87.135 1.00 81.12 351 ARG A N 1
ATOM 2990 C CA . ARG A 1 351 ? 82.422 16.832 -86.032 1.00 81.12 351 ARG A CA 1
ATOM 2991 C C . ARG A 1 351 ? 81.682 17.554 -84.908 1.00 81.12 351 ARG A C 1
ATOM 2993 O O . ARG A 1 351 ? 80.651 17.049 -84.519 1.00 81.12 351 ARG A O 1
ATOM 3000 N N . ARG A 1 352 ? 82.092 18.751 -84.464 1.00 80.50 352 ARG A N 1
ATOM 3001 C CA . ARG A 1 352 ? 81.313 19.547 -83.492 1.00 80.50 352 ARG A CA 1
ATOM 3002 C C . ARG A 1 352 ? 79.989 20.044 -84.051 1.00 80.50 352 ARG A C 1
ATOM 3004 O O . ARG A 1 352 ? 79.101 20.294 -83.259 1.00 80.50 352 ARG A O 1
ATOM 3011 N N . ARG A 1 353 ? 79.833 20.215 -85.368 1.00 81.75 353 ARG A N 1
ATOM 3012 C CA . ARG A 1 353 ? 78.519 20.462 -85.977 1.00 81.75 353 ARG A CA 1
ATOM 3013 C C . ARG A 1 353 ? 77.677 19.200 -85.937 1.00 81.75 353 ARG A C 1
ATOM 3015 O O . ARG A 1 353 ? 76.595 19.273 -85.404 1.00 81.75 353 ARG A O 1
ATOM 3022 N N . ALA A 1 354 ? 78.190 18.046 -86.358 1.00 83.19 354 ALA A N 1
ATOM 3023 C CA . ALA A 1 354 ? 77.460 16.780 -86.261 1.00 83.19 354 ALA A CA 1
ATOM 3024 C C . ALA A 1 354 ? 77.121 16.389 -84.807 1.00 83.19 354 ALA A C 1
ATOM 3026 O O . ALA A 1 354 ? 75.999 15.990 -84.536 1.00 83.19 354 ALA A O 1
ATOM 3027 N N . GLU A 1 355 ? 78.055 16.557 -83.867 1.00 81.38 355 GLU A N 1
ATOM 3028 C CA . GLU A 1 355 ? 77.848 16.366 -82.426 1.00 81.38 355 GLU A CA 1
ATOM 3029 C C . GLU A 1 355 ? 76.873 17.405 -81.872 1.00 81.38 355 GLU A C 1
ATOM 3031 O O . GLU A 1 355 ? 76.016 17.033 -81.089 1.00 81.38 355 GLU A O 1
ATOM 3036 N N . LYS A 1 356 ? 76.932 18.674 -82.307 1.00 83.38 356 LYS A N 1
ATOM 3037 C CA . LYS A 1 356 ? 75.966 19.700 -81.889 1.00 83.38 356 LYS A CA 1
ATOM 3038 C C . LYS A 1 356 ? 74.591 19.531 -82.534 1.00 83.38 356 LYS A C 1
ATOM 3040 O O . LYS A 1 356 ? 73.599 19.884 -81.924 1.00 83.38 356 LYS A O 1
ATOM 3045 N N . ASP A 1 357 ? 74.502 19.025 -83.754 1.00 81.56 357 ASP A N 1
ATOM 3046 C CA . ASP A 1 357 ? 73.241 18.783 -84.452 1.00 81.56 357 ASP A CA 1
ATOM 3047 C C . ASP A 1 357 ? 72.580 17.501 -83.926 1.00 81.56 357 ASP A C 1
ATOM 3049 O O . ASP A 1 357 ? 71.358 17.467 -83.807 1.00 81.56 357 ASP A O 1
ATOM 3053 N N . ALA A 1 358 ? 73.378 16.514 -83.497 1.00 84.06 358 ALA A N 1
ATOM 3054 C CA . ALA A 1 358 ? 72.931 15.402 -82.664 1.00 84.06 358 ALA A CA 1
ATOM 3055 C C . ALA A 1 358 ? 72.506 15.877 -81.264 1.00 84.06 358 ALA A C 1
ATOM 3057 O O . ALA A 1 358 ? 71.395 15.577 -80.868 1.00 84.06 358 ALA A O 1
ATOM 3058 N N . GLU A 1 359 ? 73.298 16.696 -80.562 1.00 82.62 359 GLU A N 1
ATOM 3059 C CA . GLU A 1 359 ? 72.949 17.323 -79.269 1.00 82.62 359 GLU A CA 1
ATOM 3060 C C . GLU A 1 359 ? 71.651 18.144 -79.382 1.00 82.62 359 GLU A C 1
ATOM 3062 O O . GLU A 1 359 ? 70.738 17.958 -78.592 1.00 82.62 359 GLU A O 1
ATOM 3067 N N . ASN A 1 360 ? 71.500 18.970 -80.424 1.00 84.62 360 ASN A N 1
ATOM 3068 C CA . ASN A 1 360 ? 70.280 19.723 -80.741 1.00 84.62 360 ASN A CA 1
ATOM 3069 C C . ASN A 1 360 ? 69.077 18.805 -81.037 1.00 84.62 360 ASN A C 1
ATOM 3071 O O . ASN A 1 360 ? 67.937 19.264 -80.948 1.00 84.62 360 ASN A O 1
ATOM 3075 N N . GLN A 1 361 ? 69.303 17.567 -81.490 1.00 82.12 361 GLN A N 1
ATOM 3076 C CA . GLN A 1 361 ? 68.248 16.603 -81.802 1.00 82.12 361 GLN A CA 1
ATOM 3077 C C . GLN A 1 361 ? 67.905 15.742 -80.581 1.00 82.12 361 GLN A C 1
ATOM 3079 O O . GLN A 1 361 ? 66.730 15.605 -80.273 1.00 82.12 361 GLN A O 1
ATOM 3084 N N . GLU A 1 362 ? 68.894 15.291 -79.813 1.00 82.50 362 GLU A N 1
ATOM 3085 C CA . GLU A 1 362 ? 68.718 14.685 -78.494 1.00 82.50 362 GLU A CA 1
ATOM 3086 C C . GLU A 1 362 ? 68.033 15.668 -77.531 1.00 82.50 362 GLU A C 1
ATOM 3088 O O . GLU A 1 362 ? 67.101 15.273 -76.844 1.00 82.50 362 GLU A O 1
ATOM 3093 N N . GLU A 1 363 ? 68.374 16.964 -77.540 1.00 81.88 363 GLU A N 1
ATOM 3094 C CA . GLU A 1 363 ? 67.655 18.012 -76.796 1.00 81.88 363 GLU A CA 1
ATOM 3095 C C . GLU A 1 363 ? 66.187 18.139 -77.230 1.00 81.88 363 GLU A C 1
ATOM 3097 O O . GLU A 1 363 ? 65.328 18.399 -76.387 1.00 81.88 363 GLU A O 1
ATOM 3102 N N . ARG A 1 364 ? 65.872 17.969 -78.523 1.00 83.62 364 ARG A N 1
ATOM 3103 C CA . ARG A 1 364 ? 64.487 18.002 -79.029 1.00 83.62 364 ARG A CA 1
ATOM 3104 C C . ARG A 1 364 ? 63.726 16.752 -78.629 1.00 83.62 364 ARG A C 1
ATOM 3106 O O . ARG A 1 364 ? 62.665 16.877 -78.031 1.00 83.62 364 ARG A O 1
ATOM 3113 N N . ASP A 1 365 ? 64.288 15.580 -78.893 1.00 84.38 365 ASP A N 1
ATOM 3114 C CA . ASP A 1 365 ? 63.677 14.290 -78.588 1.00 84.38 365 ASP A CA 1
ATOM 3115 C C . ASP A 1 365 ? 63.489 14.139 -77.063 1.00 84.38 365 ASP A C 1
ATOM 3117 O O . ASP A 1 365 ? 62.436 13.699 -76.607 1.00 84.38 365 ASP A O 1
ATOM 3121 N N . PHE A 1 366 ? 64.445 14.615 -76.254 1.00 86.06 366 PHE A N 1
ATOM 3122 C CA . PHE A 1 366 ? 64.344 14.706 -74.793 1.00 86.06 366 PHE A CA 1
ATOM 3123 C C . PHE A 1 366 ? 63.300 15.734 -74.346 1.00 86.06 366 PHE A C 1
ATOM 3125 O O . PHE A 1 366 ? 62.520 15.447 -73.441 1.00 86.06 366 PHE A O 1
ATOM 3132 N N . LYS A 1 367 ? 63.237 16.918 -74.968 1.00 88.06 367 LYS A N 1
ATOM 3133 C CA . LYS A 1 367 ? 62.222 17.940 -74.662 1.00 88.06 367 LYS A CA 1
ATOM 3134 C C . LYS A 1 367 ? 60.810 17.463 -74.996 1.00 88.06 367 LYS A C 1
ATOM 3136 O O . LYS A 1 367 ? 59.904 17.695 -74.200 1.00 88.06 367 LYS A O 1
ATOM 3141 N N . ASP A 1 368 ? 60.618 16.810 -76.135 1.00 87.56 368 ASP A N 1
ATOM 3142 C CA . ASP A 1 368 ? 59.316 16.308 -76.566 1.00 87.56 368 ASP A CA 1
ATOM 3143 C C . ASP A 1 368 ? 58.919 15.062 -75.753 1.00 87.56 368 ASP A C 1
ATOM 3145 O O . ASP A 1 368 ? 57.769 14.966 -75.325 1.00 87.56 368 ASP A O 1
ATOM 3149 N N . TYR A 1 369 ? 59.874 14.194 -75.390 1.00 88.62 369 TYR A N 1
ATOM 3150 C CA . TYR A 1 369 ? 59.674 13.145 -74.381 1.00 88.62 369 TYR A CA 1
ATOM 3151 C C . TYR A 1 369 ? 59.258 13.724 -73.021 1.00 88.62 369 TYR A C 1
ATOM 3153 O O . TYR A 1 369 ? 58.280 13.266 -72.438 1.00 88.62 369 TYR A O 1
ATOM 3161 N N . TRP A 1 370 ? 59.936 14.762 -72.519 1.00 87.44 370 TRP A N 1
ATOM 3162 C CA . TRP A 1 370 ? 59.558 15.425 -71.264 1.00 87.44 370 TRP A CA 1
ATOM 3163 C C . TRP A 1 370 ? 58.232 16.174 -71.356 1.00 87.44 370 TRP A C 1
ATOM 3165 O O . TRP A 1 370 ? 57.518 16.245 -70.359 1.00 87.44 370 TRP A O 1
ATOM 3175 N N . LYS A 1 371 ? 57.871 16.705 -72.528 1.00 90.88 371 LYS A N 1
ATOM 3176 C CA . LYS A 1 371 ? 56.557 17.303 -72.770 1.00 90.88 371 LYS A CA 1
ATOM 3177 C C . LYS A 1 371 ? 55.466 16.239 -72.648 1.00 90.88 371 LYS A C 1
ATOM 3179 O O . LYS A 1 371 ? 54.583 16.407 -71.814 1.00 90.88 371 LYS A O 1
ATOM 3184 N N . VAL A 1 372 ? 55.583 15.129 -73.382 1.00 91.19 372 VAL A N 1
ATOM 3185 C CA . VAL A 1 372 ? 54.648 13.993 -73.290 1.00 91.19 372 VAL A CA 1
ATOM 3186 C C . VAL A 1 372 ? 54.609 13.440 -71.866 1.00 91.19 372 VAL A C 1
ATOM 3188 O O . VAL A 1 372 ? 53.531 13.256 -71.318 1.00 91.19 372 VAL A O 1
ATOM 3191 N N . ARG A 1 373 ? 55.759 13.254 -71.209 1.00 91.19 373 ARG A N 1
ATOM 3192 C CA . ARG A 1 373 ? 55.819 12.701 -69.848 1.00 91.19 373 ARG A CA 1
ATOM 3193 C C . ARG A 1 373 ? 55.238 13.635 -68.780 1.00 91.19 373 ARG A C 1
ATOM 3195 O O . ARG A 1 373 ? 54.724 13.159 -67.771 1.00 91.19 373 ARG A O 1
ATOM 3202 N N . ASN A 1 374 ? 55.311 14.949 -68.982 1.00 89.00 374 ASN A N 1
ATOM 3203 C CA . ASN A 1 374 ? 54.664 15.942 -68.122 1.00 89.00 374 ASN A CA 1
ATOM 3204 C C . ASN A 1 374 ? 53.153 16.032 -68.404 1.00 89.00 374 ASN A C 1
ATOM 3206 O O . ASN A 1 374 ? 52.374 16.234 -67.479 1.00 89.00 374 ASN A O 1
ATOM 3210 N N . GLU A 1 375 ? 52.729 15.827 -69.653 1.00 90.25 375 GLU A N 1
ATOM 3211 C CA . GLU A 1 375 ? 51.315 15.703 -70.031 1.00 90.25 375 GLU A CA 1
ATOM 3212 C C . GLU A 1 375 ? 50.700 14.424 -69.422 1.00 90.25 375 GLU A C 1
ATOM 3214 O O . GLU A 1 375 ? 49.706 14.524 -68.708 1.00 90.25 375 GLU A O 1
ATOM 3219 N N . GLU A 1 376 ? 51.361 13.263 -69.536 1.00 89.31 376 GLU A N 1
ATOM 3220 C CA . GLU A 1 376 ? 51.003 12.015 -68.831 1.00 89.31 376 GLU A CA 1
ATOM 3221 C C . GLU A 1 376 ? 50.912 12.202 -67.306 1.00 89.31 376 GLU A C 1
ATOM 3223 O O . GLU A 1 376 ? 49.987 11.699 -66.668 1.00 89.31 376 GLU A O 1
ATOM 3228 N N . LEU A 1 377 ? 51.872 12.914 -66.701 1.00 90.94 377 LEU A N 1
ATOM 3229 C CA . LEU A 1 377 ? 51.890 13.162 -65.257 1.00 90.94 377 LEU A CA 1
ATOM 3230 C C . LEU A 1 377 ? 50.735 14.077 -64.826 1.00 90.94 377 LEU A C 1
ATOM 3232 O O . LEU A 1 377 ? 50.106 13.819 -63.804 1.00 90.94 377 LEU A O 1
ATOM 3236 N N . GLN A 1 378 ? 50.422 15.111 -65.611 1.00 89.00 378 GLN A N 1
ATOM 3237 C CA . GLN A 1 378 ? 49.290 16.002 -65.349 1.00 89.00 378 GLN A CA 1
ATOM 3238 C C . GLN A 1 378 ? 47.943 15.295 -65.534 1.00 89.00 378 GLN A C 1
ATOM 3240 O O . GLN A 1 378 ? 47.028 15.545 -64.749 1.00 89.00 378 GLN A O 1
ATOM 3245 N N . GLU A 1 379 ? 47.817 14.392 -66.510 1.00 90.19 379 GLU A N 1
ATOM 3246 C CA . GLU A 1 379 ? 46.632 13.540 -66.667 1.00 90.19 379 GLU A CA 1
ATOM 3247 C C . GLU A 1 379 ? 46.481 12.559 -65.495 1.00 90.19 379 GLU A C 1
ATOM 3249 O O . GLU A 1 379 ? 45.388 12.451 -64.936 1.00 90.19 379 GLU A O 1
ATOM 3254 N N . ALA A 1 380 ? 47.568 11.916 -65.053 1.00 87.50 380 ALA A N 1
ATOM 3255 C CA . ALA A 1 380 ? 47.564 11.036 -63.883 1.00 87.50 380 ALA A CA 1
ATOM 3256 C C . ALA A 1 380 ? 47.185 11.790 -62.595 1.00 87.50 380 ALA A C 1
ATOM 3258 O O . ALA A 1 380 ? 46.259 11.384 -61.892 1.00 87.50 380 ALA A O 1
ATOM 3259 N N . GLU A 1 381 ? 47.814 12.939 -62.323 1.00 87.69 381 GLU A N 1
ATOM 3260 C CA . GLU A 1 381 ? 47.447 13.806 -61.199 1.00 87.69 381 GLU A CA 1
ATOM 3261 C C . GLU A 1 381 ? 45.994 14.295 -61.282 1.00 87.69 381 GLU A C 1
ATOM 3263 O O . GLU A 1 381 ? 45.318 14.420 -60.262 1.00 87.69 381 GLU A O 1
ATOM 3268 N N . ALA A 1 382 ? 45.496 14.627 -62.478 1.00 89.88 382 ALA A N 1
ATOM 3269 C CA . ALA A 1 382 ? 44.112 15.055 -62.666 1.00 89.88 382 ALA A CA 1
ATOM 3270 C C . ALA A 1 382 ? 43.121 13.912 -62.410 1.00 89.88 382 ALA A C 1
ATOM 3272 O O . ALA A 1 382 ? 42.066 14.157 -61.817 1.00 89.88 382 ALA A O 1
ATOM 3273 N N . PHE A 1 383 ? 43.476 12.686 -62.804 1.00 87.06 383 PHE A N 1
ATOM 3274 C CA . PHE A 1 383 ? 42.699 11.477 -62.559 1.00 87.06 383 PHE A CA 1
ATOM 3275 C C . PHE A 1 383 ? 42.653 11.125 -61.067 1.00 87.06 383 PHE A C 1
ATOM 3277 O O . PHE A 1 383 ? 41.561 11.031 -60.508 1.00 87.06 383 PHE A O 1
ATOM 3284 N N . GLU A 1 384 ? 43.802 11.048 -60.383 1.00 87.50 384 GLU A N 1
ATOM 3285 C CA . GLU A 1 384 ? 43.866 10.821 -58.928 1.00 87.50 384 GLU A CA 1
ATOM 3286 C C . GLU A 1 384 ? 43.072 11.887 -58.155 1.00 87.50 384 GLU A C 1
ATOM 3288 O O . GLU A 1 384 ? 42.289 11.572 -57.256 1.00 87.50 384 GLU A O 1
ATOM 3293 N N . ARG A 1 385 ? 43.186 13.155 -58.568 1.00 88.75 385 ARG A N 1
ATOM 3294 C CA . ARG A 1 385 ? 42.444 14.291 -58.001 1.00 88.75 385 ARG A CA 1
ATOM 3295 C C . ARG A 1 385 ? 40.944 14.247 -58.310 1.00 88.75 385 ARG A C 1
ATOM 3297 O O . ARG A 1 385 ? 40.176 14.896 -57.600 1.00 88.75 385 ARG A O 1
ATOM 3304 N N . GLU A 1 386 ? 40.484 13.561 -59.359 1.00 86.69 386 GLU A N 1
ATOM 3305 C CA . GLU A 1 386 ? 39.051 13.300 -59.591 1.00 86.69 386 GLU A CA 1
ATOM 3306 C C . GLU A 1 386 ? 38.569 12.097 -58.777 1.00 86.69 386 GLU A C 1
ATOM 3308 O O . GLU A 1 386 ? 37.523 12.215 -58.142 1.00 86.69 386 GLU A O 1
ATOM 3313 N N . GLU A 1 387 ? 39.331 11.001 -58.695 1.00 89.00 387 GLU A N 1
ATOM 3314 C CA . GLU A 1 387 ? 38.997 9.874 -57.814 1.00 89.00 387 GLU A CA 1
ATOM 3315 C C . GLU A 1 387 ? 38.886 10.315 -56.351 1.00 89.00 387 GLU A C 1
ATOM 3317 O O . GLU A 1 387 ? 37.904 9.992 -55.686 1.00 89.00 387 GLU A O 1
ATOM 3322 N N . GLU A 1 388 ? 39.838 11.101 -55.841 1.00 85.31 388 GLU A N 1
ATOM 3323 C CA . GLU A 1 388 ? 39.776 11.626 -54.475 1.00 85.31 388 GLU A CA 1
ATOM 3324 C C . GLU A 1 388 ? 38.518 12.489 -54.266 1.00 85.31 388 GLU A C 1
ATOM 3326 O O . GLU A 1 388 ? 37.832 12.372 -53.248 1.00 85.31 388 GLU A O 1
ATOM 3331 N N . ARG A 1 389 ? 38.140 13.309 -55.258 1.00 90.25 389 ARG A N 1
ATOM 3332 C CA . ARG A 1 389 ? 36.891 14.088 -55.222 1.00 90.25 389 ARG A CA 1
ATOM 3333 C C . ARG A 1 389 ? 35.640 13.212 -55.315 1.00 90.25 389 ARG A C 1
ATOM 3335 O O . ARG A 1 389 ? 34.636 13.575 -54.707 1.00 90.25 389 ARG A O 1
ATOM 3342 N N . GLN A 1 390 ? 35.670 12.081 -56.017 1.00 91.69 390 GLN A N 1
ATOM 3343 C CA . GLN A 1 390 ? 34.567 11.114 -56.040 1.00 91.69 390 GLN A CA 1
ATOM 3344 C C . GLN A 1 390 ? 34.422 10.416 -54.683 1.00 91.69 390 GLN A C 1
ATOM 3346 O O . GLN A 1 390 ? 33.363 10.531 -54.069 1.00 91.69 390 GLN A O 1
ATOM 3351 N N . ARG A 1 391 ? 35.501 9.840 -54.136 1.00 91.50 391 ARG A N 1
ATOM 3352 C CA . ARG A 1 391 ? 35.516 9.212 -52.800 1.00 91.50 391 ARG A CA 1
ATOM 3353 C C . ARG A 1 391 ? 35.060 10.188 -51.702 1.00 91.50 391 ARG A C 1
ATOM 3355 O O . ARG A 1 391 ? 34.281 9.824 -50.824 1.00 91.50 391 ARG A O 1
ATOM 3362 N N . ASN A 1 392 ? 35.484 11.455 -51.770 1.00 92.31 392 ASN A N 1
ATOM 3363 C CA . ASN A 1 392 ? 35.053 12.496 -50.829 1.00 92.31 392 ASN A CA 1
ATOM 3364 C C . ASN A 1 392 ? 33.575 12.905 -51.002 1.00 92.31 392 ASN A C 1
ATOM 3366 O O . ASN A 1 392 ? 32.919 13.222 -50.006 1.00 92.31 392 ASN A O 1
ATOM 3370 N N . ARG A 1 393 ? 33.017 12.873 -52.224 1.00 93.62 393 ARG A N 1
ATOM 3371 C CA . ARG A 1 393 ? 31.567 13.046 -52.458 1.00 93.62 393 ARG A CA 1
ATOM 3372 C C . ARG A 1 393 ? 30.781 11.878 -51.863 1.00 93.62 393 ARG A C 1
ATOM 3374 O O . ARG A 1 393 ? 29.886 12.119 -51.061 1.00 93.62 393 ARG A O 1
ATOM 3381 N N . GLU A 1 394 ? 31.169 10.639 -52.163 1.00 93.00 394 GLU A N 1
ATOM 3382 C CA . GLU A 1 394 ? 30.538 9.420 -51.633 1.00 93.00 394 GLU A CA 1
ATOM 3383 C C . GLU A 1 394 ? 30.540 9.391 -50.099 1.00 93.00 394 GLU A C 1
ATOM 3385 O O . GLU A 1 394 ? 29.506 9.146 -49.477 1.00 93.00 394 GLU A O 1
ATOM 3390 N N . LEU A 1 395 ? 31.673 9.731 -49.471 1.00 93.56 395 LEU A N 1
ATOM 3391 C CA . LEU A 1 395 ? 31.777 9.874 -48.018 1.00 93.56 395 LEU A CA 1
ATOM 3392 C C . LEU A 1 395 ? 30.861 10.987 -47.481 1.00 93.56 395 LEU A C 1
ATOM 3394 O O . LEU A 1 395 ? 30.223 10.812 -46.442 1.00 93.56 395 LEU A O 1
ATOM 3398 N N . THR A 1 396 ? 30.760 12.119 -48.181 1.00 93.19 396 THR A N 1
ATOM 3399 C CA . THR A 1 396 ? 29.875 13.231 -47.795 1.00 93.19 396 THR A CA 1
ATOM 3400 C C . THR A 1 396 ? 28.401 12.828 -47.870 1.00 93.19 396 THR A C 1
ATOM 3402 O O . THR A 1 396 ? 27.648 13.108 -46.935 1.00 93.19 396 THR A O 1
ATOM 3405 N N . ASP A 1 397 ? 27.992 12.127 -48.928 1.00 94.31 397 ASP A N 1
ATOM 3406 C CA . ASP A 1 397 ? 26.623 11.636 -49.096 1.00 94.31 397 ASP A CA 1
ATOM 3407 C C . ASP A 1 397 ? 26.288 10.507 -48.110 1.00 94.31 397 ASP A C 1
ATOM 3409 O O . ASP A 1 397 ? 25.200 10.509 -47.532 1.00 94.31 397 ASP A O 1
ATOM 3413 N N . PHE A 1 398 ? 27.227 9.607 -47.804 1.00 94.38 398 PHE A N 1
ATOM 3414 C CA . PHE A 1 398 ? 27.062 8.616 -46.735 1.00 94.38 398 PHE A CA 1
ATOM 3415 C C . PHE A 1 398 ? 26.904 9.280 -45.356 1.00 94.38 398 PHE A C 1
ATOM 3417 O O . PHE A 1 398 ? 25.991 8.945 -44.598 1.00 94.38 398 PHE A O 1
ATOM 3424 N N . LEU A 1 399 ? 27.735 10.278 -45.032 1.00 92.81 399 LEU A N 1
ATOM 3425 C CA . LEU A 1 399 ? 27.613 11.051 -43.790 1.00 92.81 399 LEU A CA 1
ATOM 3426 C C . LEU A 1 399 ? 26.310 11.863 -43.735 1.00 92.81 399 LEU A C 1
ATOM 3428 O O . LEU A 1 399 ? 25.757 12.057 -42.650 1.00 92.81 399 LEU A O 1
ATOM 3432 N N . LYS A 1 400 ? 25.789 12.319 -44.879 1.00 94.19 400 LYS A N 1
ATOM 3433 C CA . LYS A 1 400 ? 24.468 12.951 -44.986 1.00 94.19 400 LYS A CA 1
ATOM 3434 C C . LYS A 1 400 ? 23.348 11.941 -44.718 1.00 94.19 400 LYS A C 1
ATOM 3436 O O . LYS A 1 400 ? 22.513 12.204 -43.857 1.00 94.19 400 LYS A O 1
ATOM 3441 N N . GLN A 1 401 ? 23.371 10.768 -45.353 1.00 93.56 401 GLN A N 1
ATOM 3442 C CA . GLN A 1 401 ? 22.410 9.689 -45.090 1.00 93.56 401 GLN A CA 1
ATOM 3443 C C . GLN A 1 401 ? 22.438 9.248 -43.618 1.00 93.56 401 GLN A C 1
ATOM 3445 O O . GLN A 1 401 ? 21.383 9.094 -43.006 1.00 93.56 401 GLN A O 1
ATOM 3450 N N . GLN A 1 402 ? 23.621 9.129 -43.005 1.00 92.44 402 GLN A N 1
ATOM 3451 C CA . GLN A 1 402 ? 23.744 8.794 -41.583 1.00 92.44 402 GLN A CA 1
ATOM 3452 C C . GLN A 1 402 ? 23.167 9.893 -40.668 1.00 92.44 402 GLN A C 1
ATOM 3454 O O . GLN A 1 402 ? 22.545 9.577 -39.654 1.00 92.44 402 GLN A O 1
ATOM 3459 N N . LYS A 1 403 ? 23.326 11.179 -41.018 1.00 93.00 403 LYS A N 1
ATOM 3460 C CA . LYS A 1 403 ? 22.671 12.295 -40.308 1.00 93.00 403 LYS A CA 1
ATOM 3461 C C . LYS A 1 403 ? 21.149 12.251 -40.461 1.00 93.00 403 LYS A C 1
ATOM 3463 O O . LYS A 1 403 ? 20.447 12.444 -39.476 1.00 93.00 403 LYS A O 1
ATOM 3468 N N . GLU A 1 404 ? 20.639 11.968 -41.659 1.00 94.25 404 GLU A N 1
ATOM 3469 C CA . GLU A 1 404 ? 19.198 11.834 -41.910 1.00 94.25 404 GLU A CA 1
ATOM 3470 C C . GLU A 1 404 ? 18.578 10.633 -41.182 1.00 94.25 404 GLU A C 1
ATOM 3472 O O . GLU A 1 404 ? 17.456 10.740 -40.691 1.00 94.25 404 GLU A O 1
ATOM 3477 N N . LEU A 1 405 ? 19.293 9.507 -41.079 1.00 94.31 405 LEU A N 1
ATOM 3478 C CA . LEU A 1 405 ? 18.868 8.353 -40.281 1.00 94.31 405 LEU A CA 1
ATOM 3479 C C . LEU A 1 405 ? 18.817 8.705 -38.791 1.00 94.31 405 LEU A C 1
ATOM 3481 O O . LEU A 1 405 ? 17.753 8.585 -38.194 1.00 94.31 405 LEU A O 1
ATOM 3485 N N . LYS A 1 406 ? 19.896 9.261 -38.225 1.00 93.19 406 LYS A N 1
ATOM 3486 C CA . LYS A 1 406 ? 19.927 9.688 -36.813 1.00 93.19 406 LYS A CA 1
ATOM 3487 C C . LYS A 1 406 ? 18.874 10.747 -36.477 1.00 93.19 406 LYS A C 1
ATOM 3489 O O . LYS A 1 406 ? 18.329 10.741 -35.379 1.00 93.19 406 LYS A O 1
ATOM 3494 N N . ALA A 1 407 ? 18.554 11.640 -37.416 1.00 93.75 407 ALA A N 1
ATOM 3495 C CA . ALA A 1 407 ? 17.470 12.607 -37.250 1.00 93.75 407 ALA A CA 1
ATOM 3496 C C . ALA A 1 407 ? 16.086 11.931 -37.206 1.00 93.75 407 ALA A C 1
ATOM 3498 O O . ALA A 1 407 ? 15.261 12.302 -36.375 1.00 93.75 407 ALA A O 1
ATOM 3499 N N . LYS A 1 408 ? 15.841 10.918 -38.052 1.00 94.38 408 LYS A N 1
ATOM 3500 C CA . LYS A 1 408 ? 14.601 10.118 -38.036 1.00 94.38 408 LYS A CA 1
ATOM 3501 C C . LYS A 1 408 ? 14.494 9.252 -36.780 1.00 94.38 408 LYS A C 1
ATOM 3503 O O . LYS A 1 408 ? 13.416 9.168 -36.207 1.00 94.38 408 LYS A O 1
ATOM 3508 N N . GLU A 1 409 ? 15.599 8.654 -36.335 1.00 93.00 409 GLU A N 1
ATOM 3509 C CA . GLU A 1 409 ? 15.676 7.890 -35.084 1.00 93.00 409 GLU A CA 1
ATOM 3510 C C . GLU A 1 409 ? 15.328 8.782 -33.884 1.00 93.00 409 GLU A C 1
ATOM 3512 O O . GLU A 1 409 ? 14.409 8.455 -33.139 1.00 93.00 409 GLU A O 1
ATOM 3517 N N . ALA A 1 410 ? 15.956 9.958 -33.764 1.00 92.75 410 ALA A N 1
ATOM 3518 C CA . ALA A 1 410 ? 15.652 10.923 -32.706 1.00 92.75 410 ALA A CA 1
ATOM 3519 C C . ALA A 1 410 ? 14.209 11.467 -32.778 1.00 92.75 410 ALA A C 1
ATOM 3521 O O . ALA A 1 410 ? 13.570 11.659 -31.743 1.00 92.75 410 ALA A O 1
ATOM 3522 N N . GLU A 1 411 ? 13.658 11.690 -33.979 1.00 92.69 411 GLU A N 1
ATOM 3523 C CA . GLU A 1 411 ? 12.250 12.078 -34.134 1.00 92.69 411 GLU A CA 1
ATOM 3524 C C . GLU A 1 411 ? 11.299 10.941 -33.716 1.00 92.69 411 GLU A C 1
ATOM 3526 O O . GLU A 1 411 ? 10.281 11.187 -33.064 1.00 92.69 411 GLU A O 1
ATOM 3531 N N . GLU A 1 412 ? 11.614 9.688 -34.050 1.00 92.94 412 GLU A N 1
ATOM 3532 C CA . GLU A 1 412 ? 10.854 8.530 -33.585 1.00 92.94 412 GLU A CA 1
ATOM 3533 C C . GLU A 1 412 ? 10.947 8.335 -32.073 1.00 92.94 412 GLU A C 1
ATOM 3535 O O . GLU A 1 412 ? 9.919 8.064 -31.454 1.00 92.94 412 GLU A O 1
ATOM 3540 N N . GLU A 1 413 ? 12.122 8.493 -31.465 1.00 92.75 413 GLU A N 1
ATOM 3541 C CA . GLU A 1 413 ? 12.294 8.431 -30.011 1.00 92.75 413 GLU A CA 1
ATOM 3542 C C . GLU A 1 413 ? 11.486 9.526 -29.316 1.00 92.75 413 GLU A C 1
ATOM 3544 O O . GLU A 1 413 ? 10.643 9.204 -28.481 1.00 92.75 413 GLU A O 1
ATOM 3549 N N . PHE A 1 414 ? 11.590 10.783 -29.752 1.00 93.25 414 PHE A N 1
ATOM 3550 C CA . PHE A 1 414 ? 10.775 11.882 -29.225 1.00 93.25 414 PHE A CA 1
ATOM 3551 C C . PHE A 1 414 ? 9.262 11.632 -29.388 1.00 93.25 414 PHE A C 1
ATOM 3553 O O . PHE A 1 414 ? 8.472 11.867 -28.471 1.00 93.25 414 PHE A O 1
ATOM 3560 N N . ARG A 1 415 ? 8.824 11.070 -30.525 1.00 93.50 415 ARG A N 1
ATOM 3561 C CA . ARG A 1 415 ? 7.422 10.652 -30.734 1.00 93.50 415 ARG A CA 1
ATOM 3562 C C . ARG A 1 415 ? 7.020 9.480 -29.825 1.00 93.50 415 ARG A C 1
ATOM 3564 O O . ARG A 1 415 ? 5.859 9.410 -29.415 1.00 93.50 415 ARG A O 1
ATOM 3571 N N . ARG A 1 416 ? 7.928 8.549 -29.509 1.00 92.25 416 ARG A N 1
ATOM 3572 C CA . ARG A 1 416 ? 7.697 7.441 -28.560 1.00 92.25 416 ARG A CA 1
ATOM 3573 C C . ARG A 1 416 ? 7.607 7.968 -27.125 1.00 92.25 416 ARG A C 1
ATOM 3575 O O . ARG A 1 416 ? 6.681 7.573 -26.420 1.00 92.25 416 ARG A O 1
ATOM 3582 N N . GLU A 1 417 ? 8.469 8.902 -26.731 1.00 92.62 417 GLU A N 1
ATOM 3583 C CA . GLU A 1 417 ? 8.422 9.600 -25.440 1.00 92.62 417 GLU A CA 1
ATOM 3584 C C . GLU A 1 417 ? 7.123 10.390 -25.268 1.00 92.62 417 GLU A C 1
ATOM 3586 O O . GLU A 1 417 ? 6.424 10.193 -24.277 1.00 92.62 417 GLU A O 1
ATOM 3591 N N . GLN A 1 418 ? 6.720 11.202 -26.255 1.00 91.88 418 GLN A N 1
ATOM 3592 C CA . GLN A 1 418 ? 5.436 11.915 -26.214 1.00 91.88 418 GLN A CA 1
ATOM 3593 C C . GLN A 1 418 ? 4.245 10.956 -26.066 1.00 91.88 418 GLN A C 1
ATOM 3595 O O . GLN A 1 418 ? 3.337 11.205 -25.269 1.00 91.88 418 GLN A O 1
ATOM 3600 N N . ARG A 1 419 ? 4.242 9.831 -26.797 1.00 92.12 419 ARG A N 1
ATOM 3601 C CA . ARG A 1 419 ? 3.204 8.792 -26.673 1.00 92.12 419 ARG A CA 1
ATOM 3602 C C . ARG A 1 419 ? 3.226 8.118 -25.300 1.00 92.12 419 ARG A C 1
ATOM 3604 O O . ARG A 1 419 ? 2.158 7.849 -24.754 1.00 92.12 419 ARG A O 1
ATOM 3611 N N . ALA A 1 420 ? 4.406 7.865 -24.735 1.00 91.69 420 ALA A N 1
ATOM 3612 C CA . ALA A 1 420 ? 4.559 7.311 -23.394 1.00 91.69 420 ALA A CA 1
ATOM 3613 C C . ALA A 1 420 ? 4.055 8.292 -22.325 1.00 91.69 420 ALA A C 1
ATOM 3615 O O . ALA A 1 420 ? 3.227 7.903 -21.508 1.00 91.69 420 ALA A O 1
ATOM 3616 N N . ALA A 1 421 ? 4.450 9.566 -22.386 1.00 91.38 421 ALA A N 1
ATOM 3617 C CA . ALA A 1 421 ? 3.968 10.623 -21.499 1.00 91.38 421 ALA A CA 1
ATOM 3618 C C . ALA A 1 421 ? 2.440 10.783 -21.579 1.00 91.38 42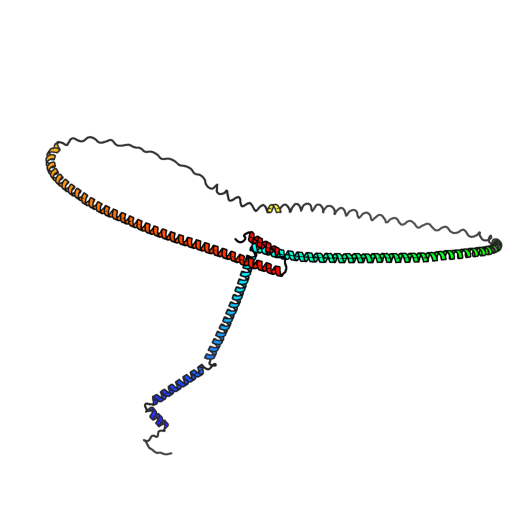1 ALA A C 1
ATOM 3620 O O . ALA A 1 421 ? 1.765 10.751 -20.553 1.00 91.38 421 ALA A O 1
ATOM 3621 N N . THR A 1 422 ? 1.874 10.841 -22.791 1.00 91.06 422 THR A N 1
ATOM 3622 C CA . THR A 1 422 ? 0.415 10.901 -23.008 1.00 91.06 422 THR A CA 1
ATOM 3623 C C . THR A 1 422 ? -0.299 9.674 -22.430 1.00 91.06 422 THR A C 1
ATOM 3625 O O . THR A 1 422 ? -1.353 9.804 -21.812 1.00 91.06 422 THR A O 1
ATOM 3628 N N . LYS A 1 423 ? 0.275 8.471 -22.585 1.00 91.00 423 LYS A N 1
ATOM 3629 C CA . LYS A 1 423 ? -0.276 7.232 -22.015 1.00 91.00 423 LYS A CA 1
ATOM 3630 C C . LYS A 1 423 ? -0.202 7.218 -20.484 1.00 91.00 423 LYS A C 1
ATOM 3632 O O . LYS A 1 423 ? -1.145 6.758 -19.847 1.00 91.00 423 LYS A O 1
ATOM 3637 N N . THR A 1 424 ? 0.882 7.726 -19.899 1.00 87.25 424 THR A N 1
ATOM 3638 C CA . THR A 1 424 ? 1.034 7.870 -18.444 1.00 87.25 424 THR A CA 1
ATOM 3639 C C . THR A 1 424 ? 0.031 8.878 -17.890 1.00 87.25 424 THR A C 1
ATOM 3641 O O . THR A 1 424 ? -0.663 8.553 -16.932 1.00 87.25 424 THR A O 1
ATOM 3644 N N . GLN A 1 425 ? -0.139 10.038 -18.535 1.00 88.56 425 GLN A N 1
ATOM 3645 C CA . GLN A 1 425 ? -1.159 11.016 -18.151 1.00 88.56 425 GLN A CA 1
ATOM 3646 C C . GLN A 1 425 ? -2.567 10.413 -18.230 1.00 88.56 425 GLN A C 1
ATOM 3648 O O . GLN A 1 425 ? -3.305 10.455 -17.256 1.00 88.56 425 GLN A O 1
ATOM 3653 N N . ALA A 1 426 ? -2.918 9.752 -19.338 1.00 89.38 426 ALA A N 1
ATOM 3654 C CA . ALA A 1 426 ? -4.222 9.103 -19.485 1.00 89.38 426 ALA A CA 1
ATOM 3655 C C . ALA A 1 426 ? -4.481 8.011 -18.423 1.00 89.38 426 ALA A C 1
ATOM 3657 O O . ALA A 1 426 ? -5.627 7.805 -18.021 1.00 89.38 426 ALA A O 1
ATOM 3658 N N . LEU A 1 427 ? -3.432 7.332 -17.941 1.00 87.19 427 LEU A N 1
ATOM 3659 C CA . LEU A 1 427 ? -3.520 6.378 -16.834 1.00 87.19 427 LEU A CA 1
ATOM 3660 C C . LEU A 1 427 ? -3.734 7.079 -15.480 1.00 87.19 427 LEU A C 1
ATOM 3662 O O . LEU A 1 427 ? -4.532 6.593 -14.679 1.00 87.19 427 LEU A O 1
ATOM 3666 N N . LEU A 1 428 ? -3.073 8.214 -15.227 1.00 86.31 428 LEU A N 1
ATOM 3667 C CA . LEU A 1 428 ? -3.298 9.042 -14.034 1.00 86.31 428 LEU A CA 1
ATOM 3668 C C . LEU A 1 428 ? -4.726 9.611 -14.027 1.00 86.31 428 LEU A C 1
ATOM 3670 O O . LEU A 1 428 ? -5.464 9.383 -13.071 1.00 86.31 428 LEU A O 1
ATOM 3674 N N . ASP A 1 429 ? -5.169 10.216 -15.133 1.00 86.94 429 ASP A N 1
ATOM 3675 C CA . ASP A 1 429 ? -6.540 10.698 -15.348 1.00 86.94 429 ASP A CA 1
ATOM 3676 C C . ASP A 1 429 ? -7.595 9.598 -15.122 1.00 86.94 429 ASP A C 1
ATOM 3678 O O . ASP A 1 429 ? -8.723 9.872 -14.699 1.00 86.94 429 ASP A O 1
ATOM 3682 N N . GLN A 1 430 ? -7.270 8.344 -15.453 1.00 87.00 430 GLN A N 1
ATOM 3683 C CA . GLN A 1 430 ? -8.146 7.198 -15.220 1.00 87.00 430 GLN A CA 1
ATOM 3684 C C . GLN A 1 430 ? -8.161 6.791 -13.737 1.00 87.00 430 GLN A C 1
ATOM 3686 O O . GLN A 1 430 ? -9.235 6.535 -13.189 1.00 87.00 430 GLN A O 1
ATOM 3691 N N . GLN A 1 431 ? -7.004 6.770 -13.067 1.00 85.94 431 GLN A N 1
ATOM 3692 C CA . GLN A 1 431 ? -6.915 6.508 -11.624 1.00 85.94 431 GLN A CA 1
ATOM 3693 C C . GLN A 1 431 ? -7.633 7.586 -10.799 1.00 85.94 431 GLN A C 1
ATOM 3695 O O . GLN A 1 431 ? -8.347 7.246 -9.857 1.00 85.94 431 GLN A O 1
ATOM 3700 N N . GLU A 1 432 ? -7.542 8.859 -11.196 1.00 85.88 432 GLU A N 1
ATOM 3701 C CA . GLU A 1 432 ? -8.322 9.968 -10.633 1.00 85.88 432 GLU A CA 1
ATOM 3702 C C . GLU A 1 432 ? -9.831 9.696 -10.690 1.00 85.88 432 GLU A C 1
ATOM 3704 O O . GLU A 1 432 ? -10.527 9.786 -9.677 1.00 85.88 432 GLU A O 1
ATOM 3709 N N . LYS A 1 433 ? -10.347 9.319 -11.868 1.00 88.75 433 LYS A N 1
ATOM 3710 C CA . LYS A 1 433 ? -11.776 9.028 -12.080 1.00 88.75 433 LYS A CA 1
ATOM 3711 C C . LYS A 1 433 ? -12.234 7.819 -11.261 1.00 88.75 433 LYS A C 1
ATOM 3713 O O . LYS A 1 433 ? -13.298 7.871 -10.644 1.00 88.75 433 LYS A O 1
ATOM 3718 N N . HIS A 1 434 ? -11.419 6.763 -11.193 1.00 88.31 434 HIS A N 1
ATOM 3719 C CA . HIS A 1 434 ? -11.682 5.614 -10.323 1.00 88.31 434 HIS A CA 1
ATOM 3720 C C . HIS A 1 434 ? -11.695 6.006 -8.838 1.00 88.31 434 HIS A C 1
ATOM 3722 O O . HIS A 1 434 ? -12.600 5.593 -8.113 1.00 88.31 434 HIS A O 1
ATOM 3728 N N . PHE A 1 435 ? -10.754 6.844 -8.389 1.00 90.94 435 PHE A N 1
ATOM 3729 C CA . PHE A 1 435 ? -10.729 7.359 -7.020 1.00 90.94 435 PHE A CA 1
ATOM 3730 C C . PHE A 1 435 ? -11.968 8.191 -6.687 1.00 90.94 435 PHE A C 1
ATOM 3732 O O . PHE A 1 435 ? -12.597 7.940 -5.662 1.00 90.94 435 PHE A O 1
ATOM 3739 N N . TYR A 1 436 ? -12.345 9.148 -7.538 1.00 90.75 436 TYR A N 1
ATOM 3740 C CA . TYR A 1 436 ? -13.514 9.989 -7.280 1.00 90.75 436 TYR A CA 1
ATOM 3741 C C . TYR A 1 436 ? -14.814 9.179 -7.267 1.00 90.75 436 TYR A C 1
ATOM 3743 O O . TYR A 1 436 ? -15.621 9.380 -6.366 1.00 90.75 436 TYR A O 1
ATOM 3751 N N . SER A 1 437 ? -14.985 8.211 -8.174 1.00 91.44 437 SER A N 1
ATOM 3752 C CA . SER A 1 437 ? -16.156 7.321 -8.172 1.00 91.44 437 SER A CA 1
ATOM 3753 C C . SER A 1 437 ? -16.218 6.431 -6.919 1.00 91.44 437 SER A C 1
ATOM 3755 O O . SER A 1 437 ? -17.280 6.285 -6.312 1.00 91.44 437 SER A O 1
ATOM 3757 N N . TYR A 1 438 ? -15.077 5.891 -6.469 1.00 91.25 438 TYR A N 1
ATOM 3758 C CA . TYR A 1 438 ? -14.983 5.164 -5.198 1.00 91.25 438 TYR A CA 1
ATOM 3759 C C . TYR A 1 438 ? -15.327 6.060 -3.995 1.00 91.25 438 TYR A C 1
ATOM 3761 O O . TYR A 1 438 ? -16.088 5.654 -3.116 1.00 91.25 438 TYR A O 1
ATOM 3769 N N . ALA A 1 439 ? -14.796 7.284 -3.964 1.00 92.19 439 ALA A N 1
ATOM 3770 C CA . ALA A 1 439 ? -15.008 8.232 -2.877 1.00 92.19 439 ALA A CA 1
ATOM 3771 C C . ALA A 1 439 ? -16.455 8.750 -2.813 1.00 92.19 439 ALA A C 1
ATOM 3773 O O . ALA A 1 439 ? -17.014 8.870 -1.722 1.00 92.19 439 ALA A O 1
ATOM 3774 N N . GLU A 1 440 ? -17.075 9.012 -3.965 1.00 92.56 440 GLU A N 1
ATOM 3775 C CA . GLU A 1 440 ? -18.487 9.378 -4.084 1.00 92.56 440 GLU A CA 1
ATOM 3776 C C . GLU A 1 440 ? -19.384 8.254 -3.562 1.00 92.56 440 GLU A C 1
ATOM 3778 O O . GLU A 1 440 ? -20.193 8.498 -2.667 1.00 92.56 440 GLU A O 1
ATOM 3783 N N . LYS A 1 441 ? -19.169 7.011 -4.018 1.00 93.44 441 LYS A N 1
ATOM 3784 C CA . LYS A 1 441 ? -19.911 5.846 -3.519 1.00 93.44 441 LYS A CA 1
ATOM 3785 C C . LYS A 1 441 ? -19.735 5.653 -2.010 1.00 93.44 441 LYS A C 1
ATOM 3787 O O . LYS A 1 441 ? -20.719 5.453 -1.307 1.00 93.44 441 LYS A O 1
ATOM 3792 N N . ALA A 1 442 ? -18.510 5.754 -1.492 1.00 92.06 442 ALA A N 1
ATOM 3793 C CA . ALA A 1 442 ? -18.249 5.625 -0.058 1.00 92.06 442 ALA A CA 1
ATOM 3794 C C . ALA A 1 442 ? -18.973 6.709 0.767 1.00 92.06 442 ALA A C 1
ATOM 3796 O O . ALA A 1 442 ? -19.510 6.415 1.833 1.00 92.06 442 ALA A O 1
ATOM 3797 N N . ILE A 1 443 ? -19.036 7.950 0.269 1.00 93.75 443 ILE A N 1
ATOM 3798 C CA . ILE A 1 443 ? -19.818 9.027 0.895 1.00 93.75 443 ILE A CA 1
ATOM 3799 C C . ILE A 1 443 ? -21.322 8.748 0.794 1.00 93.75 443 ILE A C 1
ATOM 3801 O O . ILE A 1 443 ? -22.043 9.006 1.756 1.00 93.75 443 ILE A O 1
ATOM 3805 N N . GLU A 1 444 ? -21.811 8.226 -0.331 1.00 94.81 444 GLU A N 1
ATOM 3806 C CA . GLU A 1 444 ? -23.223 7.884 -0.513 1.00 94.81 444 GLU A CA 1
ATOM 3807 C C . GLU A 1 444 ? -23.660 6.764 0.444 1.00 94.81 444 GLU A C 1
ATOM 3809 O O . GLU A 1 444 ? -24.684 6.894 1.113 1.00 94.81 444 GLU A O 1
ATOM 3814 N N . ASP A 1 445 ? -22.864 5.701 0.566 1.00 93.56 445 ASP A N 1
ATOM 3815 C CA . ASP A 1 445 ? -23.159 4.544 1.413 1.00 93.56 445 ASP A CA 1
ATOM 3816 C C . ASP A 1 445 ? -23.100 4.910 2.911 1.00 93.56 445 ASP A C 1
ATOM 3818 O O . ASP A 1 445 ? -24.070 4.680 3.634 1.00 93.56 445 ASP A O 1
ATOM 3822 N N . LEU A 1 446 ? -22.066 5.629 3.368 1.00 91.62 446 LEU A N 1
ATOM 3823 C CA . LEU A 1 446 ? -22.002 6.146 4.749 1.00 91.62 446 LEU A CA 1
ATOM 3824 C C . LEU A 1 446 ? -23.124 7.159 5.058 1.00 91.62 446 LEU A C 1
ATOM 3826 O O . LEU A 1 446 ? -23.573 7.276 6.200 1.00 91.62 446 LEU A O 1
ATOM 3830 N N . LYS A 1 447 ? -23.617 7.888 4.048 1.00 92.06 447 LYS A N 1
ATOM 3831 C CA . LYS A 1 447 ? -24.768 8.794 4.182 1.00 92.06 447 LYS A CA 1
ATOM 3832 C C . LYS A 1 447 ? -26.100 8.035 4.256 1.00 92.06 447 LYS A C 1
ATOM 3834 O O . LYS A 1 447 ? -26.986 8.496 4.973 1.00 92.06 447 LYS A O 1
ATOM 3839 N N . LYS A 1 448 ? -26.244 6.877 3.593 1.00 93.69 448 LYS A N 1
ATOM 3840 C CA . LYS A 1 448 ? -27.389 5.953 3.774 1.00 93.69 448 LYS A CA 1
ATOM 3841 C C . LYS A 1 448 ? -27.407 5.360 5.185 1.00 93.69 448 LYS A C 1
ATOM 3843 O O . LYS A 1 448 ? -28.474 5.254 5.779 1.00 93.69 448 LYS A O 1
ATOM 3848 N N . GLU A 1 449 ? -26.234 5.058 5.744 1.00 90.19 449 GLU A N 1
ATOM 3849 C CA . GLU A 1 449 ? -26.065 4.648 7.150 1.00 90.19 449 GLU A CA 1
ATOM 3850 C C . GLU A 1 449 ? -26.345 5.786 8.158 1.00 90.19 449 GLU A C 1
ATOM 3852 O O . GLU A 1 449 ? -26.429 5.546 9.360 1.00 90.19 449 GLU A O 1
ATOM 3857 N N . GLY A 1 450 ? -26.510 7.033 7.697 1.00 88.38 450 GLY A N 1
ATOM 3858 C CA . GLY A 1 450 ? -26.770 8.198 8.549 1.00 88.38 450 GLY A CA 1
ATOM 3859 C C . GLY A 1 450 ? -25.535 8.750 9.273 1.00 88.38 450 GLY A C 1
ATOM 3860 O O . GLY A 1 450 ? -25.673 9.598 10.160 1.00 88.38 450 GLY A O 1
ATOM 3861 N N . LYS A 1 451 ? -24.326 8.304 8.907 1.00 90.69 451 LYS A N 1
ATOM 3862 C CA . LYS A 1 451 ? -23.064 8.739 9.520 1.00 90.69 451 LYS A CA 1
ATOM 3863 C C . LYS A 1 451 ? -22.673 10.156 9.095 1.00 90.69 451 LYS A C 1
ATOM 3865 O O . LYS A 1 451 ? -23.054 10.669 8.041 1.00 90.69 451 LYS A O 1
ATOM 3870 N N . ASN A 1 452 ? -21.856 10.809 9.922 1.00 90.88 452 ASN A N 1
ATOM 3871 C CA . ASN A 1 452 ? -21.376 12.164 9.656 1.00 90.88 452 ASN A CA 1
ATOM 3872 C C . ASN A 1 452 ? -20.234 12.173 8.624 1.00 90.88 452 ASN A C 1
ATOM 3874 O O . ASN A 1 452 ? -19.065 12.188 8.994 1.00 90.88 452 ASN A O 1
ATOM 3878 N N . VAL A 1 453 ? -20.577 12.250 7.336 1.00 92.94 453 VAL A N 1
ATOM 3879 C CA . VAL A 1 453 ? -19.625 12.288 6.204 1.00 92.94 453 VAL A CA 1
ATOM 3880 C C . VAL A 1 453 ? -18.818 13.594 6.056 1.00 92.94 453 VAL A C 1
ATOM 3882 O O . VAL A 1 453 ? -18.029 13.734 5.119 1.00 92.94 453 VAL A O 1
ATOM 3885 N N . THR A 1 454 ? -18.963 14.569 6.963 1.00 92.38 454 THR A N 1
ATOM 3886 C CA . THR A 1 454 ? -18.244 15.861 6.886 1.00 92.38 454 THR A CA 1
ATOM 3887 C C . THR A 1 454 ? -16.710 15.726 6.789 1.00 92.38 454 THR A C 1
ATOM 3889 O O . THR A 1 454 ? -16.127 16.439 5.968 1.00 92.38 454 THR A O 1
ATOM 3892 N N . PRO A 1 455 ? -16.026 14.821 7.529 1.00 93.62 455 PRO A N 1
ATOM 3893 C CA . PRO A 1 455 ? -14.578 14.627 7.400 1.00 93.62 455 PRO A CA 1
ATOM 3894 C C . PRO A 1 455 ? -14.131 14.231 5.985 1.00 93.62 455 PRO A C 1
ATOM 3896 O O . PRO A 1 455 ? -13.087 14.690 5.529 1.00 93.62 455 PRO A O 1
ATOM 3899 N N . LEU A 1 456 ? -14.933 13.430 5.274 1.00 92.38 456 LEU A N 1
ATOM 3900 C CA . LEU A 1 456 ? -14.648 12.969 3.909 1.00 92.38 456 LEU A CA 1
ATOM 3901 C C . LEU A 1 456 ? -14.782 14.109 2.894 1.00 92.38 456 LEU A C 1
ATOM 3903 O O . LEU A 1 456 ? -13.923 14.291 2.035 1.00 92.38 456 LEU A O 1
ATOM 3907 N N . ILE A 1 457 ? -15.832 14.925 3.029 1.00 92.50 457 ILE A N 1
ATOM 3908 C CA . ILE A 1 457 ? -16.074 16.086 2.159 1.00 92.50 457 ILE A CA 1
ATOM 3909 C C . ILE A 1 457 ? -14.979 17.150 2.341 1.00 92.50 457 ILE A C 1
ATOM 3911 O O . ILE A 1 457 ? -14.590 17.808 1.374 1.00 92.50 457 ILE A O 1
ATOM 3915 N N . LEU A 1 458 ? -14.468 17.327 3.564 1.00 92.25 458 LEU A N 1
ATOM 3916 C CA . LEU A 1 458 ? -13.338 18.219 3.837 1.00 92.25 458 LEU A CA 1
ATOM 3917 C C . LEU A 1 458 ? -12.028 17.693 3.237 1.00 92.25 458 LEU A C 1
ATOM 3919 O O . LEU A 1 458 ? -11.270 18.479 2.678 1.00 92.25 458 LEU A O 1
ATOM 3923 N N . GLU A 1 459 ? -11.788 16.385 3.301 1.00 91.94 459 GLU A N 1
ATOM 3924 C CA . GLU A 1 459 ? -10.592 15.744 2.743 1.00 91.94 459 GLU A CA 1
ATOM 3925 C C . GLU A 1 459 ? -10.565 15.787 1.211 1.00 91.94 459 GLU A C 1
ATOM 3927 O O . GLU A 1 459 ? -9.566 16.211 0.640 1.00 91.94 459 GLU A O 1
ATOM 3932 N N . LEU A 1 460 ? -11.676 15.486 0.529 1.00 91.12 460 LEU A N 1
ATOM 3933 C CA . LEU A 1 460 ? -11.759 15.650 -0.931 1.00 91.12 460 LEU A CA 1
ATOM 3934 C C . LEU A 1 460 ? -11.524 17.107 -1.362 1.00 91.12 460 LEU A C 1
ATOM 3936 O O . LEU A 1 460 ? -10.861 17.361 -2.367 1.00 91.12 460 LEU A O 1
ATOM 3940 N N . LYS A 1 461 ? -12.007 18.079 -0.574 1.00 90.06 461 LYS A N 1
ATOM 3941 C CA . LYS A 1 461 ? -11.725 19.510 -0.785 1.00 90.06 461 LYS A CA 1
ATOM 3942 C C . LYS A 1 461 ? -10.284 19.901 -0.451 1.00 90.06 461 LYS A C 1
ATOM 3944 O O . LYS A 1 461 ? -9.819 20.906 -0.977 1.00 90.06 461 LYS A O 1
ATOM 3949 N N . ALA A 1 462 ? -9.587 19.161 0.409 1.00 88.44 462 ALA A N 1
ATOM 3950 C CA . ALA A 1 462 ? -8.167 19.366 0.678 1.00 88.44 462 ALA A CA 1
ATOM 3951 C C . ALA A 1 462 ? -7.318 18.820 -0.477 1.00 88.44 462 ALA A C 1
ATOM 3953 O O . ALA A 1 462 ? -6.514 19.563 -1.028 1.00 88.44 462 ALA A O 1
ATOM 3954 N N . GLN A 1 463 ? -7.574 17.584 -0.913 1.00 85.12 463 GLN A N 1
ATOM 3955 C CA . GLN A 1 463 ? -6.869 16.922 -2.018 1.00 85.12 463 GLN A CA 1
ATOM 3956 C C . GLN A 1 463 ? -7.003 17.697 -3.342 1.00 85.12 463 GLN A C 1
ATOM 3958 O O . GLN A 1 463 ? -6.011 17.921 -4.032 1.00 85.12 463 GLN A O 1
ATOM 3963 N N . ALA A 1 464 ? -8.200 18.220 -3.637 1.00 83.44 464 ALA A N 1
ATOM 3964 C CA . ALA A 1 464 ? -8.439 19.088 -4.795 1.00 83.44 464 ALA A CA 1
ATOM 3965 C C . ALA A 1 464 ? -7.784 20.488 -4.693 1.00 83.44 464 ALA A C 1
ATOM 3967 O O . ALA A 1 464 ? -7.703 21.205 -5.686 1.00 83.44 464 ALA A O 1
ATOM 3968 N N . ARG A 1 465 ? -7.331 20.910 -3.501 1.00 81.25 465 ARG A N 1
ATOM 3969 C CA . ARG A 1 465 ? -6.603 22.179 -3.285 1.00 81.25 465 ARG A CA 1
ATOM 3970 C C . ARG A 1 465 ? -5.090 22.005 -3.246 1.00 81.25 465 ARG A C 1
ATOM 3972 O O . ARG A 1 465 ? -4.379 22.924 -3.631 1.00 81.25 465 ARG A O 1
ATOM 3979 N N . THR A 1 466 ? -4.596 20.875 -2.742 1.00 74.56 466 THR A N 1
ATOM 3980 C CA . THR A 1 466 ? -3.155 20.599 -2.625 1.00 74.56 466 THR A CA 1
ATOM 3981 C C . THR A 1 466 ? -2.510 20.224 -3.953 1.00 74.56 466 THR A C 1
ATOM 3983 O O . THR A 1 466 ? -1.289 20.127 -4.011 1.00 74.56 466 THR A O 1
ATOM 3986 N N . GLY A 1 467 ? -3.298 20.029 -5.015 1.00 63.22 467 GLY A N 1
ATOM 3987 C CA . GLY A 1 467 ? -2.764 19.721 -6.336 1.00 63.22 467 GLY A CA 1
ATOM 3988 C C . GLY A 1 467 ? -2.212 18.302 -6.444 1.00 63.22 467 GLY A C 1
ATOM 3989 O O . GLY A 1 467 ? -1.313 18.079 -7.244 1.00 63.22 467 GLY A O 1
ATOM 3990 N N . GLN A 1 468 ? -2.766 17.333 -5.699 1.00 53.09 468 GLN A N 1
ATOM 3991 C CA . GLN A 1 468 ? -2.515 15.893 -5.910 1.00 53.09 468 GLN A CA 1
ATOM 3992 C C . GLN A 1 468 ? -3.222 15.373 -7.185 1.00 53.09 468 GLN A C 1
ATOM 3994 O O . GLN A 1 468 ? -3.913 14.354 -7.157 1.00 53.09 468 GLN A O 1
ATOM 3999 N N . HIS A 1 469 ? -3.052 16.128 -8.272 1.00 49.41 469 HIS A N 1
ATOM 4000 C CA . HIS A 1 469 ? -3.540 15.942 -9.642 1.00 49.41 469 HIS A CA 1
ATOM 4001 C C . HIS A 1 469 ? -2.361 15.790 -10.636 1.00 49.41 469 HIS A C 1
ATOM 4003 O O . HIS A 1 469 ? -2.567 15.825 -11.848 1.00 49.41 469 HIS A O 1
ATOM 4009 N N . LEU A 1 470 ? -1.131 15.677 -10.114 1.00 33.53 470 LEU A N 1
ATOM 4010 C CA . LEU A 1 470 ? 0.151 15.536 -10.811 1.00 33.53 470 LEU A CA 1
ATOM 4011 C C . LEU A 1 470 ? 1.012 14.522 -10.041 1.00 33.53 470 LEU A C 1
ATOM 4013 O O . LEU A 1 470 ? 1.039 14.643 -8.793 1.00 33.53 470 LEU A O 1
#